Protein AF-A0A376BA50-F1 (afdb_monomer)

pLDDT: mean 88.11, std 10.71, range [28.72, 98.12]

Foldseek 3Di:
DDDDLVVLLVLLVVLQVVVPKDDDPQWDWDQDAQQQIFIFGAQPDDLPDPFFDDKIKGFPVLKQFLVVLCVVLVPPDDPVVAPACLSSLLVLLLLQPWQDDPVSHDNNNSQSVSPDPDHQAPLQDDPLLLCLCPPAPLSVVSVVVNVVLVCSCVPPNQVSCPPPPGDRGDSNSSSVSQLCCLLQWDFCVLQVPPPDRRHTMHGGPVSSHAADAPFDKDWHFDADPVRGGGMIMITGRDTDDNGGGTDHDHPDHADAQSRCRNRHNAGDLDDQRHKGKDKDFADDVVLLVVLVVQPDPWDQDPVRSRITMDIGGNNDQQDLSQLVSLLVVQDDPPDPFGFPQSSLRSLVVLLVSLVVLLVVLPDDDPDDLPPDDRSVNSSVVRSNSVSVSNSVNSVVSSVSSVVVSVVSCVVCVVQKDWVQNVCVQCVLLVVLCCQQPVDPHPVSCVVVVNVLVSQLLVLLLVQLCVVVVHDDPPDDPLLNVLLVVCLVDPDDDPVLCVVQVVVLVVCPPVSCVRPVVRNVGGDDDSSSSSSSNVSCSQFWDQDPVRRIIMGGHNDHDDRD

Nearest PDB structures (foldseek):
  6ox1-assembly2_B  TM=6.596E-01  e=6.063E-16  Homo sapiens
  6wk2-assembly1_A  TM=6.672E-01  e=1.649E-15  Homo sapiens
  6ict-assembly1_A  TM=6.452E-01  e=1.300E-15  Homo sapiens
  1ozv-assembly2_B  TM=6.822E-01  e=1.280E-14  Pisum sativum
  6ox4-assembly1_A  TM=6.645E-01  e=2.922E-15  Homo sapiens

InterPro domains:
  IPR046341 SET domain superfamily [SSF82199] (8-271)
  IPR050600 SETD3/SETD6 methyltransferase [PTHR13271] (55-313)

Mean predicted aligned error: 8.82 Å

Sequence (560 aa):
MARSQSSDIDGCIQWAKDNGSTIPDFYEFKKTPGFGVSCFSAANTTTSQQGTPPSIKVPRKLLITNDVAKEYFQIADNLNNYPNNTLIKSFLCVFKFGNVDAARNNFFSPYINVLPDTLTTSLTWSDEQLEMCKGTDLYLKTKRLRNKIQEEYEKYCVPLFNNRSECKPCITDYLWAHSIITSRGFPSILLNDKRNSENAFLLPIIDFFNHKADTKTKWTPVVDTNNEVIEIEFSTLEKYPKPNLEIFNNYGMEKSNEDLIINYGFLLEDNKYDSISLNLKLGDEEAIEIARKMPYNIKFDDVLGDAVRFDIKRSVVFPVEVLKFFSYICKLRSENYLTLRSTFEGLDQLAGILSGKIAFFKRKDGVRSNGLTGRDDLIIRIIKLYKTTQRKLFQNNLDIVEHYQKQLMDMKKNQMISFKQVFKRDKIFANALLLAFGCENYESLGAKKILNHCLMLWLIRLKNCYDKGEEFDWCPFFIIEKILVIDNNISIEREDIEEYGPVYKSLFPKLSRDVPDVFNVGNWGIRQFIVAAEVVDKLCWTRGVNNETYIMEQVPYNIV

Radius of gyration: 34.46 Å; Cα contacts (8 Å, |Δi|>4): 767; chains: 1; bounding box: 85×49×98 Å

Secondary structure (DSSP, 8-state):
----THHHHHHHHHHHHHTT-B--TTEEEEEETTTEEEEEE-TT--TT--S-PPPEEEEGGG-B-HHHHHHHHT--S-GGGS-TTHHHHHHHHHHHH----TTTS-SSHHHHTTS-S----GGGS-HHHHHTTTTSHHHHHHHHHHHHHHHHIIIIIHHHTTT-SS----HHHHHHHHHHHHHHPEEGGGGT--S-TT-EEB-TTGGGSEE-TT--EEEEEEE-TTS-EEEEEEEE-SPPPPTT-B-EE---S---HHHHHHHHS---TT-TT-EEEEEEE--SHHHHHHHHH--S-EEE-TTTSSEEEEEEETTSPPPHHHHHHHHHHT--TT-SS--HHHHHHHHHHHHHHHHHHHHHHHSPPS---TT--THHHHHHHHHHHHHHHHHHHHHHHHHHHHHHHHHHHHHHGGGEEEHHHHHHH-HHHHHHHHHHH---SHHHHHHTT-HHHHHHHHHHHHHHHHHTT---TTS-HHHHHHHHHHHHHPPPPHHHHHHHHHHHHHHTTHHHHHSHHHHTSS---HHHHHHHHHHHHHHEEEETTTTEEEEE--------

Structure (mmCIF, N/CA/C/O backbone):
data_AF-A0A376BA50-F1
#
_entry.id   AF-A0A376BA50-F1
#
loop_
_atom_site.group_PDB
_atom_site.id
_atom_site.type_symbol
_atom_site.label_atom_id
_atom_site.label_alt_id
_atom_site.label_comp_id
_atom_site.label_asym_id
_atom_site.label_entity_id
_atom_site.label_seq_id
_atom_site.pdbx_PDB_ins_code
_atom_site.Cartn_x
_atom_site.Cartn_y
_atom_site.Cartn_z
_atom_site.occupancy
_atom_site.B_iso_or_equiv
_atom_site.auth_seq_id
_atom_site.auth_comp_id
_atom_site.auth_asym_id
_atom_site.auth_atom_id
_atom_site.pdbx_PDB_model_num
ATOM 1 N N . MET A 1 1 ? -14.676 -22.726 40.937 1.00 28.92 1 MET A N 1
ATOM 2 C CA . MET A 1 1 ? -15.852 -23.235 40.198 1.00 28.92 1 MET A CA 1
ATOM 3 C C . MET A 1 1 ? -15.967 -22.438 38.914 1.00 28.92 1 MET A C 1
ATOM 5 O O . MET A 1 1 ? -16.076 -21.222 38.998 1.00 28.92 1 MET A O 1
ATOM 9 N N . ALA A 1 2 ? -15.858 -23.076 37.750 1.00 28.72 2 ALA A N 1
ATOM 10 C CA . ALA A 1 2 ? -16.054 -22.393 36.475 1.00 28.72 2 ALA A CA 1
ATOM 11 C C . ALA A 1 2 ? -17.548 -22.058 36.330 1.00 28.72 2 ALA A C 1
ATOM 13 O O . ALA A 1 2 ? -18.363 -22.969 36.195 1.00 28.72 2 ALA A O 1
ATOM 14 N N . ARG A 1 3 ? -17.917 -20.774 36.430 1.00 37.72 3 ARG A N 1
ATOM 15 C CA . ARG A 1 3 ? -19.256 -20.305 36.035 1.00 37.72 3 ARG A CA 1
ATOM 16 C C . ARG A 1 3 ? -19.470 -20.676 34.564 1.00 37.72 3 ARG A C 1
ATOM 18 O O . ARG A 1 3 ? -18.537 -20.572 33.765 1.00 37.72 3 ARG A O 1
ATOM 25 N N . SER A 1 4 ? -20.650 -21.182 34.206 1.00 45.22 4 SER A N 1
ATOM 26 C CA . SER A 1 4 ? -20.931 -21.531 32.813 1.00 45.22 4 SER A CA 1
ATOM 27 C C . SER A 1 4 ? -21.048 -20.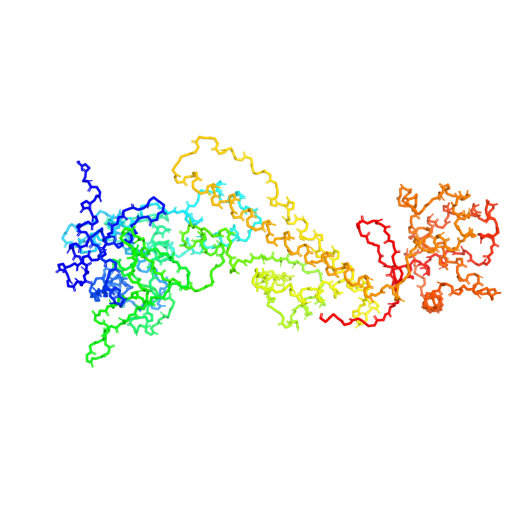239 32.002 1.00 45.22 4 SER A C 1
ATOM 29 O O . SER A 1 4 ? -21.857 -19.381 32.298 1.00 45.22 4 SER A O 1
ATOM 31 N N . GLN A 1 5 ? -20.233 -20.064 30.966 1.00 57.81 5 GLN A N 1
ATOM 32 C CA . GLN A 1 5 ? -20.025 -18.758 30.314 1.00 57.81 5 GLN A CA 1
ATOM 33 C C . GLN A 1 5 ? -21.261 -18.170 29.594 1.00 57.81 5 GLN A C 1
ATOM 35 O O . GLN A 1 5 ? -21.253 -16.995 29.238 1.00 57.81 5 GLN A O 1
ATOM 40 N N . SER A 1 6 ? -22.322 -18.961 29.391 1.00 63.44 6 SER A N 1
ATOM 41 C CA . SER A 1 6 ? -23.649 -18.457 28.991 1.00 63.44 6 SER A CA 1
ATOM 42 C C . SER A 1 6 ? -24.249 -17.559 30.075 1.00 63.44 6 SER A C 1
ATOM 44 O O . SER A 1 6 ? -24.823 -16.522 29.762 1.00 63.44 6 SER A O 1
ATOM 46 N N . SER A 1 7 ? -24.037 -17.906 31.353 1.00 72.38 7 SER A N 1
ATOM 47 C CA . SER A 1 7 ? -24.577 -17.162 32.492 1.00 72.38 7 SER A CA 1
ATOM 48 C C . SER A 1 7 ? -24.035 -15.740 32.586 1.00 72.38 7 SER A C 1
ATOM 50 O O . SER A 1 7 ? -24.707 -14.872 33.132 1.00 72.38 7 SER A O 1
ATOM 52 N N . ASP A 1 8 ? -22.828 -15.490 32.070 1.00 85.56 8 ASP A N 1
ATOM 53 C CA . ASP A 1 8 ? -22.207 -14.165 32.132 1.00 85.56 8 ASP A CA 1
ATOM 54 C C . ASP A 1 8 ? -22.819 -13.205 31.095 1.00 85.56 8 ASP A C 1
ATOM 56 O O . ASP A 1 8 ? -23.042 -12.035 31.405 1.00 85.56 8 ASP A O 1
ATOM 60 N N . ILE A 1 9 ? -23.165 -13.696 29.895 1.00 92.00 9 ILE A N 1
ATOM 61 C CA . ILE A 1 9 ? -23.877 -12.904 28.873 1.00 92.00 9 ILE A CA 1
ATOM 62 C C . ILE A 1 9 ? -25.291 -12.591 29.351 1.00 92.00 9 ILE A C 1
ATOM 64 O O . ILE A 1 9 ? -25.697 -11.430 29.337 1.00 92.00 9 ILE A O 1
ATOM 68 N N . ASP A 1 10 ? -26.014 -13.608 29.822 1.00 92.44 10 ASP A N 1
ATOM 69 C CA . ASP A 1 10 ? -27.372 -13.440 30.341 1.00 92.44 10 ASP A CA 1
ATOM 70 C C . ASP A 1 10 ? -27.378 -12.476 31.537 1.00 92.44 10 ASP A C 1
ATOM 72 O O . ASP A 1 10 ? -28.216 -11.579 31.614 1.00 92.44 10 ASP A O 1
ATOM 76 N N . GLY A 1 11 ? -26.378 -12.581 32.421 1.00 93.94 11 GLY A N 1
ATOM 77 C CA . GLY A 1 11 ? -26.167 -11.649 33.527 1.00 93.94 11 GLY A CA 1
ATOM 78 C C . GLY A 1 11 ? -25.894 -10.212 33.072 1.00 93.94 11 GLY A C 1
ATOM 79 O O . GLY A 1 11 ? -26.422 -9.277 33.670 1.00 93.94 11 GLY A O 1
ATOM 80 N N . CYS A 1 12 ? -25.126 -10.011 31.997 1.00 95.31 12 CYS A N 1
ATOM 81 C CA . CYS A 1 12 ? -24.909 -8.689 31.401 1.00 95.31 12 CYS A CA 1
ATOM 82 C C . CYS A 1 12 ? -26.197 -8.101 30.807 1.00 95.31 12 CYS A C 1
ATOM 84 O O . CYS A 1 12 ? -26.488 -6.923 31.012 1.00 95.31 12 CYS A O 1
ATOM 86 N N . ILE A 1 13 ? -26.981 -8.902 30.080 1.00 96.19 13 ILE A N 1
ATOM 87 C CA . ILE A 1 13 ? -28.256 -8.457 29.499 1.00 96.19 13 ILE A CA 1
ATOM 88 C C . ILE A 1 13 ? -29.239 -8.102 30.615 1.00 96.19 13 ILE A C 1
ATOM 90 O O . ILE A 1 13 ? -29.878 -7.051 30.556 1.00 96.19 13 ILE A O 1
ATOM 94 N N . GLN A 1 14 ? -29.335 -8.945 31.647 1.00 96.00 14 GLN A N 1
ATOM 95 C CA . GLN A 1 14 ? -30.205 -8.696 32.790 1.00 96.00 14 GLN A CA 1
ATOM 96 C C . GLN A 1 14 ? -29.780 -7.433 33.540 1.00 96.00 14 GLN A C 1
ATOM 98 O O . GLN A 1 14 ? -30.618 -6.575 33.787 1.00 96.00 14 GLN A O 1
ATOM 103 N N . TRP A 1 15 ? -28.481 -7.249 33.794 1.00 96.31 15 TRP A N 1
ATOM 104 C CA . TRP A 1 15 ? -27.947 -6.018 34.381 1.00 96.31 15 TRP A CA 1
ATOM 105 C C . TRP A 1 15 ? -28.339 -4.769 33.580 1.00 96.31 15 TRP A C 1
ATOM 107 O O . TRP A 1 15 ? -28.736 -3.758 34.166 1.00 96.31 15 TRP A O 1
ATOM 117 N N . ALA A 1 16 ? -28.261 -4.831 32.248 1.00 97.38 16 ALA A N 1
ATOM 118 C CA . ALA A 1 16 ? -28.653 -3.721 31.389 1.00 97.38 16 ALA A CA 1
ATOM 119 C C . ALA A 1 16 ? -30.166 -3.440 31.476 1.00 97.38 16 ALA A C 1
ATOM 121 O O . ALA A 1 16 ? -30.553 -2.272 31.588 1.00 97.38 16 ALA A O 1
ATOM 122 N N . LYS A 1 17 ? -31.011 -4.486 31.478 1.00 97.12 17 LYS A N 1
ATOM 123 C CA . LYS A 1 17 ? -32.476 -4.386 31.647 1.00 97.12 17 LYS A CA 1
ATOM 124 C C . LYS A 1 17 ? -32.859 -3.825 33.023 1.00 97.12 17 LYS A C 1
ATOM 126 O O . LYS A 1 17 ? -33.622 -2.864 33.089 1.00 97.12 17 LYS A O 1
ATOM 131 N N . ASP A 1 18 ? -32.259 -4.332 34.101 1.00 97.38 18 ASP A N 1
ATOM 132 C CA . ASP A 1 18 ? -32.464 -3.863 35.485 1.00 97.38 18 ASP A CA 1
ATOM 133 C C . ASP A 1 18 ? -32.093 -2.385 35.654 1.00 97.38 18 ASP A C 1
ATOM 135 O O . ASP A 1 18 ? -32.602 -1.679 36.524 1.00 97.38 18 ASP A O 1
ATOM 139 N N . ASN A 1 19 ? -31.213 -1.890 34.784 1.00 96.94 19 ASN A N 1
ATOM 140 C CA . ASN A 1 19 ? -30.795 -0.501 34.745 1.00 96.94 19 ASN A CA 1
ATOM 141 C C . ASN A 1 19 ? -31.501 0.334 33.668 1.00 96.94 19 ASN A C 1
ATOM 143 O O . ASN A 1 19 ? -31.040 1.432 33.364 1.00 96.94 19 ASN A O 1
ATOM 147 N N . GLY A 1 20 ? -32.644 -0.120 33.157 1.00 96.81 20 GLY A N 1
ATOM 148 C CA . GLY A 1 20 ? -33.527 0.675 32.303 1.00 96.81 20 GLY A CA 1
ATOM 149 C C . GLY A 1 20 ? -33.266 0.546 30.805 1.00 96.81 20 GLY A C 1
ATOM 150 O O . GLY A 1 20 ? -33.853 1.301 30.037 1.00 96.81 20 GLY A O 1
ATOM 151 N N . SER A 1 21 ? -32.418 -0.389 30.365 1.00 97.75 21 SER A N 1
ATOM 152 C CA . SER A 1 21 ? -32.308 -0.684 28.932 1.00 97.75 21 SER A CA 1
ATOM 153 C C . SER A 1 21 ? -33.548 -1.409 28.429 1.00 97.75 21 SER A C 1
ATOM 155 O O . SER A 1 21 ? -34.014 -2.368 29.045 1.00 97.75 21 SER A O 1
ATOM 157 N N . THR A 1 22 ? -34.035 -1.018 27.254 1.00 97.44 22 THR A N 1
ATOM 158 C CA . THR A 1 22 ? -35.054 -1.785 26.530 1.00 97.44 22 THR A CA 1
ATOM 159 C C . THR A 1 22 ? -34.352 -2.672 25.513 1.00 97.44 22 THR A C 1
ATOM 161 O O . THR A 1 22 ? -33.827 -2.175 24.520 1.00 97.44 22 THR A O 1
ATOM 164 N N . ILE A 1 23 ? -34.332 -3.982 25.765 1.00 95.88 23 ILE A N 1
ATOM 165 C CA . ILE A 1 23 ? -33.725 -4.985 24.879 1.00 95.88 23 ILE A CA 1
ATOM 166 C C . ILE A 1 23 ? -34.824 -5.981 24.486 1.00 95.88 23 ILE A C 1
ATOM 168 O O . ILE A 1 23 ? -35.168 -6.841 25.304 1.00 95.88 23 ILE A O 1
ATOM 172 N N . PRO A 1 24 ? -35.414 -5.846 23.283 1.00 93.50 24 PRO A N 1
ATOM 173 C CA . PRO A 1 24 ? -36.456 -6.748 22.803 1.00 93.50 24 PRO A CA 1
ATOM 174 C C . PRO A 1 24 ? -35.971 -8.196 22.698 1.00 93.50 24 PRO A C 1
ATOM 176 O O . PRO A 1 24 ? -34.844 -8.435 22.266 1.00 93.50 24 PRO A O 1
ATOM 179 N N . ASP A 1 25 ? -36.857 -9.157 22.969 1.00 90.62 25 ASP A N 1
ATOM 180 C CA . ASP A 1 25 ? -36.555 -10.599 22.889 1.00 90.62 25 ASP A CA 1
ATOM 181 C C . ASP A 1 25 ? -36.200 -11.074 21.469 1.00 90.62 25 ASP A C 1
ATOM 183 O O . ASP A 1 25 ? -35.733 -12.190 21.281 1.00 90.62 25 ASP A O 1
ATOM 187 N N . PHE A 1 26 ? -36.384 -10.211 20.466 1.00 90.44 26 PHE A N 1
ATOM 188 C CA . PHE A 1 26 ? -35.899 -10.415 19.104 1.00 90.44 26 PHE A CA 1
ATOM 189 C C . PHE A 1 26 ? -34.365 -10.539 19.018 1.00 90.44 26 PHE A C 1
ATOM 191 O O . PHE A 1 26 ? -33.870 -11.178 18.091 1.00 90.44 26 PHE A O 1
ATOM 198 N N . TYR A 1 27 ? -33.615 -9.937 19.946 1.00 93.00 27 TYR A N 1
ATOM 199 C CA . TYR A 1 27 ? -32.152 -9.933 19.930 1.00 93.00 27 TYR A CA 1
ATOM 200 C C . TYR A 1 27 ? -31.586 -10.984 20.888 1.00 93.00 27 TYR A C 1
ATOM 202 O O . TYR A 1 27 ? -31.667 -10.841 22.107 1.00 93.00 27 TYR A O 1
ATOM 210 N N . GLU A 1 28 ? -30.951 -12.014 20.335 1.00 93.62 28 GLU A N 1
ATOM 211 C CA . GLU A 1 28 ? -30.220 -13.033 21.085 1.00 93.62 28 GLU A CA 1
ATOM 212 C C . GLU A 1 28 ? -28.711 -12.787 20.981 1.00 93.62 28 GLU A C 1
ATOM 214 O O . GLU A 1 28 ? -28.171 -12.615 19.888 1.00 93.62 28 GLU A O 1
ATOM 219 N N . PHE A 1 29 ? -28.001 -12.820 22.107 1.00 93.81 29 PHE A N 1
ATOM 220 C CA . PHE A 1 29 ? -26.554 -12.601 22.143 1.00 93.81 29 PHE A CA 1
ATOM 221 C C . PHE A 1 29 ? -25.825 -13.899 22.462 1.00 93.81 29 PHE A C 1
ATOM 223 O O . PHE A 1 29 ? -26.168 -14.603 23.409 1.00 93.81 29 PHE A O 1
ATOM 230 N N . LYS A 1 30 ? -24.816 -14.235 21.656 1.00 91.06 30 LYS A N 1
ATOM 231 C CA . LYS A 1 30 ? -24.072 -15.497 21.768 1.00 91.06 30 LYS A CA 1
ATOM 232 C C . LYS A 1 30 ? -22.590 -15.247 21.524 1.00 91.06 30 LYS A C 1
ATOM 234 O O . LYS A 1 30 ? -22.229 -14.332 20.787 1.00 91.06 30 LYS A O 1
ATOM 239 N N . LYS A 1 31 ? -21.718 -16.067 22.120 1.00 85.94 31 LYS A N 1
ATOM 240 C CA . LYS A 1 31 ? -20.291 -16.040 21.775 1.00 85.94 31 LYS A CA 1
ATOM 241 C C . LYS A 1 31 ? -20.076 -16.622 20.380 1.00 85.94 31 LYS A C 1
ATOM 243 O O . LYS A 1 31 ? -20.496 -17.744 20.105 1.00 85.94 31 LYS A O 1
ATOM 248 N N . THR A 1 32 ? -19.329 -15.898 19.562 1.00 80.44 32 THR A N 1
ATOM 249 C CA . THR A 1 32 ? -18.869 -16.330 18.245 1.00 80.44 32 THR A CA 1
ATOM 250 C C . THR A 1 32 ? -17.344 -16.450 18.267 1.00 80.44 32 THR A C 1
ATOM 252 O O . THR A 1 32 ? -16.658 -15.506 18.684 1.00 80.44 32 THR A O 1
ATOM 255 N N . PRO A 1 33 ? -16.770 -17.587 17.829 1.00 71.69 33 PRO A N 1
ATOM 256 C CA . PRO A 1 33 ? -15.322 -17.754 17.751 1.00 71.69 33 PRO A CA 1
ATOM 257 C C . PRO A 1 33 ? -14.661 -16.614 16.965 1.00 71.69 33 PRO A C 1
ATOM 259 O O . PRO A 1 33 ? -15.042 -16.336 15.834 1.00 71.69 33 PRO A O 1
ATOM 262 N N . GLY A 1 34 ? -13.675 -15.950 17.572 1.00 66.25 34 GLY A N 1
ATOM 263 C CA . GLY A 1 34 ? -12.926 -14.850 16.950 1.00 66.25 34 GLY A CA 1
ATOM 264 C C . GLY A 1 34 ? -13.575 -13.461 17.027 1.00 66.25 34 GLY A C 1
ATOM 265 O O . GLY A 1 34 ? -12.865 -12.483 16.830 1.00 66.25 34 GLY A O 1
ATOM 266 N N . PHE A 1 35 ? -14.864 -13.350 17.373 1.00 70.62 35 PHE A N 1
ATOM 267 C CA . PHE A 1 35 ? -15.589 -12.064 17.414 1.00 70.62 35 PHE A CA 1
ATOM 268 C C . PHE A 1 35 ? -16.080 -11.665 18.817 1.00 70.62 35 PHE A C 1
ATOM 270 O O . PHE A 1 35 ? -16.563 -10.553 19.025 1.00 70.62 35 PHE A O 1
ATOM 277 N N . GLY A 1 36 ? -15.920 -12.541 19.812 1.00 82.31 36 GLY A N 1
ATOM 278 C CA . GLY A 1 36 ? -16.426 -12.292 21.162 1.00 82.31 36 GLY A CA 1
ATOM 279 C C . GLY A 1 36 ? -17.927 -12.543 21.207 1.00 82.31 36 GLY A C 1
ATOM 280 O O . GLY A 1 36 ? -18.359 -13.623 20.822 1.00 82.31 36 GLY A O 1
ATOM 281 N N . VAL A 1 37 ? -18.717 -11.584 21.685 1.00 90.12 37 VAL A N 1
ATOM 282 C CA . VAL A 1 37 ? -20.185 -11.667 21.653 1.00 90.12 37 VAL A CA 1
ATOM 283 C C . VAL A 1 37 ? -20.715 -11.054 20.366 1.00 90.12 37 VAL A C 1
ATOM 285 O O . VAL A 1 37 ? -20.230 -10.009 19.944 1.00 90.12 37 VAL A O 1
ATOM 288 N N . SER A 1 38 ? -21.697 -11.718 19.761 1.00 91.88 38 SER A N 1
ATOM 289 C CA . SER A 1 38 ? -22.387 -11.298 18.541 1.00 91.88 38 SER A CA 1
ATOM 290 C C . SER A 1 38 ? -23.900 -11.362 18.736 1.00 91.88 38 SER A C 1
ATOM 292 O O . SER A 1 38 ? -24.392 -12.130 19.570 1.00 91.88 38 SER A O 1
ATOM 294 N N . CYS A 1 39 ? -24.635 -10.558 17.970 1.00 93.75 39 CYS A N 1
ATOM 295 C CA . CYS A 1 39 ? -26.089 -10.468 18.046 1.00 93.75 39 CYS A CA 1
ATOM 296 C C . CYS A 1 39 ? -26.761 -11.228 16.895 1.00 93.75 39 CYS A C 1
ATOM 298 O O . CYS A 1 39 ? -26.384 -11.069 15.737 1.00 93.75 39 CYS A O 1
ATOM 300 N N . PHE A 1 40 ? -27.784 -12.018 17.202 1.00 93.25 40 PHE A N 1
ATOM 301 C CA . PHE A 1 40 ? -28.566 -12.803 16.254 1.00 93.25 40 PHE A CA 1
ATOM 302 C C . PHE A 1 40 ? -30.058 -12.534 16.441 1.00 93.25 40 PHE A C 1
ATOM 304 O O . PHE A 1 40 ? -30.521 -12.257 17.544 1.00 93.25 40 PHE A O 1
ATOM 311 N N . SER A 1 41 ? -30.830 -12.664 15.367 1.00 91.50 41 SER A N 1
ATOM 312 C CA . SER A 1 41 ? -32.289 -12.681 15.450 1.00 91.50 41 SER A CA 1
ATOM 313 C C . SER A 1 41 ? -32.779 -13.945 16.156 1.00 91.50 41 SER A C 1
ATOM 315 O O . SER A 1 41 ? -32.304 -15.042 15.832 1.00 91.50 41 SER A O 1
ATOM 317 N N . ALA A 1 42 ? -33.774 -13.804 17.025 1.00 87.75 42 ALA A N 1
ATOM 318 C CA . ALA A 1 42 ? -34.300 -14.891 17.834 1.00 87.75 42 ALA A CA 1
ATOM 319 C C . ALA A 1 42 ? -34.845 -16.070 17.017 1.00 87.75 42 ALA A C 1
ATOM 321 O O . ALA A 1 42 ? -35.382 -15.903 15.913 1.00 87.75 42 ALA A O 1
ATOM 322 N N . ALA A 1 43 ? -34.749 -17.276 17.578 1.00 76.81 43 ALA A N 1
ATOM 323 C CA . ALA A 1 43 ? -35.171 -18.504 16.899 1.00 76.81 43 ALA A CA 1
ATOM 324 C C . ALA A 1 43 ? -36.684 -18.548 16.595 1.00 76.81 43 ALA A C 1
ATOM 326 O O . ALA A 1 43 ? -37.106 -19.178 15.626 1.00 76.81 43 ALA A O 1
ATOM 327 N N . ASN A 1 44 ? -37.497 -17.854 17.394 1.00 71.12 44 ASN A N 1
ATOM 328 C CA . ASN A 1 44 ? -38.953 -17.757 17.260 1.00 71.12 44 ASN A CA 1
ATOM 329 C C . ASN A 1 44 ? -39.419 -16.576 16.383 1.00 71.12 44 ASN A C 1
ATOM 331 O O . ASN A 1 44 ? -40.616 -16.293 16.326 1.00 71.12 44 ASN A O 1
ATOM 335 N N . THR A 1 45 ? -38.507 -15.890 15.688 1.00 64.44 45 THR A N 1
ATOM 336 C CA . THR A 1 45 ? -38.861 -14.761 14.818 1.00 64.44 45 THR A CA 1
ATOM 337 C C . THR A 1 45 ? -39.726 -15.235 13.640 1.00 64.44 45 THR A C 1
ATOM 339 O O . THR A 1 45 ? -39.246 -15.882 12.712 1.00 64.44 45 THR A O 1
ATOM 342 N N . THR A 1 46 ? -41.014 -14.894 13.613 1.00 58.78 46 THR A N 1
ATOM 343 C CA . THR A 1 46 ? -41.861 -15.145 12.434 1.00 58.78 46 THR A CA 1
ATOM 344 C C . THR A 1 46 ? -41.475 -14.219 11.279 1.00 58.78 46 THR A C 1
ATOM 346 O O . THR A 1 46 ? -41.552 -12.998 11.403 1.00 58.78 46 THR A O 1
ATOM 349 N N . THR A 1 47 ? -41.143 -14.799 10.123 1.00 54.72 47 THR A N 1
ATOM 350 C CA . THR A 1 47 ? -40.778 -14.109 8.866 1.00 54.72 47 THR A CA 1
ATOM 351 C C . THR A 1 47 ? -41.901 -13.262 8.248 1.00 54.72 47 THR A C 1
ATOM 353 O O . THR A 1 47 ? -41.690 -12.625 7.218 1.00 54.72 47 THR A O 1
ATOM 356 N N . SER A 1 48 ? -43.093 -13.249 8.849 1.00 53.38 48 SER A N 1
ATOM 357 C CA . SER A 1 48 ? -44.276 -12.518 8.384 1.00 53.38 48 SER A CA 1
ATOM 358 C C . SER A 1 48 ? -44.427 -11.109 8.973 1.00 53.38 48 SER A C 1
ATOM 360 O O . SER A 1 48 ? -45.387 -10.423 8.622 1.00 53.38 48 SER A O 1
ATOM 362 N N . GLN A 1 49 ? -43.527 -10.655 9.856 1.00 61.72 49 GLN A N 1
ATOM 363 C CA . GLN A 1 49 ? -43.584 -9.288 10.389 1.00 61.72 49 GLN A CA 1
ATOM 364 C C . GLN A 1 49 ? -43.164 -8.271 9.312 1.00 61.72 49 GLN A C 1
ATOM 366 O O . GLN A 1 49 ? -42.059 -8.326 8.772 1.00 61.72 49 GLN A O 1
ATOM 371 N N . GLN A 1 50 ? -44.073 -7.352 8.970 1.00 63.22 50 GLN A N 1
ATOM 372 C CA . GLN A 1 50 ? -43.783 -6.217 8.090 1.00 63.22 50 GLN A CA 1
ATOM 373 C C . GLN A 1 50 ? -43.056 -5.116 8.875 1.00 63.22 50 GLN A C 1
ATOM 375 O O . GLN A 1 50 ? -43.405 -4.841 10.019 1.00 63.22 50 GLN A O 1
ATOM 380 N N . GLY A 1 51 ? -42.079 -4.457 8.244 1.00 76.69 51 GLY A N 1
ATOM 381 C CA . GLY A 1 51 ? -41.346 -3.326 8.823 1.00 76.69 51 GLY A CA 1
ATOM 382 C C . GLY A 1 51 ? -39.889 -3.644 9.163 1.00 76.69 51 GLY A C 1
ATOM 383 O O . GLY A 1 51 ? -39.258 -4.488 8.521 1.00 76.69 51 GLY A O 1
ATOM 384 N N . THR A 1 52 ? -39.360 -2.923 10.148 1.00 83.56 52 THR A N 1
ATOM 385 C CA . THR A 1 52 ? -37.997 -3.065 10.675 1.00 83.56 52 THR A CA 1
ATOM 386 C C . THR A 1 52 ? -38.037 -3.663 12.082 1.00 83.56 52 THR A C 1
ATOM 388 O O . THR A 1 52 ? -39.004 -3.409 12.805 1.00 83.56 52 THR A O 1
ATOM 391 N N . PRO A 1 53 ? -37.004 -4.412 12.502 1.00 86.31 53 PRO A N 1
ATOM 392 C CA . PRO A 1 53 ? -36.889 -4.907 13.869 1.00 86.31 53 PRO A CA 1
ATOM 393 C C . PRO A 1 53 ? -37.044 -3.819 14.946 1.00 86.31 53 PRO A C 1
ATOM 395 O O . PRO A 1 53 ? -36.701 -2.659 14.695 1.00 86.31 53 PRO A O 1
ATOM 398 N N . PRO A 1 54 ? -37.529 -4.178 16.152 1.00 91.12 54 PRO A N 1
ATOM 399 C CA . PRO A 1 54 ? -37.720 -3.224 17.245 1.00 91.12 54 PRO A CA 1
ATOM 400 C C . PRO A 1 54 ? -36.386 -2.612 17.687 1.00 91.12 54 PRO A C 1
ATOM 402 O O . PRO A 1 54 ? -35.346 -3.262 17.601 1.00 91.12 54 PRO A O 1
ATOM 405 N N . SER A 1 55 ? -36.393 -1.372 18.172 1.00 93.69 55 SER A N 1
ATOM 406 C CA . SER A 1 55 ? -35.171 -0.692 18.608 1.00 93.69 55 SER A CA 1
ATOM 407 C C . SER A 1 55 ? -34.650 -1.218 19.952 1.00 93.69 55 SER A C 1
ATOM 409 O O . SER A 1 55 ? -35.411 -1.719 20.782 1.00 93.69 55 SER A O 1
ATOM 411 N N . ILE A 1 56 ? -33.336 -1.103 20.163 1.00 96.56 56 ILE A N 1
ATOM 412 C CA . ILE A 1 56 ? -32.704 -1.281 21.477 1.00 96.56 56 ILE A CA 1
ATOM 413 C C . ILE A 1 56 ? -32.422 0.101 22.049 1.00 96.56 56 ILE A C 1
ATOM 415 O O . ILE A 1 56 ? -31.938 0.979 21.336 1.00 96.56 56 ILE A O 1
ATOM 419 N N . LYS A 1 57 ? -32.684 0.284 23.338 1.00 97.44 57 LYS A N 1
ATOM 420 C CA . LYS A 1 57 ? -32.468 1.551 24.035 1.00 97.44 57 LYS A CA 1
ATOM 421 C C . LYS A 1 57 ? -31.555 1.358 25.235 1.00 97.44 57 LYS A C 1
ATOM 423 O O . LYS A 1 57 ? -31.799 0.453 26.031 1.00 97.44 57 LYS A O 1
ATOM 428 N N . VAL A 1 58 ? -30.517 2.186 25.347 1.00 97.88 58 VAL A N 1
ATOM 429 C CA . VAL A 1 58 ? -29.499 2.102 26.407 1.00 97.88 58 VAL A CA 1
ATOM 430 C C . VAL A 1 58 ? -29.359 3.459 27.115 1.00 97.88 58 VAL A C 1
ATOM 432 O O . VAL A 1 58 ? -28.904 4.423 26.491 1.00 97.88 58 VAL A O 1
ATOM 435 N N . PRO A 1 59 ? -29.719 3.561 28.409 1.00 97.38 59 PRO A N 1
ATOM 436 C CA . PRO A 1 59 ? -29.605 4.797 29.184 1.00 97.38 59 PRO A CA 1
ATOM 437 C C . PRO A 1 59 ? -28.168 5.314 29.329 1.00 97.38 59 PRO A C 1
ATOM 439 O O . PRO A 1 59 ? -27.229 4.529 29.473 1.00 97.38 59 PRO A O 1
ATOM 442 N N . ARG A 1 60 ? -27.997 6.643 29.426 1.00 95.25 60 ARG A N 1
ATOM 443 C CA . ARG A 1 60 ? -26.690 7.312 29.586 1.00 95.25 60 ARG A CA 1
ATOM 444 C C . ARG A 1 60 ? -25.874 6.750 30.749 1.00 95.25 60 ARG A C 1
ATOM 446 O O . ARG A 1 60 ? -24.660 6.627 30.630 1.00 95.25 60 ARG A O 1
ATOM 453 N N . LYS A 1 61 ? -26.522 6.390 31.862 1.00 95.25 61 LYS A N 1
ATOM 454 C CA . LYS A 1 61 ? -25.835 5.854 33.051 1.00 95.25 61 LYS A CA 1
ATOM 455 C C . LYS A 1 61 ? -25.081 4.543 32.795 1.00 95.25 61 LYS A C 1
ATOM 457 O O . LYS A 1 61 ? -24.229 4.186 33.595 1.00 95.25 61 LYS A O 1
ATOM 462 N N . LEU A 1 62 ? -25.404 3.823 31.717 1.00 96.56 62 LEU A N 1
ATOM 463 C CA . LEU A 1 62 ? -24.717 2.592 31.323 1.00 96.56 62 LEU A CA 1
ATOM 464 C C . LEU A 1 62 ? -23.532 2.841 30.388 1.00 96.56 62 LEU A C 1
ATOM 466 O O . LEU A 1 62 ? -22.751 1.926 30.147 1.00 96.56 62 LEU A O 1
ATOM 470 N N . LEU A 1 63 ? -23.374 4.057 29.867 1.00 95.88 63 LEU A N 1
ATOM 471 C CA . LEU A 1 63 ? -22.267 4.395 28.982 1.00 95.88 63 LEU A CA 1
ATOM 472 C C . LEU A 1 63 ? -20.979 4.535 29.784 1.00 95.88 63 LEU A C 1
ATOM 474 O O . LEU A 1 63 ? -20.961 5.162 30.843 1.00 95.88 63 LEU A O 1
ATOM 478 N N . ILE A 1 64 ? -19.881 4.018 29.241 1.00 95.62 64 ILE A N 1
ATOM 479 C CA . ILE A 1 64 ? -18.551 4.255 29.806 1.00 95.62 64 ILE A CA 1
ATOM 480 C C . ILE A 1 64 ? -17.915 5.377 28.994 1.00 95.62 64 ILE A C 1
ATOM 482 O O . ILE A 1 64 ? -17.627 5.199 27.811 1.00 95.62 64 ILE A O 1
ATOM 486 N N . THR A 1 65 ? -17.721 6.538 29.617 1.00 93.94 65 THR A N 1
ATOM 487 C CA . THR A 1 65 ? -17.176 7.750 28.986 1.00 93.94 65 THR A CA 1
ATOM 488 C C . THR A 1 65 ? -15.888 8.201 29.683 1.00 93.94 65 THR A C 1
ATOM 490 O O . THR A 1 65 ? -15.532 7.706 30.755 1.00 93.94 65 THR A O 1
ATOM 493 N N . ASN A 1 66 ? -15.187 9.186 29.109 1.00 91.94 66 ASN A N 1
ATOM 494 C CA . ASN A 1 66 ? -14.060 9.823 29.799 1.00 91.94 66 ASN A CA 1
ATOM 495 C C . ASN A 1 66 ? -14.493 10.563 31.079 1.00 91.94 66 ASN A C 1
ATOM 497 O O . ASN A 1 66 ? -13.686 10.658 31.997 1.00 91.94 66 ASN A O 1
ATOM 501 N N . ASP A 1 67 ? -15.741 11.038 31.181 1.00 91.19 67 ASP A N 1
ATOM 502 C CA . ASP A 1 67 ? -16.252 11.652 32.417 1.00 91.19 67 ASP A CA 1
ATOM 503 C C . ASP A 1 67 ? -16.401 10.617 33.538 1.00 91.19 67 ASP A C 1
ATOM 505 O O . ASP A 1 67 ? -15.956 10.870 34.654 1.00 91.19 67 ASP A O 1
ATOM 509 N N . VAL A 1 68 ? -16.921 9.422 33.224 1.00 92.75 68 VAL A N 1
ATOM 510 C CA . VAL A 1 68 ? -16.995 8.296 34.177 1.00 92.75 68 VAL A CA 1
ATOM 511 C C . VAL A 1 68 ? -15.598 7.931 34.683 1.00 92.75 68 VAL A C 1
ATOM 513 O O . VAL A 1 68 ? -15.382 7.757 35.882 1.00 92.75 68 VAL A O 1
ATOM 516 N N . ALA A 1 69 ? -14.619 7.864 33.778 1.00 92.44 69 ALA A N 1
ATOM 517 C CA . ALA A 1 69 ? -13.235 7.603 34.154 1.00 92.44 69 ALA A CA 1
ATOM 518 C C . ALA A 1 69 ? -12.635 8.741 34.999 1.00 92.44 69 ALA A C 1
ATOM 520 O O . ALA A 1 69 ? -11.963 8.480 35.994 1.00 92.44 69 ALA A O 1
ATOM 521 N N . LYS A 1 70 ? -12.892 10.004 34.639 1.00 92.12 70 LYS A N 1
ATOM 522 C CA . LYS A 1 70 ?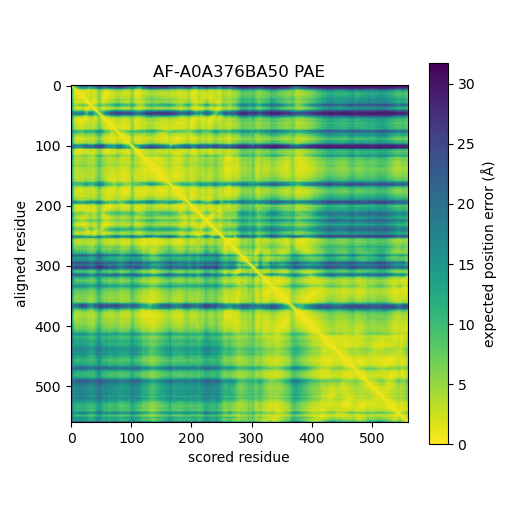 -12.425 11.185 35.379 1.00 92.12 70 LYS A CA 1
ATOM 523 C C . LYS A 1 70 ? -12.955 11.199 36.812 1.00 92.12 70 LYS A C 1
ATOM 525 O O . LYS A 1 70 ? -12.179 11.439 37.737 1.00 92.12 70 LYS A O 1
ATOM 530 N N . GLU A 1 71 ? -14.244 10.911 36.988 1.00 91.69 71 GLU A N 1
ATOM 531 C CA . GLU A 1 71 ? -14.887 10.794 38.298 1.00 91.69 71 GLU A CA 1
ATOM 532 C C . GLU A 1 71 ? -14.248 9.670 39.123 1.00 91.69 71 GLU A C 1
ATOM 534 O O . GLU A 1 71 ? -13.824 9.896 40.257 1.00 91.69 71 GLU A O 1
ATOM 539 N N . TYR A 1 72 ? -14.067 8.488 38.525 1.00 88.94 72 TYR A N 1
ATOM 540 C CA . TYR A 1 72 ? -13.415 7.352 39.178 1.00 88.94 72 TYR A CA 1
ATOM 541 C C . TYR A 1 72 ? -11.986 7.670 39.647 1.00 88.94 72 TYR A C 1
ATOM 543 O O . TYR A 1 72 ? -11.576 7.336 40.769 1.00 88.94 72 TYR A O 1
ATOM 551 N N . PHE A 1 73 ? -11.210 8.337 38.790 1.00 89.25 73 PHE A N 1
ATOM 552 C CA . PHE A 1 73 ? -9.842 8.727 39.111 1.00 89.25 73 PHE A CA 1
ATOM 553 C C . PHE A 1 73 ? -9.754 9.950 40.035 1.00 89.25 73 PHE A C 1
ATOM 555 O O . PHE A 1 73 ? -8.667 10.217 40.545 1.00 89.25 73 PHE A O 1
ATOM 562 N N . GLN A 1 74 ? -10.877 10.625 40.317 1.00 89.94 74 GLN A N 1
ATOM 563 C CA . GLN A 1 74 ? -10.955 11.872 41.092 1.00 89.94 74 GLN A CA 1
ATOM 564 C C . GLN A 1 74 ? -10.043 12.968 40.521 1.00 89.94 74 GLN A C 1
ATOM 566 O O . GLN A 1 74 ? -9.403 13.726 41.247 1.00 89.94 74 GLN A O 1
ATOM 571 N N . ILE A 1 75 ? -9.962 13.037 39.192 1.00 88.19 75 ILE A N 1
ATOM 572 C CA . ILE A 1 75 ? -9.128 14.016 38.494 1.00 88.19 75 ILE A CA 1
A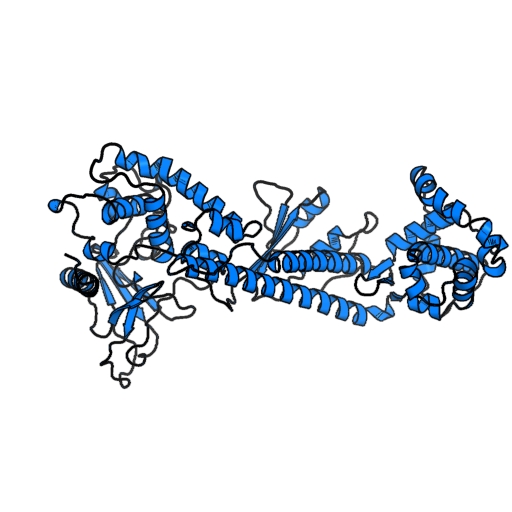TOM 573 C C . ILE A 1 75 ? -9.869 15.353 38.481 1.00 88.19 75 ILE A C 1
ATOM 575 O O . ILE A 1 75 ? -10.957 15.459 37.916 1.00 88.19 75 ILE A O 1
ATOM 579 N N . ALA A 1 76 ? -9.277 16.389 39.074 1.00 84.06 76 ALA A N 1
ATOM 580 C CA . ALA A 1 76 ? -9.816 17.749 39.007 1.00 84.06 76 ALA A CA 1
ATOM 581 C C . ALA A 1 76 ? -9.571 18.403 37.631 1.00 84.06 76 ALA A C 1
ATOM 583 O O . ALA A 1 76 ? -10.398 19.186 37.157 1.00 84.06 76 ALA A O 1
ATOM 584 N N . ASP A 1 77 ? -8.471 18.032 36.969 1.00 82.00 77 ASP A N 1
ATOM 585 C CA . ASP A 1 77 ? -7.995 18.623 35.717 1.00 82.00 77 ASP A CA 1
ATOM 586 C C . ASP A 1 77 ? -9.000 18.551 34.563 1.00 82.00 77 ASP A C 1
ATOM 588 O O . ASP A 1 77 ? -9.882 17.688 34.487 1.00 82.00 77 ASP A O 1
ATOM 592 N N . ASN A 1 78 ? -8.858 19.470 33.610 1.00 80.69 78 ASN A N 1
ATOM 593 C CA . ASN A 1 78 ? -9.652 19.451 32.389 1.00 80.69 78 ASN A CA 1
ATOM 594 C C . ASN A 1 78 ? -9.311 18.203 31.551 1.00 80.69 78 ASN A C 1
ATOM 596 O O . ASN A 1 78 ? -8.139 17.873 31.382 1.00 80.69 78 ASN A O 1
ATOM 600 N N . LEU A 1 79 ? -10.326 17.536 30.986 1.00 81.31 79 LEU A N 1
ATOM 601 C CA . LEU A 1 79 ? -10.137 16.375 30.104 1.00 81.31 79 LEU A CA 1
ATOM 602 C C . LEU A 1 79 ? -9.220 16.682 28.916 1.00 81.31 79 LEU A C 1
ATOM 604 O O . LEU A 1 79 ? -8.497 15.799 28.470 1.00 81.31 79 LEU A O 1
ATOM 608 N N . ASN A 1 80 ? -9.202 17.932 28.449 1.00 82.50 80 ASN A N 1
ATOM 609 C CA . ASN A 1 80 ? -8.347 18.369 27.344 1.00 82.50 80 ASN A CA 1
ATOM 610 C C . ASN A 1 80 ? -6.840 18.315 27.667 1.00 82.50 80 ASN A C 1
ATOM 612 O O . ASN A 1 80 ? -6.024 18.436 26.759 1.00 82.50 80 ASN A O 1
ATOM 616 N N . ASN A 1 81 ? -6.459 18.117 28.935 1.00 85.62 81 ASN A N 1
ATOM 617 C CA . ASN A 1 81 ? -5.062 17.933 29.339 1.00 85.62 81 ASN A CA 1
ATOM 618 C C . ASN A 1 81 ? -4.548 16.504 29.072 1.00 85.62 81 ASN A C 1
ATOM 620 O O . ASN A 1 81 ? -3.349 16.246 29.204 1.00 85.62 81 ASN A O 1
ATOM 624 N N . TYR A 1 82 ? -5.437 15.579 28.704 1.00 88.19 82 TYR A N 1
ATOM 625 C CA . TYR A 1 82 ? -5.118 14.184 28.421 1.00 88.19 82 TYR A CA 1
ATOM 626 C C . TYR A 1 82 ? -5.295 13.881 26.929 1.00 88.19 82 TYR A C 1
ATOM 628 O O . TYR A 1 82 ? -6.194 14.435 26.293 1.00 88.19 82 TYR A O 1
ATOM 636 N N . PRO A 1 83 ? -4.483 12.975 26.353 1.00 90.56 83 PRO A N 1
ATOM 637 C CA . PRO A 1 83 ? -4.738 12.464 25.017 1.00 90.56 83 PRO A CA 1
ATOM 638 C C . PRO A 1 83 ? -6.092 11.757 24.936 1.00 90.56 83 PRO A C 1
ATOM 640 O O . PRO A 1 83 ? -6.649 11.281 25.933 1.00 90.56 83 PRO A O 1
ATOM 643 N N . ASN A 1 84 ? -6.610 11.654 23.714 1.00 90.06 84 ASN A N 1
ATOM 644 C CA . ASN A 1 84 ? -7.935 11.097 23.484 1.00 90.06 84 ASN A CA 1
ATOM 645 C C . ASN A 1 84 ? -8.055 9.690 24.066 1.00 90.06 84 ASN A C 1
ATOM 647 O O . ASN A 1 84 ? -7.225 8.798 23.833 1.00 90.06 84 ASN A O 1
ATOM 651 N N . ASN A 1 85 ? -9.155 9.480 24.777 1.00 93.00 85 ASN A N 1
ATOM 652 C CA . ASN A 1 85 ? -9.524 8.204 25.373 1.00 93.00 85 ASN A CA 1
ATOM 653 C C . ASN A 1 85 ? -8.526 7.640 26.399 1.00 93.00 85 ASN A C 1
ATOM 655 O O . ASN A 1 85 ? -8.687 6.495 26.810 1.00 93.00 85 ASN A O 1
ATOM 659 N N . THR A 1 86 ? -7.504 8.386 26.828 1.00 93.56 86 THR A N 1
ATOM 660 C CA . THR A 1 86 ? -6.530 7.889 27.811 1.00 93.56 86 THR A CA 1
ATOM 661 C C . THR A 1 86 ? -7.201 7.479 29.118 1.00 93.56 86 THR A C 1
ATOM 663 O O . THR A 1 86 ? -6.982 6.368 29.595 1.00 93.56 86 THR A O 1
ATOM 666 N N . LEU A 1 87 ? -8.090 8.317 29.661 1.00 93.94 87 LEU A N 1
ATOM 667 C CA . LEU A 1 87 ? -8.739 8.027 30.942 1.00 93.94 87 LEU A CA 1
ATOM 668 C C . LEU A 1 87 ? -9.658 6.810 30.858 1.00 93.94 87 LEU A C 1
ATOM 670 O O . LEU A 1 87 ? -9.592 5.936 31.721 1.00 93.94 87 LEU A O 1
ATOM 674 N N . ILE A 1 88 ? -10.482 6.715 29.810 1.00 95.25 88 ILE A N 1
ATOM 675 C CA . ILE A 1 88 ? -11.346 5.545 29.621 1.00 95.25 88 ILE A CA 1
ATOM 676 C C . ILE A 1 88 ? -10.531 4.258 29.404 1.00 95.25 88 ILE A C 1
ATOM 678 O O . ILE A 1 88 ? -10.894 3.225 29.960 1.00 95.25 88 ILE A O 1
ATOM 682 N N . LYS A 1 89 ? -9.393 4.302 28.691 1.00 96.31 89 LYS A N 1
ATOM 683 C CA . LYS A 1 89 ? -8.489 3.142 28.567 1.00 96.31 89 LYS A CA 1
ATOM 684 C C . LYS A 1 89 ? -7.950 2.718 29.938 1.00 96.31 89 LYS A C 1
ATOM 686 O O . LYS A 1 89 ? -8.053 1.548 30.292 1.00 96.31 89 LYS A O 1
ATOM 691 N N . SER A 1 90 ? -7.439 3.661 30.735 1.00 93.94 90 SER A N 1
ATOM 692 C CA . SER A 1 90 ? -6.948 3.381 32.092 1.00 93.94 90 SER A CA 1
ATOM 693 C C . SER A 1 90 ? -8.045 2.811 32.992 1.00 93.94 90 SER A C 1
ATOM 695 O O . SER A 1 90 ? -7.796 1.862 33.731 1.00 93.94 90 SER A O 1
ATOM 697 N N . PHE A 1 91 ? -9.268 3.340 32.903 1.00 93.31 91 PHE A N 1
ATOM 698 C CA . PHE A 1 91 ? -10.433 2.841 33.637 1.00 93.31 91 PHE A CA 1
ATOM 699 C C . PHE A 1 91 ? -10.750 1.384 33.280 1.00 93.31 91 PHE A C 1
ATOM 701 O O . PHE A 1 91 ? -10.941 0.554 34.167 1.00 93.31 91 PHE A O 1
ATOM 708 N N . LEU A 1 92 ? -10.736 1.043 31.989 1.00 94.19 92 LEU A N 1
ATOM 709 C CA . LEU A 1 92 ? -10.962 -0.329 31.536 1.00 94.19 92 LEU A CA 1
ATOM 710 C C . LEU A 1 92 ? -9.915 -1.302 32.078 1.00 94.19 92 LEU A C 1
ATOM 712 O O . LEU A 1 92 ? -10.283 -2.403 32.486 1.00 94.19 92 LEU A O 1
ATOM 716 N N . CYS A 1 93 ? -8.640 -0.905 32.137 1.00 92.19 93 CYS A N 1
ATOM 717 C CA . CYS A 1 93 ? -7.604 -1.763 32.709 1.00 92.19 93 CYS A CA 1
ATOM 718 C C . CYS A 1 93 ? -7.905 -2.123 34.169 1.00 92.19 93 CYS A C 1
ATOM 720 O O . CYS A 1 93 ? -7.757 -3.275 34.567 1.00 92.19 93 CYS A O 1
ATOM 722 N N . VAL A 1 94 ? -8.378 -1.153 34.954 1.00 88.12 94 VAL A N 1
ATOM 723 C CA . VAL A 1 94 ? -8.717 -1.364 36.368 1.00 88.12 94 VAL A CA 1
ATOM 724 C C . VAL A 1 94 ? -9.885 -2.316 36.524 1.00 88.12 94 VAL A C 1
ATOM 726 O O . VAL A 1 94 ? -9.819 -3.246 37.318 1.00 88.12 94 VAL A O 1
ATOM 729 N N . PHE A 1 95 ? -10.950 -2.105 35.759 1.00 88.06 95 PHE A N 1
ATOM 730 C CA . PHE A 1 95 ? -12.145 -2.934 35.872 1.00 88.06 95 PHE A CA 1
ATOM 731 C C . PHE A 1 95 ? -11.955 -4.343 35.308 1.00 88.06 95 PHE A C 1
ATOM 733 O O . PHE A 1 95 ? -12.646 -5.257 35.751 1.00 88.06 95 PHE A O 1
ATOM 740 N N . LYS A 1 96 ? -11.045 -4.532 34.346 1.00 90.06 96 LYS A N 1
ATOM 741 C CA . LYS A 1 96 ? -10.772 -5.846 33.754 1.00 90.06 96 LYS A CA 1
ATOM 742 C C . LYS A 1 96 ? -9.711 -6.639 34.520 1.00 90.06 96 LYS A C 1
ATOM 744 O O . LYS A 1 96 ? -9.862 -7.849 34.659 1.00 90.06 96 LYS A O 1
ATOM 749 N N . PHE A 1 97 ? -8.651 -5.979 34.989 1.00 88.31 97 PHE A N 1
ATOM 750 C CA . PHE A 1 97 ? -7.453 -6.641 35.527 1.00 88.31 97 PHE A CA 1
ATOM 751 C C . PHE A 1 97 ? -7.116 -6.251 36.976 1.00 88.31 97 PHE A C 1
ATOM 753 O O . PHE A 1 97 ? -6.191 -6.808 37.564 1.00 88.31 97 PHE A O 1
ATOM 760 N N . GLY A 1 98 ? -7.827 -5.287 37.565 1.00 82.88 98 GLY A N 1
ATOM 761 C CA . GLY A 1 98 ? -7.635 -4.871 38.953 1.00 82.88 98 GLY A CA 1
ATOM 762 C C . GLY A 1 98 ? -8.339 -5.774 39.967 1.00 82.88 98 GLY A C 1
ATOM 763 O O . GLY A 1 98 ? -9.401 -6.335 39.707 1.00 82.88 98 GLY A O 1
ATOM 764 N N . ASN A 1 99 ? -7.774 -5.841 41.171 1.00 73.06 99 ASN A N 1
ATOM 765 C CA . ASN A 1 99 ? -8.406 -6.404 42.362 1.00 73.06 99 ASN A CA 1
ATOM 766 C C . ASN A 1 99 ? -9.182 -5.301 43.080 1.00 73.06 99 ASN A C 1
ATOM 768 O O . ASN A 1 99 ? -8.754 -4.785 44.113 1.00 73.06 99 ASN A O 1
ATOM 772 N N . VAL A 1 100 ? -10.294 -4.883 42.488 1.00 63.59 100 VAL A N 1
ATOM 773 C CA . VAL A 1 100 ? -11.056 -3.753 43.016 1.00 63.59 100 VAL A CA 1
ATOM 774 C C . VAL A 1 100 ? -12.131 -4.240 43.983 1.00 63.59 100 VAL A C 1
ATOM 776 O O . VAL A 1 100 ? -12.854 -5.191 43.688 1.00 63.59 100 VAL A O 1
ATOM 779 N N . ASP A 1 101 ? -12.234 -3.585 45.141 1.00 59.03 101 ASP A N 1
ATOM 780 C CA . ASP A 1 101 ? -13.193 -3.939 46.190 1.00 59.03 101 ASP A CA 1
ATOM 781 C C . ASP A 1 101 ? -14.632 -3.987 45.657 1.00 59.03 101 ASP A C 1
ATOM 783 O O . ASP A 1 101 ? -15.099 -3.064 44.976 1.00 59.03 101 ASP A O 1
ATOM 787 N N . ALA A 1 102 ? -15.371 -5.035 46.037 1.00 52.03 102 ALA A N 1
ATOM 788 C CA . ALA A 1 102 ? -16.746 -5.275 45.590 1.00 52.03 102 ALA A CA 1
ATOM 789 C C . ALA A 1 102 ? -17.695 -4.090 45.872 1.00 52.03 102 ALA A C 1
ATOM 791 O O . ALA A 1 102 ? -18.670 -3.894 45.148 1.00 52.03 102 ALA A O 1
ATOM 792 N N . ALA A 1 103 ? -17.387 -3.274 46.889 1.00 49.12 103 ALA A N 1
ATOM 793 C CA . ALA A 1 103 ? -18.163 -2.100 47.283 1.00 49.12 103 ALA A CA 1
ATOM 794 C C . ALA A 1 103 ? -17.960 -0.863 46.382 1.00 49.12 103 ALA A C 1
ATOM 796 O O . ALA A 1 103 ? -18.833 -0.001 46.347 1.00 49.12 103 ALA A O 1
ATOM 797 N N . ARG A 1 104 ? -16.838 -0.752 45.652 1.00 54.66 104 ARG A N 1
ATOM 798 C CA . ARG A 1 104 ? -16.545 0.400 44.771 1.00 54.66 104 ARG A CA 1
ATOM 799 C C . ARG A 1 104 ? -16.751 0.105 43.281 1.00 54.66 104 ARG A C 1
ATOM 801 O O . ARG A 1 104 ? -16.797 1.044 42.495 1.00 54.66 104 ARG A O 1
ATOM 808 N N . ASN A 1 105 ? -16.854 -1.169 42.880 1.00 59.03 105 ASN A N 1
ATOM 809 C CA . ASN A 1 105 ? -16.435 -1.555 41.528 1.00 59.03 105 ASN A CA 1
ATOM 810 C C . ASN A 1 105 ? -17.227 -2.679 40.843 1.00 59.03 105 ASN A C 1
ATOM 812 O O . ASN A 1 105 ? -16.649 -3.467 40.099 1.00 59.03 105 ASN A O 1
ATOM 816 N N . ASN A 1 106 ? -18.539 -2.778 41.067 1.00 71.69 106 ASN A N 1
ATOM 817 C CA . ASN A 1 106 ? -19.344 -3.826 40.421 1.00 71.69 106 ASN A CA 1
ATOM 818 C C . ASN A 1 106 ? -20.337 -3.314 39.372 1.00 71.69 106 ASN A C 1
ATOM 820 O O . ASN A 1 106 ? -21.000 -4.118 38.726 1.00 71.69 106 ASN A O 1
ATOM 824 N N . PHE A 1 107 ? -20.468 -1.995 39.189 1.00 90.19 107 PHE A N 1
ATOM 825 C CA . PHE A 1 107 ? -21.523 -1.481 38.317 1.00 90.19 107 PHE A CA 1
ATOM 826 C C . PHE A 1 107 ? -21.314 -1.881 36.853 1.00 90.19 107 PHE A C 1
ATOM 828 O O . PHE A 1 107 ? -22.222 -2.438 36.261 1.00 90.19 107 PHE A O 1
ATOM 835 N N . PHE A 1 108 ? -20.123 -1.672 36.283 1.00 91.94 108 PHE A N 1
ATOM 836 C CA . PHE A 1 108 ? -19.833 -2.016 34.879 1.00 91.94 108 PHE A CA 1
ATOM 837 C C . PHE A 1 108 ? -19.278 -3.433 34.673 1.00 91.94 108 PHE A C 1
ATOM 839 O O . PHE A 1 108 ? -19.093 -3.865 33.534 1.00 91.94 108 PHE A O 1
ATOM 846 N N . SER A 1 109 ? -19.009 -4.170 35.752 1.00 89.94 109 SER A N 1
ATOM 847 C CA . SER A 1 109 ? -18.395 -5.501 35.698 1.00 89.94 109 SER A CA 1
ATOM 848 C C . SER A 1 109 ? -19.194 -6.522 34.882 1.00 89.94 109 SER A C 1
ATOM 850 O O . SER A 1 109 ? -18.558 -7.257 34.127 1.00 89.94 109 SER A O 1
ATOM 852 N N . PRO A 1 110 ? -20.547 -6.567 34.929 1.00 92.38 110 PRO A N 1
ATOM 853 C CA . PRO A 1 110 ? -21.319 -7.469 34.071 1.00 92.38 110 PRO A CA 1
ATOM 854 C C . PRO A 1 110 ? -21.000 -7.297 32.582 1.00 92.38 110 PRO A C 1
ATOM 856 O O . PRO A 1 110 ? -20.846 -8.285 31.875 1.00 92.38 110 PRO A O 1
ATOM 859 N N . TYR A 1 111 ? -20.807 -6.059 32.124 1.00 94.31 111 TYR A N 1
ATOM 860 C CA . TYR A 1 111 ? -20.425 -5.766 30.745 1.00 94.31 111 TYR A CA 1
ATOM 861 C C . TYR A 1 111 ? -18.944 -6.056 30.465 1.00 94.31 111 TYR A C 1
ATOM 863 O O . TYR A 1 111 ? -18.614 -6.761 29.512 1.00 94.31 111 TYR A O 1
ATOM 871 N N . ILE A 1 112 ? -18.036 -5.566 31.313 1.00 91.94 112 ILE A N 1
ATOM 872 C CA . ILE A 1 112 ? -16.584 -5.687 31.089 1.00 91.94 112 ILE A CA 1
ATOM 873 C C . ILE A 1 112 ? -16.119 -7.152 31.121 1.00 91.94 112 ILE A C 1
ATOM 875 O O . ILE A 1 112 ? -15.220 -7.538 30.369 1.00 91.94 112 ILE A O 1
ATOM 879 N N . ASN A 1 113 ? -16.764 -7.996 31.928 1.00 89.50 113 ASN A N 1
ATOM 880 C CA . ASN A 1 113 ? -16.468 -9.429 31.994 1.00 89.50 113 ASN A CA 1
ATOM 881 C C . ASN A 1 113 ? -16.850 -10.184 30.714 1.00 89.50 113 ASN A C 1
ATOM 883 O O . ASN A 1 113 ? -16.271 -11.231 30.432 1.00 89.50 113 ASN A O 1
ATOM 887 N N . VAL A 1 114 ? -17.789 -9.650 29.932 1.00 91.50 114 VAL A N 1
ATOM 888 C CA . VAL A 1 114 ? -18.251 -10.248 28.673 1.00 91.50 114 VAL A CA 1
ATOM 889 C C . VAL A 1 114 ? -17.395 -9.807 27.475 1.00 91.50 114 VAL A C 1
ATOM 891 O O . VAL A 1 114 ? -17.379 -10.485 26.443 1.00 91.50 114 VAL A O 1
ATOM 894 N N . LEU A 1 115 ? -16.626 -8.719 27.612 1.00 90.81 115 LEU A N 1
ATOM 895 C CA . LEU A 1 115 ? -15.674 -8.277 26.592 1.00 90.81 115 LEU A CA 1
ATOM 896 C C . LEU A 1 115 ? -14.604 -9.347 26.304 1.00 90.81 115 LEU A C 1
ATOM 898 O O . LEU A 1 115 ? -14.185 -10.067 27.215 1.00 90.81 115 LEU A O 1
ATOM 902 N N . PRO A 1 116 ? -14.123 -9.440 25.049 1.00 88.31 116 PRO A N 1
ATOM 903 C CA . PRO A 1 116 ? -13.169 -10.468 24.646 1.00 88.31 116 PRO A CA 1
ATOM 904 C C . PRO A 1 116 ? -11.844 -10.350 25.406 1.00 88.31 116 PRO A C 1
ATOM 906 O O . PRO A 1 116 ? -11.239 -9.280 25.454 1.00 88.31 116 PRO A O 1
ATOM 909 N N . ASP A 1 117 ? -11.356 -11.472 25.937 1.00 84.25 117 ASP A N 1
ATOM 910 C CA . ASP A 1 117 ? -10.062 -11.531 26.634 1.00 84.25 117 ASP A CA 1
ATOM 911 C C . ASP A 1 117 ? -8.877 -11.451 25.669 1.00 84.25 117 ASP A C 1
ATOM 913 O O . ASP A 1 117 ? -7.805 -10.963 26.014 1.00 84.25 117 ASP A O 1
ATOM 917 N N . THR A 1 118 ? -9.065 -11.934 24.440 1.00 81.88 118 THR A N 1
ATOM 918 C CA . THR A 1 118 ? -8.026 -11.928 23.413 1.00 81.88 118 THR A CA 1
ATOM 919 C C . THR A 1 118 ? -8.545 -11.326 22.119 1.00 81.88 118 THR A C 1
ATOM 921 O O . THR A 1 118 ? -9.689 -11.541 21.722 1.00 81.88 118 THR A O 1
ATOM 924 N N . LEU A 1 119 ? -7.674 -10.561 21.465 1.00 87.25 119 LEU A N 1
ATOM 925 C CA . LEU A 1 119 ? -7.939 -9.877 20.207 1.00 87.25 119 LEU A CA 1
ATOM 926 C C . LEU A 1 119 ? -6.882 -10.290 19.181 1.00 87.25 119 LEU A C 1
ATOM 928 O O . LEU A 1 119 ? -5.769 -10.698 19.532 1.00 87.25 119 LEU A O 1
ATOM 932 N N . THR A 1 120 ? -7.226 -10.181 17.905 1.00 90.88 120 THR A N 1
ATOM 933 C CA . THR A 1 120 ? -6.352 -10.528 16.773 1.00 90.88 120 THR A CA 1
ATOM 934 C C . THR A 1 120 ? -5.762 -9.309 16.075 1.00 90.88 120 THR A C 1
ATOM 936 O O . THR A 1 120 ? -5.131 -9.446 15.027 1.00 90.88 120 THR A O 1
ATOM 939 N N . THR A 1 121 ? -5.924 -8.119 16.659 1.00 93.75 121 THR A N 1
ATOM 940 C CA . THR A 1 121 ? -5.276 -6.892 16.181 1.00 93.75 121 THR A CA 1
ATOM 941 C C . THR A 1 121 ? -3.759 -7.042 16.131 1.00 93.75 121 THR A C 1
ATOM 943 O O . THR A 1 121 ? -3.153 -7.614 17.047 1.00 93.75 121 THR A O 1
ATOM 946 N N . SER A 1 122 ? -3.139 -6.455 15.102 1.00 96.62 122 SER A N 1
ATOM 947 C CA . SER A 1 122 ? -1.679 -6.400 14.980 1.00 96.62 122 SER A CA 1
ATOM 948 C C . SER A 1 122 ? -0.997 -5.729 16.167 1.00 96.62 122 SER A C 1
ATOM 950 O O . SER A 1 122 ? 0.152 -6.048 16.467 1.00 96.62 122 SER A O 1
ATOM 952 N N . LEU A 1 123 ? -1.702 -4.881 16.921 1.00 95.69 123 LEU A N 1
ATOM 953 C CA . LEU A 1 123 ? -1.190 -4.278 18.152 1.00 95.69 123 LEU A CA 1
ATOM 954 C C . LEU A 1 123 ? -0.819 -5.316 19.216 1.00 95.69 123 LEU A C 1
ATOM 956 O O . LEU A 1 123 ? 0.072 -5.053 20.015 1.00 95.69 123 LEU A O 1
ATOM 960 N N . THR A 1 124 ? -1.426 -6.503 19.169 1.00 91.81 124 THR A N 1
ATOM 961 C CA . THR A 1 124 ? -1.252 -7.581 20.159 1.00 91.81 124 THR A CA 1
ATOM 962 C C . THR A 1 124 ? -0.480 -8.799 19.636 1.00 91.81 124 THR A C 1
ATOM 964 O O . THR A 1 124 ? -0.389 -9.815 20.328 1.00 91.81 124 THR A O 1
ATOM 967 N N . TRP A 1 125 ? 0.032 -8.751 18.404 1.00 93.88 125 TRP A N 1
ATOM 968 C CA . TRP A 1 125 ? 0.862 -9.822 17.840 1.00 93.88 125 TRP A CA 1
ATOM 969 C C . TRP A 1 125 ? 2.209 -9.925 18.563 1.00 93.88 125 TRP A C 1
ATOM 971 O O . TRP A 1 125 ? 2.740 -8.915 19.028 1.00 93.88 125 TRP A O 1
ATOM 981 N N . SER A 1 126 ? 2.804 -11.113 18.619 1.00 92.81 126 SER A N 1
ATOM 982 C CA . SER A 1 126 ? 4.199 -11.226 19.055 1.00 92.81 126 SER A CA 1
ATOM 983 C C . SER A 1 126 ? 5.130 -10.485 18.088 1.00 92.81 126 SER A C 1
ATOM 985 O O . SER A 1 126 ? 4.772 -10.216 16.936 1.00 92.81 126 SER A O 1
ATOM 987 N N . ASP A 1 127 ? 6.342 -10.158 18.534 1.00 93.12 127 ASP A N 1
ATOM 988 C CA . ASP A 1 127 ? 7.329 -9.523 17.657 1.00 93.12 127 ASP A CA 1
ATOM 989 C C . ASP A 1 127 ? 7.696 -10.425 16.476 1.00 93.12 127 ASP A C 1
ATOM 991 O O . ASP A 1 127 ? 7.826 -9.938 15.358 1.00 93.12 127 ASP A O 1
ATOM 995 N N . GLU A 1 128 ? 7.752 -11.743 16.684 1.00 91.94 128 GLU A N 1
ATOM 996 C CA . GLU A 1 128 ? 7.963 -12.728 15.618 1.00 91.94 128 GLU A CA 1
ATOM 997 C C . GLU A 1 128 ? 6.843 -12.690 14.568 1.00 91.94 128 GLU A C 1
ATOM 999 O O . GLU A 1 128 ? 7.121 -12.652 13.370 1.00 91.94 128 GLU A O 1
ATOM 1004 N N . GLN A 1 129 ? 5.578 -12.648 15.006 1.00 93.31 129 GLN A N 1
ATOM 1005 C CA . GLN A 1 129 ? 4.414 -12.536 14.121 1.00 93.31 129 GLN A CA 1
ATOM 1006 C C . GLN A 1 129 ? 4.433 -11.213 13.347 1.00 93.31 129 GLN A C 1
ATOM 1008 O O . GLN A 1 129 ? 4.186 -11.191 12.141 1.00 93.31 129 GLN A O 1
ATOM 1013 N N . LEU A 1 130 ? 4.748 -10.101 14.016 1.00 95.00 130 LEU A N 1
ATOM 1014 C CA . LEU A 1 130 ? 4.815 -8.794 13.372 1.00 95.00 130 LEU A CA 1
ATOM 1015 C C . LEU A 1 130 ? 5.980 -8.711 12.376 1.00 95.00 130 LEU A C 1
ATOM 1017 O O . LEU A 1 130 ? 5.805 -8.165 11.288 1.00 95.00 130 LEU A O 1
ATOM 1021 N N . GLU A 1 131 ? 7.137 -9.294 12.689 1.00 93.50 131 GLU A N 1
ATOM 1022 C CA . GLU A 1 131 ? 8.317 -9.299 11.817 1.00 93.50 131 GLU A CA 1
ATOM 1023 C C . GLU A 1 131 ? 8.070 -10.051 10.499 1.00 93.50 131 GLU A C 1
ATOM 1025 O O . GLU A 1 131 ? 8.679 -9.725 9.479 1.00 93.50 131 GLU A O 1
ATOM 1030 N N . MET A 1 132 ? 7.091 -10.963 10.450 1.00 92.62 132 MET A N 1
ATOM 1031 C CA . MET A 1 132 ? 6.631 -11.545 9.182 1.00 92.62 132 MET A CA 1
ATOM 1032 C C . MET A 1 132 ? 6.107 -10.477 8.215 1.00 92.62 132 MET A C 1
ATOM 1034 O O . MET A 1 132 ? 6.202 -10.645 7.003 1.00 92.62 132 MET A O 1
ATOM 1038 N N . CYS A 1 133 ? 5.575 -9.364 8.710 1.00 93.44 133 CYS A N 1
ATOM 1039 C CA . CYS A 1 133 ? 5.108 -8.245 7.895 1.00 93.44 133 CYS A CA 1
ATOM 1040 C C . CYS A 1 133 ? 6.204 -7.202 7.616 1.00 93.44 133 CYS A C 1
ATOM 1042 O O . CYS A 1 133 ? 5.906 -6.171 7.009 1.00 93.44 133 CYS A O 1
ATOM 1044 N N . LYS A 1 134 ? 7.462 -7.421 8.024 1.00 93.06 134 LYS A N 1
ATOM 1045 C CA . LYS A 1 134 ? 8.549 -6.451 7.827 1.00 93.06 134 LYS A CA 1
ATOM 1046 C C . LYS A 1 134 ? 8.660 -6.015 6.365 1.00 93.06 134 LYS A C 1
ATOM 1048 O O . LYS A 1 134 ? 8.740 -6.845 5.465 1.00 93.06 134 LYS A O 1
ATOM 1053 N N . GLY A 1 135 ? 8.709 -4.702 6.138 1.00 89.75 135 GLY A N 1
ATOM 1054 C CA . GLY A 1 135 ? 8.755 -4.102 4.798 1.00 89.75 135 GLY A CA 1
ATOM 1055 C C . GLY A 1 135 ? 7.382 -3.795 4.188 1.00 89.75 135 GLY A C 1
ATOM 1056 O O . GLY A 1 135 ? 7.319 -3.368 3.036 1.00 89.75 135 GLY A O 1
ATOM 1057 N N . THR A 1 136 ? 6.301 -3.993 4.947 1.00 92.75 136 THR A N 1
ATOM 1058 C CA . THR A 1 136 ? 4.935 -3.576 4.590 1.00 92.75 136 THR A CA 1
ATOM 1059 C C . THR A 1 136 ? 4.498 -2.339 5.376 1.00 92.75 136 THR A C 1
ATOM 1061 O O . THR A 1 136 ? 5.057 -2.027 6.432 1.00 92.75 136 THR A O 1
ATOM 1064 N N . ASP A 1 137 ? 3.461 -1.660 4.890 1.00 91.38 137 ASP A N 1
ATOM 1065 C CA . ASP A 1 137 ? 2.853 -0.517 5.574 1.00 91.38 137 ASP A CA 1
ATOM 1066 C C . ASP A 1 137 ? 2.180 -0.931 6.890 1.00 91.38 137 ASP A C 1
ATOM 1068 O O . ASP A 1 137 ? 2.338 -0.235 7.893 1.00 91.38 137 ASP A O 1
ATOM 1072 N N . LEU A 1 138 ? 1.525 -2.100 6.934 1.00 95.31 138 LEU A N 1
ATOM 1073 C CA . LEU A 1 138 ? 0.967 -2.672 8.166 1.00 95.31 138 LEU A CA 1
ATOM 1074 C C . LEU A 1 138 ? 2.018 -2.767 9.282 1.00 95.31 138 LEU A C 1
ATOM 1076 O O . LEU A 1 138 ? 1.736 -2.400 10.424 1.00 95.31 138 LEU A O 1
ATOM 1080 N N . TYR A 1 139 ? 3.233 -3.222 8.964 1.00 95.62 139 TYR A N 1
ATOM 1081 C CA . TYR A 1 139 ? 4.330 -3.314 9.932 1.00 95.62 139 TYR A CA 1
ATOM 1082 C C . TYR A 1 139 ? 4.731 -1.946 10.482 1.00 95.62 139 TYR A C 1
ATOM 1084 O O . TYR A 1 139 ? 4.801 -1.762 11.699 1.00 95.62 139 TYR A O 1
ATOM 1092 N N . LEU A 1 140 ? 4.956 -0.977 9.589 1.00 93.19 140 LEU A N 1
ATOM 1093 C CA . LEU A 1 140 ? 5.366 0.377 9.964 1.00 93.19 140 LEU A CA 1
ATOM 1094 C C . LEU A 1 140 ? 4.285 1.081 10.791 1.00 93.19 140 LEU A C 1
ATOM 1096 O O . LEU A 1 140 ? 4.589 1.626 11.853 1.00 93.19 140 LEU A O 1
ATOM 1100 N N . LYS A 1 141 ? 3.025 1.027 10.342 1.00 94.06 141 LYS A N 1
ATOM 1101 C CA . LYS A 1 141 ? 1.873 1.605 11.048 1.00 94.06 141 LYS A CA 1
ATOM 1102 C C . LYS A 1 141 ? 1.696 0.978 12.430 1.00 94.06 141 LYS A C 1
ATOM 1104 O O . LYS A 1 141 ? 1.565 1.708 13.408 1.00 94.06 141 LYS A O 1
ATOM 1109 N N . THR A 1 142 ? 1.769 -0.352 12.528 1.00 96.62 142 THR A N 1
ATOM 1110 C CA . THR A 1 142 ? 1.644 -1.067 13.809 1.00 96.62 142 THR A CA 1
ATOM 1111 C C . THR A 1 142 ? 2.763 -0.677 14.775 1.00 96.62 142 THR A C 1
ATOM 1113 O O . THR A 1 142 ? 2.474 -0.351 15.923 1.00 96.62 142 THR A O 1
ATOM 1116 N N . LYS A 1 143 ? 4.032 -0.647 14.333 1.00 96.19 143 LYS A N 1
ATOM 1117 C CA . LYS A 1 143 ? 5.159 -0.231 15.190 1.00 96.19 143 LYS A CA 1
ATOM 1118 C C . LYS A 1 143 ? 5.032 1.214 15.666 1.00 96.19 143 LYS A C 1
ATOM 1120 O O . LYS A 1 143 ? 5.162 1.466 16.860 1.00 96.19 143 LYS A O 1
ATOM 1125 N N . ARG A 1 144 ? 4.747 2.154 14.756 1.00 95.38 144 ARG A N 1
ATOM 1126 C CA . ARG A 1 144 ? 4.553 3.574 15.106 1.00 95.38 144 ARG A CA 1
ATOM 1127 C C . ARG A 1 144 ? 3.433 3.736 16.135 1.00 95.38 144 ARG A C 1
ATOM 1129 O O . ARG A 1 144 ? 3.601 4.461 17.112 1.00 95.38 144 ARG A O 1
ATOM 1136 N N . LEU A 1 145 ? 2.319 3.027 15.949 1.00 95.88 145 LEU A N 1
ATOM 1137 C CA . LEU A 1 145 ? 1.192 3.090 16.873 1.00 95.88 145 LEU A CA 1
ATOM 1138 C C . LEU A 1 145 ? 1.510 2.444 18.230 1.00 95.88 145 LEU A C 1
ATOM 1140 O O . LEU A 1 145 ? 1.180 3.037 19.251 1.00 95.88 145 LEU A O 1
ATOM 1144 N N . ARG A 1 146 ? 2.204 1.296 18.274 1.00 96.62 146 ARG A N 1
ATOM 1145 C CA . ARG A 1 146 ? 2.674 0.697 19.539 1.00 96.62 146 ARG A CA 1
ATOM 1146 C C . ARG A 1 146 ? 3.559 1.654 20.331 1.00 96.62 146 ARG A C 1
ATOM 1148 O O . ARG A 1 146 ? 3.326 1.815 21.522 1.00 96.62 146 ARG A O 1
ATOM 1155 N N . ASN A 1 147 ? 4.507 2.323 19.675 1.00 96.25 147 ASN A N 1
ATOM 1156 C CA . ASN A 1 147 ? 5.379 3.298 20.334 1.00 96.25 147 ASN A CA 1
ATOM 1157 C C . ASN A 1 147 ? 4.574 4.475 20.897 1.00 96.25 147 ASN A C 1
ATOM 1159 O O . ASN A 1 147 ? 4.725 4.817 22.063 1.00 96.25 147 ASN A O 1
ATOM 1163 N N . LYS A 1 148 ? 3.643 5.029 20.109 1.00 96.12 148 LYS A N 1
ATOM 1164 C CA . LYS A 1 148 ? 2.750 6.098 20.579 1.00 96.12 148 LYS A CA 1
ATOM 1165 C C . LYS A 1 148 ? 1.920 5.662 21.794 1.00 96.12 148 LYS A C 1
ATOM 1167 O O . LYS A 1 148 ? 1.753 6.435 22.731 1.00 96.12 148 LYS A O 1
ATOM 1172 N N . ILE A 1 149 ? 1.401 4.432 21.786 1.00 96.69 149 ILE A N 1
ATOM 1173 C CA . ILE A 1 149 ? 0.629 3.881 22.909 1.00 96.69 149 ILE A CA 1
ATOM 1174 C C . ILE A 1 149 ? 1.525 3.650 24.132 1.00 96.69 149 ILE A C 1
ATOM 1176 O O . ILE A 1 149 ? 1.077 3.904 25.245 1.00 96.69 149 ILE A O 1
ATOM 1180 N N . GLN A 1 150 ? 2.771 3.207 23.943 1.00 96.75 150 GLN A N 1
ATOM 1181 C CA . GLN A 1 150 ? 3.753 3.051 25.020 1.00 96.75 150 GLN A CA 1
ATOM 1182 C C . GLN A 1 150 ? 4.039 4.395 25.700 1.00 96.75 150 GLN A C 1
ATOM 1184 O O . GLN A 1 150 ? 3.925 4.496 26.918 1.00 96.75 150 GLN A O 1
ATOM 1189 N N . GLU A 1 151 ? 4.338 5.434 24.919 1.00 96.81 151 GLU A N 1
ATOM 1190 C CA . GLU A 1 151 ? 4.575 6.790 25.429 1.00 96.81 151 GLU A CA 1
ATOM 1191 C C . GLU A 1 151 ? 3.341 7.338 26.162 1.00 96.81 151 GLU A C 1
ATOM 1193 O O . GLU A 1 151 ? 3.453 7.913 27.245 1.00 96.81 151 GLU A O 1
ATOM 1198 N N . GLU A 1 152 ? 2.144 7.129 25.601 1.00 96.19 152 GLU A N 1
ATOM 1199 C CA . GLU A 1 152 ? 0.874 7.498 26.235 1.00 96.19 152 GLU A CA 1
ATOM 1200 C C . GLU A 1 152 ? 0.678 6.767 27.577 1.00 96.19 152 GLU A C 1
ATOM 1202 O O . GLU A 1 152 ? 0.311 7.385 28.580 1.00 96.19 152 GLU A O 1
ATOM 1207 N N . TYR A 1 153 ? 0.948 5.461 27.608 1.00 96.19 153 TYR A N 1
ATOM 1208 C CA . TYR A 1 153 ? 0.843 4.618 28.795 1.00 96.19 153 TYR A CA 1
ATOM 1209 C C . TYR A 1 153 ? 1.789 5.089 29.908 1.00 96.19 153 TYR A C 1
ATOM 1211 O O . TYR A 1 153 ? 1.343 5.319 31.033 1.00 96.19 153 TYR A O 1
ATOM 1219 N N . GLU A 1 154 ? 3.068 5.295 29.601 1.00 95.94 154 GLU A N 1
ATOM 1220 C CA . GLU A 1 154 ? 4.069 5.731 30.580 1.00 95.94 154 GLU A CA 1
ATOM 1221 C C . GLU A 1 154 ? 3.775 7.132 31.116 1.00 95.94 154 GLU A C 1
ATOM 1223 O O . GLU A 1 154 ? 3.864 7.373 32.320 1.00 95.94 154 GLU A O 1
ATOM 1228 N N . LYS A 1 155 ? 3.397 8.058 30.227 1.00 95.50 155 LYS A N 1
ATOM 1229 C CA . LYS A 1 155 ? 3.218 9.466 30.582 1.00 95.50 155 LYS A CA 1
ATOM 1230 C C . LYS A 1 155 ? 1.911 9.743 31.317 1.00 95.50 155 LYS A C 1
ATOM 1232 O O . LYS A 1 155 ? 1.887 10.627 32.169 1.00 95.50 155 LYS A O 1
ATOM 1237 N N . TYR A 1 156 ? 0.830 9.040 30.978 1.00 93.31 156 TYR A N 1
ATOM 1238 C CA . TYR A 1 156 ? -0.503 9.372 31.484 1.00 93.31 156 TYR A CA 1
ATOM 1239 C C . TYR A 1 156 ? -1.178 8.241 32.249 1.00 93.31 156 TYR A C 1
ATOM 1241 O O . TYR A 1 156 ? -1.837 8.524 33.241 1.00 93.31 156 TYR A O 1
ATOM 1249 N N . CYS A 1 157 ? -1.028 6.980 31.833 1.00 92.50 157 CYS A N 1
ATOM 1250 C CA . CYS A 1 157 ? -1.685 5.866 32.518 1.00 92.50 157 CYS A CA 1
ATOM 1251 C C . CYS A 1 157 ? -0.977 5.538 33.838 1.00 92.50 157 CYS A C 1
ATOM 1253 O O . CYS A 1 157 ? -1.616 5.553 34.886 1.00 92.50 157 CYS A O 1
ATOM 1255 N N . VAL A 1 158 ? 0.342 5.310 33.813 1.00 92.44 158 VAL A N 1
ATOM 1256 C CA . VAL A 1 158 ? 1.122 4.921 35.004 1.00 92.44 158 VAL A CA 1
ATOM 1257 C C . VAL A 1 158 ? 0.943 5.898 36.180 1.00 92.44 158 VAL A C 1
ATOM 1259 O O . VAL A 1 158 ? 0.651 5.426 37.283 1.00 92.44 158 VAL A O 1
ATOM 1262 N N . PRO A 1 159 ? 1.012 7.237 36.000 1.00 92.12 159 PRO A N 1
ATOM 1263 C CA . PRO A 1 159 ? 0.857 8.170 37.115 1.00 92.12 159 PRO A CA 1
ATOM 1264 C C . PRO A 1 159 ? -0.499 8.102 37.826 1.00 92.12 159 PRO A C 1
ATOM 1266 O O . PRO A 1 159 ? -0.557 8.368 39.027 1.00 92.12 159 PRO A O 1
ATOM 1269 N N . LEU A 1 160 ? -1.573 7.694 37.134 1.00 89.56 160 LEU A N 1
ATOM 1270 C CA . LEU A 1 160 ? -2.899 7.515 37.744 1.00 89.56 160 LEU A CA 1
ATOM 1271 C C . LEU A 1 160 ? -2.913 6.403 38.802 1.00 89.56 160 LEU A C 1
ATOM 1273 O O . LEU A 1 160 ? -3.788 6.393 39.671 1.00 89.56 160 LEU A O 1
ATOM 1277 N N . PHE A 1 161 ? -1.935 5.493 38.753 1.00 87.62 161 PHE A N 1
ATOM 1278 C CA . PHE A 1 161 ? -1.837 4.326 39.628 1.00 87.62 161 PHE A CA 1
ATOM 1279 C C . PHE A 1 161 ? -0.776 4.441 40.724 1.00 87.62 161 PHE A C 1
ATOM 1281 O O . PHE A 1 161 ? -0.706 3.565 41.582 1.00 87.62 161 PHE A O 1
ATOM 1288 N N . ASN A 1 162 ? 0.014 5.520 40.768 1.00 85.31 162 ASN A N 1
ATOM 1289 C CA . ASN A 1 162 ? 1.107 5.662 41.742 1.00 85.31 162 ASN A CA 1
ATOM 1290 C C . ASN A 1 162 ? 0.646 5.541 43.207 1.00 85.31 162 ASN A C 1
ATOM 1292 O O . ASN A 1 162 ? 1.367 4.988 44.032 1.00 85.31 162 ASN A O 1
ATOM 1296 N N . ASN A 1 163 ? -0.566 6.012 43.514 1.00 79.50 163 ASN A N 1
ATOM 1297 C CA . ASN A 1 163 ? -1.147 5.995 44.862 1.00 79.50 163 ASN A CA 1
ATOM 1298 C C . ASN A 1 163 ? -2.335 5.024 44.993 1.00 79.50 163 ASN A C 1
ATOM 1300 O O . ASN A 1 163 ? -3.137 5.156 45.915 1.00 79.50 163 ASN A O 1
ATOM 1304 N N . ARG A 1 164 ? -2.481 4.080 44.055 1.00 78.12 164 ARG A N 1
ATOM 1305 C CA . ARG A 1 164 ? -3.600 3.132 43.998 1.00 78.12 164 ARG A CA 1
ATOM 1306 C C . ARG A 1 164 ? -3.081 1.704 44.100 1.00 78.12 164 ARG A C 1
ATOM 1308 O O . ARG A 1 164 ? -2.175 1.304 43.373 1.00 78.12 164 ARG A O 1
ATOM 1315 N N . SER A 1 165 ? -3.632 0.935 45.033 1.00 76.25 165 SER A N 1
ATOM 1316 C CA . SER A 1 165 ? -3.259 -0.468 45.243 1.00 76.25 165 SER A CA 1
ATOM 1317 C C . SER A 1 165 ? -4.171 -1.442 44.500 1.00 76.25 165 SER A C 1
ATOM 1319 O O . SER A 1 165 ? -3.823 -2.617 44.396 1.00 76.25 165 SER A O 1
ATOM 1321 N N . GLU A 1 166 ? -5.308 -0.980 43.964 1.00 74.00 166 GLU A N 1
ATOM 1322 C CA . GLU A 1 166 ? -6.316 -1.859 43.363 1.00 74.00 166 GLU A CA 1
ATOM 1323 C C . GLU A 1 166 ? -5.852 -2.460 42.028 1.00 74.00 166 GLU A C 1
ATOM 1325 O O . GLU A 1 166 ? -6.270 -3.555 41.658 1.00 74.00 166 GLU A O 1
ATOM 1330 N N . CYS A 1 167 ? -4.987 -1.767 41.285 1.00 76.75 167 CYS A N 1
ATOM 1331 C CA . CYS A 1 167 ? -4.474 -2.235 40.001 1.00 76.75 167 CYS A CA 1
ATOM 1332 C C . CYS A 1 167 ? -3.116 -1.598 39.686 1.00 76.75 167 CYS A C 1
ATOM 1334 O O . CYS A 1 167 ? -2.883 -0.429 39.987 1.00 76.75 167 CYS A O 1
ATOM 1336 N N . LYS A 1 168 ? -2.241 -2.364 39.033 1.00 85.06 168 LYS A N 1
ATOM 1337 C CA . LYS A 1 168 ? -1.017 -1.872 38.389 1.00 85.06 168 LYS A CA 1
ATOM 1338 C C . LYS A 1 168 ? -1.005 -2.405 36.959 1.00 85.06 168 LYS A C 1
ATOM 1340 O O . LYS A 1 168 ? -0.374 -3.435 36.718 1.00 85.06 168 LYS A O 1
ATOM 1345 N N . PRO A 1 169 ? -1.771 -1.781 36.049 1.00 88.75 169 PRO A N 1
ATOM 1346 C CA . PRO A 1 169 ? -1.913 -2.302 34.703 1.00 88.75 169 PRO A CA 1
ATOM 1347 C C . PRO A 1 169 ? -0.568 -2.237 33.999 1.00 88.75 169 PRO A C 1
ATOM 1349 O O . PRO A 1 169 ? 0.128 -1.231 34.099 1.00 88.75 169 PRO A O 1
ATOM 1352 N N . CYS A 1 170 ? -0.204 -3.301 33.299 1.00 92.69 170 CYS A N 1
ATOM 1353 C CA . CYS A 1 170 ? 0.978 -3.312 32.452 1.00 92.69 170 CYS A CA 1
ATOM 1354 C C . CYS A 1 170 ? 0.632 -2.842 31.030 1.00 92.69 170 CYS A C 1
ATOM 1356 O O . CYS A 1 170 ? -0.534 -2.635 30.679 1.00 92.69 170 CYS A O 1
ATOM 1358 N N . ILE A 1 171 ? 1.644 -2.689 30.171 1.00 94.38 171 ILE A N 1
ATOM 1359 C CA . ILE A 1 171 ? 1.420 -2.239 28.791 1.00 94.38 171 ILE A CA 1
ATOM 1360 C C . ILE A 1 171 ? 0.471 -3.165 28.017 1.00 94.38 171 ILE A C 1
ATOM 1362 O O . ILE A 1 171 ? -0.327 -2.682 27.216 1.00 94.38 171 ILE A O 1
ATOM 1366 N N . THR A 1 172 ? 0.498 -4.481 28.253 1.00 93.56 172 THR A N 1
ATOM 1367 C CA . THR A 1 172 ? -0.402 -5.408 27.548 1.00 93.56 172 THR A CA 1
ATOM 1368 C C . THR A 1 172 ? -1.863 -5.187 27.931 1.00 93.56 172 THR A C 1
ATOM 1370 O O . THR A 1 172 ? -2.728 -5.263 27.060 1.00 93.56 172 THR A O 1
ATOM 1373 N N . ASP A 1 173 ? -2.131 -4.820 29.186 1.00 93.88 173 ASP A N 1
ATOM 1374 C CA . ASP A 1 173 ? -3.473 -4.465 29.664 1.00 93.88 173 ASP A CA 1
ATOM 1375 C C . ASP A 1 173 ? -3.954 -3.173 28.996 1.00 93.88 173 ASP A C 1
ATOM 1377 O O . ASP A 1 173 ? -5.091 -3.073 28.532 1.00 93.88 173 ASP A O 1
ATOM 1381 N N . TYR A 1 174 ? -3.056 -2.190 28.874 1.00 95.81 174 TYR A N 1
ATOM 1382 C CA . TYR A 1 174 ? -3.352 -0.924 28.208 1.00 95.81 174 TYR A CA 1
ATOM 1383 C C . TYR A 1 174 ? -3.551 -1.079 26.694 1.00 95.81 174 TYR A C 1
ATOM 1385 O O . TYR A 1 174 ? -4.433 -0.442 26.118 1.00 95.81 174 TYR A O 1
ATOM 1393 N N . LEU A 1 175 ? -2.791 -1.965 26.040 1.00 95.38 175 LEU A N 1
ATOM 1394 C CA . LEU A 1 175 ? -2.999 -2.336 24.637 1.00 95.38 175 LEU A CA 1
ATOM 1395 C C . LEU A 1 175 ? -4.345 -3.035 24.435 1.00 95.38 175 LEU A C 1
ATOM 1397 O O . LEU A 1 175 ? -5.026 -2.751 23.447 1.00 95.38 175 LEU A O 1
ATOM 1401 N N . TRP A 1 176 ? -4.755 -3.907 25.363 1.00 94.69 176 TRP A N 1
ATOM 1402 C CA . TRP A 1 176 ? -6.097 -4.488 25.353 1.00 94.69 176 TRP A CA 1
ATOM 1403 C C . TRP A 1 176 ? -7.160 -3.391 25.447 1.00 94.69 176 TRP A C 1
ATOM 1405 O O . TRP A 1 176 ? -8.020 -3.311 24.572 1.00 94.69 176 TRP A O 1
ATOM 1415 N N . ALA A 1 177 ? -7.055 -2.483 26.422 1.00 96.06 177 ALA A N 1
ATOM 1416 C CA . ALA A 1 177 ? -8.018 -1.399 26.600 1.00 96.06 177 ALA A CA 1
ATOM 1417 C C . ALA A 1 177 ? -8.076 -0.463 25.381 1.00 96.06 177 ALA A C 1
ATOM 1419 O O . ALA A 1 177 ? -9.162 -0.116 24.917 1.00 96.06 177 ALA A O 1
ATOM 1420 N N . HIS A 1 178 ? -6.921 -0.110 24.807 1.00 96.31 178 HIS A N 1
ATOM 1421 C CA . HIS A 1 178 ? -6.845 0.639 23.553 1.00 96.31 178 HIS A CA 1
ATOM 1422 C C . HIS A 1 178 ? -7.603 -0.081 22.437 1.00 96.31 178 HIS A C 1
ATOM 1424 O O . HIS A 1 178 ? -8.419 0.533 21.756 1.00 96.31 178 HIS A O 1
ATOM 1430 N N . SER A 1 179 ? -7.366 -1.383 22.284 1.00 94.62 179 SER A N 1
ATOM 1431 C CA . SER A 1 179 ? -7.976 -2.196 21.233 1.00 94.62 179 SER A CA 1
ATOM 1432 C C . SER A 1 179 ? -9.486 -2.377 21.431 1.00 94.62 179 SER A C 1
ATOM 1434 O O . SER A 1 179 ? -10.231 -2.414 20.456 1.00 94.62 179 SER A O 1
ATOM 1436 N N . ILE A 1 180 ? -9.970 -2.441 22.677 1.00 93.75 180 ILE A N 1
ATOM 1437 C CA . ILE A 1 180 ? -11.406 -2.405 22.985 1.00 93.75 180 ILE A CA 1
ATOM 1438 C C . ILE A 1 180 ? -12.006 -1.073 22.535 1.00 93.75 180 ILE A C 1
ATOM 1440 O O . ILE A 1 180 ? -12.994 -1.070 21.808 1.00 93.75 180 ILE A O 1
ATOM 1444 N N . ILE A 1 181 ? -11.395 0.058 22.897 1.00 94.62 181 ILE A N 1
ATOM 1445 C CA . ILE A 1 181 ? -11.906 1.379 22.507 1.00 94.62 181 ILE A CA 1
ATOM 1446 C C . ILE A 1 181 ? -11.901 1.567 20.987 1.00 94.62 181 ILE A C 1
ATOM 1448 O O . ILE A 1 181 ? -12.880 2.070 20.443 1.00 94.62 181 ILE A O 1
ATOM 1452 N N . THR A 1 182 ? -10.848 1.160 20.277 1.00 91.75 182 THR A N 1
ATOM 1453 C CA . THR A 1 182 ? -10.782 1.344 18.817 1.00 91.75 182 THR A CA 1
ATOM 1454 C C . THR A 1 182 ? -11.713 0.412 18.046 1.00 91.75 182 THR A C 1
ATOM 1456 O O . THR A 1 182 ? -12.212 0.803 16.991 1.00 91.75 182 THR A O 1
ATOM 1459 N N . SER A 1 183 ? -11.982 -0.791 18.563 1.00 88.75 183 SER A N 1
ATOM 1460 C CA . SER A 1 183 ? -12.878 -1.756 17.910 1.00 88.75 183 SER A CA 1
ATOM 1461 C C . SER A 1 183 ? -14.360 -1.570 18.253 1.00 88.75 183 SER A C 1
ATOM 1463 O O . SER A 1 183 ? -15.205 -1.932 17.436 1.00 88.75 183 SER A O 1
ATOM 1465 N N . ARG A 1 184 ? -14.685 -1.026 19.437 1.00 91.31 184 ARG A N 1
ATOM 1466 C CA . ARG A 1 184 ? -16.056 -0.981 19.998 1.00 91.31 184 ARG A CA 1
ATOM 1467 C C . ARG A 1 184 ? -16.547 0.422 20.364 1.00 91.31 184 ARG A C 1
ATOM 1469 O O . ARG A 1 184 ? -17.710 0.591 20.720 1.00 91.31 184 ARG A O 1
ATOM 1476 N N . GLY A 1 185 ? -15.672 1.423 20.317 1.00 92.31 185 GLY A N 1
ATOM 1477 C CA . GLY A 1 185 ? -15.992 2.792 20.701 1.00 92.31 185 GLY A CA 1
ATOM 1478 C C . GLY A 1 185 ? -16.914 3.498 19.709 1.00 92.31 185 GLY A C 1
ATOM 1479 O O . GLY A 1 185 ? -16.739 3.412 18.494 1.00 92.31 185 GLY A O 1
ATOM 1480 N N . PHE A 1 186 ? -17.864 4.256 20.246 1.00 91.75 186 PHE A N 1
ATOM 1481 C CA . PHE A 1 186 ? -18.733 5.163 19.504 1.00 91.75 186 PHE A CA 1
ATOM 1482 C C . PHE A 1 186 ? -18.215 6.597 19.635 1.00 91.75 186 PHE A C 1
ATOM 1484 O O . PHE A 1 186 ? -17.727 6.960 20.706 1.00 91.75 186 PHE A O 1
ATOM 1491 N N . PRO A 1 187 ? -18.309 7.433 18.586 1.00 90.62 187 PRO A N 1
ATOM 1492 C CA . PRO A 1 187 ? -17.774 8.789 18.628 1.00 90.62 187 PRO A CA 1
ATOM 1493 C C . PRO A 1 187 ? -18.573 9.661 19.605 1.00 90.62 187 PRO A C 1
ATOM 1495 O O . PRO A 1 187 ? -19.801 9.739 19.516 1.00 90.62 187 PRO A O 1
ATOM 1498 N N . SER A 1 188 ? -17.884 10.368 20.504 1.00 89.94 188 SER A N 1
ATOM 1499 C CA . SER A 1 188 ? -18.496 11.185 21.567 1.00 89.94 188 SER A CA 1
ATOM 1500 C C . SER A 1 188 ? -19.383 12.324 21.056 1.00 89.94 188 SER A C 1
ATOM 1502 O O . SER A 1 188 ? -20.198 12.845 21.814 1.00 89.94 188 SER A O 1
ATOM 1504 N N . ILE A 1 189 ? -19.308 12.662 19.764 1.00 88.38 189 ILE A N 1
ATOM 1505 C CA . ILE A 1 189 ? -20.247 13.590 19.121 1.00 88.38 189 ILE A CA 1
ATOM 1506 C C . ILE A 1 189 ? -21.712 13.135 19.248 1.00 88.38 189 ILE A C 1
ATOM 1508 O O . ILE A 1 189 ? -22.600 13.978 19.317 1.00 88.38 189 ILE A O 1
ATOM 1512 N N . LEU A 1 190 ? -21.972 11.823 19.363 1.00 88.88 190 LEU A N 1
ATOM 1513 C CA . LEU A 1 190 ? -23.315 11.288 19.633 1.00 88.88 190 LEU A CA 1
ATOM 1514 C C . LEU A 1 190 ? -23.851 11.684 21.016 1.00 88.88 190 LEU A C 1
ATOM 1516 O O . LEU A 1 190 ? -25.052 11.611 21.244 1.00 88.88 190 LEU A O 1
ATOM 1520 N N . LEU A 1 191 ? -22.979 12.102 21.935 1.00 89.19 191 LEU A N 1
ATOM 1521 C CA . LEU A 1 191 ? -23.336 12.539 23.284 1.00 89.19 191 LEU A CA 1
ATOM 1522 C C . LEU A 1 191 ? -23.420 14.063 23.415 1.00 89.19 191 LEU A C 1
ATOM 1524 O O . LEU A 1 191 ? -23.399 14.559 24.538 1.00 89.19 191 LEU A O 1
ATOM 1528 N N . ASN A 1 192 ? -23.467 14.800 22.298 1.00 83.06 192 ASN A N 1
ATOM 1529 C CA . ASN A 1 192 ? -23.339 16.261 22.261 1.00 83.06 192 ASN A CA 1
ATOM 1530 C C . ASN A 1 192 ? -22.050 16.785 22.931 1.00 83.06 192 ASN A C 1
ATOM 1532 O O . ASN A 1 192 ? -21.962 17.965 23.277 1.00 83.06 192 ASN A O 1
ATOM 1536 N N . ASP A 1 193 ? -21.025 15.939 23.083 1.00 76.81 193 ASP A N 1
ATOM 1537 C CA . ASP A 1 193 ? -19.749 16.343 23.664 1.00 76.81 193 ASP A CA 1
ATOM 1538 C C . ASP A 1 193 ? -18.931 17.140 22.642 1.00 76.81 193 ASP A C 1
ATOM 1540 O O . ASP A 1 193 ? -18.333 16.594 21.712 1.00 76.81 193 ASP A O 1
ATOM 1544 N N . LYS A 1 194 ? -18.912 18.463 22.821 1.00 70.81 194 LYS A N 1
ATOM 1545 C CA . LYS A 1 194 ? -18.190 19.401 21.951 1.00 70.81 194 LYS A CA 1
ATOM 1546 C C . LYS A 1 194 ? -16.716 19.573 22.325 1.00 70.81 194 LYS A C 1
ATOM 1548 O O . LYS A 1 194 ? -16.022 20.320 21.642 1.00 70.81 194 LYS A O 1
ATOM 1553 N N . ARG A 1 195 ? -16.231 18.938 23.402 1.00 70.88 195 ARG A N 1
ATOM 1554 C CA . ARG A 1 195 ? -14.852 19.135 23.890 1.00 70.88 195 ARG A CA 1
ATOM 1555 C C . ARG A 1 195 ? -13.826 18.557 22.924 1.00 70.88 195 ARG A C 1
ATOM 1557 O O . ARG A 1 195 ? -12.797 19.185 22.702 1.00 70.88 195 ARG A O 1
ATOM 1564 N N . ASN A 1 196 ? -14.113 17.387 22.349 1.00 68.75 196 ASN A N 1
ATOM 1565 C CA . ASN A 1 196 ? -13.268 16.756 21.341 1.00 68.75 196 ASN A CA 1
ATOM 1566 C C . ASN A 1 196 ? -14.044 15.674 20.568 1.00 68.75 196 ASN A C 1
ATOM 1568 O O . ASN A 1 196 ? -14.467 14.673 21.149 1.00 68.75 196 ASN A O 1
ATOM 1572 N N . SER A 1 197 ? -14.188 15.850 19.252 1.00 71.00 197 SER A N 1
ATOM 1573 C CA . SER A 1 197 ? -14.879 14.905 18.363 1.00 71.00 197 SER A CA 1
ATOM 1574 C C . SER A 1 197 ? -14.150 13.572 18.167 1.00 71.00 197 SER A C 1
ATOM 1576 O O . SER A 1 197 ? -14.747 12.624 17.666 1.00 71.00 197 SER A O 1
ATOM 1578 N N . GLU A 1 198 ? -12.872 13.494 18.538 1.00 80.12 198 GLU A N 1
ATOM 1579 C CA . GLU A 1 198 ? -12.037 12.292 18.427 1.00 80.12 198 GLU A CA 1
ATOM 1580 C C . GLU A 1 198 ? -12.121 11.379 19.662 1.00 80.12 198 GLU A C 1
ATOM 1582 O O . GLU A 1 198 ? -11.601 10.258 19.651 1.00 80.12 198 GLU A O 1
ATOM 1587 N N . ASN A 1 199 ? -12.770 11.835 20.738 1.00 88.62 199 ASN A N 1
ATOM 1588 C CA . ASN A 1 199 ? -13.069 10.972 21.872 1.00 88.62 199 ASN A CA 1
ATOM 1589 C C . ASN A 1 199 ? -14.153 9.955 21.505 1.00 88.62 199 ASN A C 1
ATOM 1591 O O . ASN A 1 199 ? -15.037 10.202 20.683 1.00 88.62 199 ASN A O 1
ATOM 1595 N N . ALA A 1 200 ? -14.072 8.807 22.161 1.00 93.06 200 ALA A N 1
ATOM 1596 C CA . ALA A 1 200 ? -15.015 7.722 22.050 1.00 93.06 200 ALA A CA 1
ATOM 1597 C C . ALA A 1 200 ? -15.541 7.319 23.432 1.00 93.06 200 ALA A C 1
ATOM 1599 O O . ALA A 1 200 ? -14.915 7.565 24.467 1.00 93.06 200 ALA A O 1
ATOM 1600 N N . PHE A 1 201 ? -16.693 6.663 23.430 1.00 94.88 201 PHE A N 1
ATOM 1601 C CA . PHE A 1 201 ? -17.298 6.033 24.598 1.00 94.88 201 PHE A CA 1
ATOM 1602 C C . PHE A 1 201 ? -17.708 4.598 24.264 1.00 94.88 201 PHE A C 1
ATOM 1604 O O . PHE A 1 201 ? -17.867 4.250 23.094 1.00 94.88 201 PHE A O 1
ATOM 1611 N N . LEU A 1 202 ? -17.891 3.761 25.284 1.00 96.00 202 LEU A N 1
ATOM 1612 C CA . LEU A 1 202 ? -18.472 2.432 25.104 1.00 96.00 202 LEU A CA 1
ATOM 1613 C C . LEU A 1 202 ? -19.973 2.470 25.367 1.00 96.00 202 LEU A C 1
ATOM 1615 O O . LEU A 1 202 ? -20.430 3.072 26.342 1.00 96.00 202 LEU A O 1
ATOM 1619 N N . LEU A 1 203 ? -20.711 1.789 24.495 1.00 95.62 203 LEU A N 1
ATOM 1620 C CA . LEU A 1 203 ? -22.162 1.662 24.514 1.00 95.62 203 LEU A CA 1
ATOM 1621 C C . LEU A 1 203 ? -22.510 0.178 24.710 1.00 95.62 203 LEU A C 1
ATOM 1623 O O . LEU A 1 203 ? -22.636 -0.536 23.710 1.00 95.62 203 LEU A O 1
ATOM 1627 N N . PRO A 1 204 ? -22.628 -0.300 25.966 1.00 95.44 204 PRO A N 1
ATOM 1628 C CA . PRO A 1 204 ? -22.907 -1.705 26.242 1.00 95.44 204 PRO A CA 1
ATOM 1629 C C . PRO A 1 204 ? -24.120 -2.231 25.478 1.00 95.44 204 PRO A C 1
ATOM 1631 O O . PRO A 1 204 ? -25.066 -1.485 25.221 1.00 95.44 204 PRO A O 1
ATOM 1634 N N . ILE A 1 205 ? -24.109 -3.530 25.165 1.00 95.00 205 ILE A N 1
ATOM 1635 C CA . ILE A 1 205 ? -25.131 -4.254 24.386 1.00 95.00 205 ILE A CA 1
ATOM 1636 C C . ILE A 1 205 ? -25.084 -3.930 22.888 1.00 95.00 205 ILE A C 1
ATOM 1638 O O . ILE A 1 205 ? -25.065 -4.847 22.067 1.00 95.00 205 ILE A O 1
ATOM 1642 N N . ILE A 1 206 ? -25.041 -2.651 22.505 1.00 94.31 206 ILE A N 1
ATOM 1643 C CA . ILE A 1 206 ? -25.002 -2.249 21.087 1.00 94.31 206 ILE A CA 1
ATOM 1644 C C . ILE A 1 206 ? -23.627 -2.508 20.464 1.00 94.31 206 ILE A C 1
ATOM 1646 O O . ILE A 1 206 ? -23.531 -2.835 19.282 1.00 94.31 206 ILE A O 1
ATOM 1650 N N . ASP A 1 207 ? -22.555 -2.405 21.246 1.00 91.75 207 ASP A N 1
ATOM 1651 C CA . ASP A 1 207 ? -21.191 -2.690 20.794 1.00 91.75 207 ASP A CA 1
ATOM 1652 C C . ASP A 1 207 ? -20.925 -4.192 20.526 1.00 91.75 207 ASP A C 1
ATOM 1654 O O . ASP A 1 207 ? -19.892 -4.553 19.960 1.00 91.75 207 ASP A O 1
ATOM 1658 N N . PHE A 1 208 ? -21.845 -5.087 20.907 1.00 92.62 208 PHE A N 1
ATOM 1659 C CA . PHE A 1 208 ? -21.770 -6.521 20.597 1.00 92.62 208 PHE A CA 1
ATOM 1660 C C . PHE A 1 208 ? -22.168 -6.855 19.156 1.00 92.62 208 PHE A C 1
ATOM 1662 O O . PHE A 1 208 ? -21.936 -7.967 18.692 1.00 92.62 208 PHE A O 1
ATOM 1669 N N . PHE A 1 209 ? -22.786 -5.935 18.423 1.00 91.94 209 PHE A N 1
ATOM 1670 C CA . PHE A 1 209 ? -23.142 -6.180 17.029 1.00 91.94 209 PHE A CA 1
ATOM 1671 C C . PHE A 1 209 ? -21.861 -6.240 16.188 1.00 91.94 209 PHE A C 1
ATOM 1673 O O . PHE A 1 209 ? -20.965 -5.424 16.361 1.00 91.94 209 PHE A O 1
ATOM 1680 N N . ASN A 1 210 ? -21.720 -7.180 15.258 1.00 87.06 210 ASN A N 1
ATOM 1681 C CA . ASN A 1 210 ? -20.527 -7.193 14.405 1.00 87.06 210 ASN A CA 1
ATOM 1682 C C . ASN A 1 210 ? -20.636 -6.176 13.268 1.00 87.06 210 ASN A C 1
ATOM 1684 O O . ASN A 1 210 ? -21.724 -5.739 12.898 1.00 87.06 210 ASN A O 1
ATOM 1688 N N . HIS A 1 211 ? -19.497 -5.809 12.684 1.00 80.38 211 HIS A N 1
ATOM 1689 C CA . HIS A 1 211 ? -19.476 -4.923 11.527 1.00 80.38 211 HIS A CA 1
ATOM 1690 C C . HIS A 1 211 ? -19.962 -5.628 10.263 1.00 80.38 211 HIS A C 1
ATOM 1692 O O . HIS A 1 211 ? -19.471 -6.704 9.922 1.00 80.38 211 HIS A O 1
ATOM 1698 N N . LYS A 1 212 ? -20.800 -4.951 9.483 1.00 80.81 212 LYS A N 1
ATOM 1699 C CA . LYS A 1 212 ? -20.953 -5.239 8.060 1.00 80.81 212 LYS A CA 1
ATOM 1700 C C . LYS A 1 212 ? -21.103 -3.941 7.280 1.00 80.81 212 LYS A C 1
ATOM 1702 O O . LYS A 1 212 ? -21.980 -3.127 7.579 1.00 80.81 212 LYS A O 1
ATOM 1707 N N . ALA A 1 213 ? -20.246 -3.770 6.275 1.00 74.12 213 ALA A N 1
ATOM 1708 C CA . ALA A 1 213 ? -20.276 -2.618 5.385 1.00 74.12 213 ALA A CA 1
ATOM 1709 C C . ALA A 1 213 ? -21.661 -2.450 4.743 1.00 74.12 213 ALA A C 1
ATOM 1711 O O . ALA A 1 213 ? -22.347 -3.434 4.463 1.00 74.12 213 ALA A O 1
ATOM 1712 N N . ASP A 1 214 ? -22.051 -1.196 4.521 1.00 77.19 214 ASP A N 1
ATOM 1713 C CA . ASP A 1 214 ? -23.308 -0.798 3.875 1.00 77.19 214 ASP A CA 1
ATOM 1714 C C . ASP A 1 214 ? -24.599 -1.212 4.627 1.00 77.19 214 ASP A C 1
ATOM 1716 O O . ASP A 1 214 ? -25.699 -0.949 4.141 1.00 77.19 214 ASP A O 1
ATOM 1720 N N . THR A 1 215 ? -24.492 -1.785 5.836 1.00 83.94 215 THR A N 1
ATOM 1721 C CA . THR A 1 215 ? -25.657 -2.057 6.699 1.00 83.94 215 THR A CA 1
ATOM 1722 C C . THR A 1 215 ? -26.302 -0.743 7.116 1.00 83.94 215 THR A C 1
ATOM 1724 O O . THR A 1 215 ? -25.620 0.178 7.580 1.00 83.94 215 THR A O 1
ATOM 1727 N N . LYS A 1 216 ? -27.623 -0.648 6.961 1.00 88.00 216 LYS A N 1
ATOM 1728 C CA . LYS A 1 216 ? -28.376 0.554 7.312 1.00 88.00 216 LYS A CA 1
ATOM 1729 C C . LYS A 1 216 ? -28.767 0.505 8.784 1.00 88.00 216 LYS A C 1
ATOM 1731 O O . LYS A 1 216 ? -29.784 -0.080 9.142 1.00 88.00 216 LYS A O 1
ATOM 1736 N N . THR A 1 217 ? -27.975 1.137 9.641 1.00 89.25 217 THR A N 1
ATOM 1737 C CA . THR A 1 217 ? -28.286 1.307 11.067 1.00 89.25 217 THR A CA 1
ATOM 1738 C C . THR A 1 217 ? -28.376 2.782 11.438 1.00 89.25 217 THR A C 1
ATOM 1740 O O . THR A 1 217 ? -27.849 3.651 10.742 1.00 89.25 217 THR A O 1
ATOM 1743 N N . LYS A 1 218 ? -29.086 3.076 12.527 1.00 90.69 218 LYS A N 1
ATOM 1744 C CA . LYS A 1 218 ? -29.225 4.421 13.083 1.00 90.69 218 LYS A CA 1
ATOM 1745 C C . LYS A 1 218 ? -28.955 4.386 14.583 1.00 90.69 218 LYS A C 1
ATOM 1747 O O . LYS A 1 218 ? -29.529 3.558 15.289 1.00 90.69 218 LYS A O 1
ATOM 1752 N N . TRP A 1 219 ? -28.126 5.318 15.049 1.00 91.19 219 TRP A N 1
ATOM 1753 C CA . TRP A 1 219 ? -27.936 5.630 16.466 1.00 91.19 219 TRP A CA 1
ATOM 1754 C C . TRP A 1 219 ? -28.568 6.992 16.726 1.00 91.19 219 TRP A C 1
ATOM 1756 O O . TRP A 1 219 ? -28.106 8.002 16.196 1.00 91.19 219 TRP A O 1
ATOM 1766 N N . THR A 1 220 ? -29.660 7.014 17.480 1.00 93.25 220 THR A N 1
ATOM 1767 C CA . THR A 1 220 ? -30.404 8.239 17.772 1.00 93.25 220 THR A CA 1
ATOM 1768 C C . THR A 1 220 ? -30.182 8.602 19.235 1.00 93.25 220 THR A C 1
ATOM 1770 O O . THR A 1 220 ? -30.641 7.860 20.104 1.00 93.25 220 THR A O 1
ATOM 1773 N N . PRO A 1 221 ? -29.480 9.706 19.541 1.00 93.44 221 PRO A N 1
ATOM 1774 C CA . PRO A 1 221 ? -29.450 10.213 20.900 1.00 93.44 221 PRO A CA 1
ATOM 1775 C C . PRO A 1 221 ? -30.826 10.760 21.274 1.00 93.44 221 PRO A C 1
ATOM 1777 O O . PRO A 1 221 ? -31.398 11.585 20.561 1.00 93.44 221 PRO A O 1
ATOM 1780 N N . VAL A 1 222 ? -31.354 10.287 22.396 1.00 94.38 222 VAL A N 1
ATOM 1781 C CA . VAL A 1 222 ? -32.560 10.814 23.029 1.00 94.38 222 VAL A CA 1
ATOM 1782 C C . VAL A 1 222 ? -32.110 11.850 24.048 1.00 94.38 222 VAL A C 1
ATOM 1784 O O . VAL A 1 222 ? -31.281 11.546 24.907 1.00 94.38 222 VAL A O 1
ATOM 1787 N N . VAL A 1 223 ? -32.632 13.070 23.939 1.00 94.38 223 VAL A N 1
ATOM 1788 C CA . VAL A 1 223 ? -32.262 14.198 24.802 1.00 94.38 223 VAL A CA 1
ATOM 1789 C C . VAL A 1 223 ? -33.395 14.589 25.747 1.00 94.38 223 VAL A C 1
ATOM 1791 O O . VAL A 1 223 ? -34.568 14.381 25.434 1.00 94.38 223 VAL A O 1
ATOM 1794 N N . ASP A 1 224 ? -33.046 15.156 26.898 1.00 92.94 224 ASP A N 1
ATOM 1795 C CA . ASP A 1 224 ? -33.998 15.782 27.815 1.00 92.94 224 ASP A CA 1
ATOM 1796 C C . ASP A 1 224 ? -34.359 17.225 27.400 1.00 92.94 224 ASP A C 1
ATOM 1798 O O . ASP A 1 224 ? -33.977 17.719 26.336 1.00 92.94 224 ASP A O 1
ATOM 1802 N N . THR A 1 225 ? -35.099 17.931 28.261 1.00 91.06 225 THR A N 1
ATOM 1803 C CA . THR A 1 225 ? -35.494 19.334 28.046 1.00 91.06 225 THR A CA 1
ATOM 1804 C C . THR A 1 225 ? -34.318 20.310 27.999 1.00 91.06 225 THR A C 1
ATOM 1806 O O . THR A 1 225 ? -34.473 21.410 27.477 1.00 91.06 225 THR A O 1
ATOM 1809 N N . ASN A 1 226 ? -33.158 19.927 28.536 1.00 89.62 226 ASN A N 1
ATOM 1810 C CA . ASN A 1 226 ? -31.932 20.721 28.540 1.00 89.62 226 ASN A CA 1
ATOM 1811 C C . ASN A 1 226 ? -30.998 20.354 27.376 1.00 89.62 226 ASN A C 1
ATOM 1813 O O . ASN A 1 226 ? -29.883 20.868 27.308 1.00 89.62 226 ASN A O 1
ATOM 1817 N N . ASN A 1 227 ? -31.453 19.505 26.445 1.00 87.62 227 ASN A N 1
ATOM 1818 C CA . ASN A 1 227 ? -30.670 18.981 25.326 1.00 87.62 227 ASN A CA 1
ATOM 1819 C C . ASN A 1 227 ? -29.492 18.074 25.757 1.00 87.62 227 ASN A C 1
ATOM 1821 O O . ASN A 1 227 ? -28.551 17.849 24.985 1.00 87.62 227 ASN A O 1
ATOM 1825 N N . GLU A 1 228 ? -29.557 17.519 26.970 1.00 88.81 228 GLU A N 1
ATOM 1826 C CA . GLU A 1 228 ? -28.610 16.525 27.467 1.00 88.81 228 GLU A CA 1
ATOM 1827 C C . GLU A 1 228 ? -29.038 15.130 27.021 1.00 88.81 228 GLU A C 1
ATOM 1829 O O . GLU A 1 228 ? -30.200 14.747 27.151 1.00 88.81 228 GLU A O 1
ATOM 1834 N N . VAL A 1 229 ? -28.101 14.348 26.482 1.00 92.56 229 VAL A N 1
ATOM 1835 C CA . VAL A 1 229 ? -28.396 12.991 26.002 1.00 92.56 229 VAL A CA 1
ATOM 1836 C C . VAL A 1 229 ? -28.679 12.086 27.194 1.00 92.56 229 VAL A C 1
ATOM 1838 O O . VAL A 1 229 ? -27.777 11.823 27.972 1.00 92.56 229 VAL A O 1
ATOM 1841 N N . ILE A 1 230 ? -29.889 11.554 27.328 1.00 95.19 230 ILE A N 1
ATOM 1842 C CA . ILE A 1 230 ? -30.283 10.667 28.435 1.00 95.19 230 ILE A CA 1
ATOM 1843 C C . ILE A 1 230 ? -30.255 9.185 28.060 1.00 95.19 230 ILE A C 1
ATOM 1845 O O . ILE A 1 230 ? -30.164 8.330 28.940 1.00 95.19 230 ILE A O 1
ATOM 1849 N N . GLU A 1 231 ? -30.304 8.869 26.769 1.00 95.69 231 GLU A N 1
ATOM 1850 C CA . GLU A 1 231 ? -30.376 7.505 26.243 1.00 95.69 231 GLU A CA 1
ATOM 1851 C C . GLU A 1 231 ? -29.885 7.471 24.787 1.00 95.69 231 GLU A C 1
ATOM 1853 O O . GLU A 1 231 ? -29.999 8.460 24.063 1.00 95.69 231 GLU A O 1
ATOM 1858 N N . ILE A 1 232 ? -29.338 6.334 24.349 1.00 96.19 232 ILE A N 1
ATOM 1859 C CA . ILE A 1 232 ? -29.048 6.059 22.937 1.00 96.19 232 ILE A CA 1
ATOM 1860 C C . ILE A 1 232 ? -29.993 4.969 22.434 1.00 96.19 232 ILE A C 1
ATOM 1862 O O . ILE A 1 232 ? -30.030 3.865 22.979 1.00 96.19 232 ILE A O 1
ATOM 1866 N N . GLU A 1 233 ? -30.715 5.268 21.357 1.00 95.88 233 GLU A N 1
ATOM 1867 C CA . GLU A 1 233 ? -31.556 4.314 20.642 1.00 95.88 233 GLU A CA 1
ATOM 1868 C C . GLU A 1 233 ? -30.827 3.774 19.404 1.00 95.88 233 GLU A C 1
ATOM 1870 O O . GLU A 1 233 ? -30.441 4.525 18.505 1.00 95.88 233 GLU A O 1
ATOM 1875 N N . PHE A 1 234 ? -30.666 2.455 19.333 1.00 94.38 234 PHE A N 1
ATOM 1876 C CA . PHE A 1 234 ? -30.183 1.738 18.158 1.00 94.38 234 PHE A CA 1
ATOM 1877 C C . PHE A 1 234 ? -31.353 1.139 17.383 1.00 94.38 234 PHE A C 1
ATOM 1879 O O . PHE A 1 234 ? -32.191 0.431 17.940 1.00 94.38 234 PHE A O 1
ATOM 1886 N N . SER A 1 235 ? -31.388 1.384 16.076 1.00 91.06 235 SER A N 1
ATOM 1887 C CA . SER A 1 235 ? -32.346 0.762 15.160 1.00 91.06 235 SER A CA 1
ATOM 1888 C C . SER A 1 235 ? -31.633 0.233 13.924 1.00 91.06 235 SER A C 1
ATOM 1890 O O . SER A 1 235 ? -30.839 0.944 13.302 1.00 91.06 235 SER A O 1
ATOM 1892 N N . THR A 1 236 ? -31.956 -0.997 13.532 1.00 88.12 236 THR A N 1
ATOM 1893 C CA . THR A 1 236 ? -31.627 -1.501 12.197 1.00 88.12 236 THR A CA 1
ATOM 1894 C C . THR A 1 236 ? -32.738 -1.115 11.227 1.00 88.12 236 THR A C 1
ATOM 1896 O O . THR A 1 236 ? -33.919 -1.287 11.517 1.00 88.12 236 THR A O 1
ATOM 1899 N N . LEU A 1 237 ? -32.360 -0.552 10.083 1.00 85.62 237 LEU A N 1
ATOM 1900 C CA . LEU A 1 237 ? -33.269 -0.189 8.992 1.00 85.62 237 LEU A CA 1
ATOM 1901 C C . LEU A 1 237 ? -33.348 -1.301 7.936 1.00 85.62 237 LEU A C 1
ATOM 1903 O O . LEU A 1 237 ? -33.963 -1.126 6.881 1.00 85.62 237 LEU A O 1
ATOM 1907 N N . GLU A 1 238 ? -32.703 -2.436 8.204 1.00 86.38 238 GLU A N 1
ATOM 1908 C CA . GLU A 1 238 ? -32.836 -3.648 7.410 1.00 86.38 238 GLU A CA 1
ATOM 1909 C C . GLU A 1 238 ? -34.209 -4.296 7.639 1.00 86.38 238 GLU A C 1
ATOM 1911 O O . GLU A 1 238 ? -34.845 -4.138 8.685 1.00 86.38 238 GLU A O 1
ATOM 1916 N N . LYS A 1 239 ? -34.672 -5.061 6.648 1.00 84.25 239 LYS A N 1
ATOM 1917 C CA . LYS A 1 239 ? -35.885 -5.879 6.797 1.00 84.25 239 LYS A CA 1
ATOM 1918 C C . LYS A 1 239 ? -35.663 -6.961 7.853 1.00 84.25 239 LYS A C 1
ATOM 1920 O O . LYS A 1 239 ? -34.528 -7.391 8.061 1.00 84.25 239 LYS A O 1
ATOM 1925 N N . TYR A 1 240 ? -36.753 -7.456 8.442 1.00 82.06 240 TYR A N 1
ATOM 1926 C CA . TYR A 1 240 ? -36.706 -8.599 9.354 1.00 82.06 240 TYR A CA 1
ATOM 1927 C C . TYR A 1 240 ? -35.888 -9.757 8.755 1.00 82.06 240 TYR A C 1
ATOM 1929 O O . TYR A 1 240 ? -36.256 -10.291 7.700 1.00 82.06 240 TYR A O 1
ATOM 1937 N N . PRO A 1 241 ? -34.767 -10.139 9.390 1.00 81.06 241 PRO A N 1
ATOM 1938 C CA . PRO A 1 241 ? -33.980 -11.268 8.938 1.00 81.06 241 PRO A CA 1
ATOM 1939 C C . PRO A 1 241 ? -34.724 -12.580 9.220 1.00 81.06 241 PRO A C 1
ATOM 1941 O O . PRO A 1 241 ? -35.650 -12.647 10.030 1.00 81.06 241 PRO A O 1
ATOM 1944 N N . LYS A 1 242 ? -34.300 -13.654 8.548 1.00 83.75 242 LYS A N 1
ATOM 1945 C CA . LYS A 1 242 ? -34.718 -15.013 8.919 1.00 83.75 242 LYS A CA 1
ATOM 1946 C C . LYS A 1 242 ? -34.207 -15.342 10.333 1.00 83.75 242 LYS A C 1
ATOM 1948 O O . LYS A 1 242 ? -33.155 -14.821 10.695 1.00 83.75 242 LYS A O 1
ATOM 1953 N N . PRO A 1 243 ? -34.879 -16.240 11.079 1.00 86.88 243 PRO A N 1
ATOM 1954 C CA . PRO A 1 243 ? -34.410 -16.710 12.381 1.00 86.88 243 PRO A CA 1
ATOM 1955 C C . PRO A 1 243 ? -32.947 -17.147 12.379 1.00 86.88 243 PRO A C 1
ATOM 1957 O O . PRO A 1 243 ? -32.476 -17.735 11.402 1.00 86.88 243 PRO A O 1
ATOM 1960 N N . ASN A 1 244 ? -32.266 -16.932 13.506 1.00 88.31 244 ASN A N 1
ATOM 1961 C CA . ASN A 1 244 ? -30.864 -17.295 13.728 1.00 88.31 244 ASN A CA 1
ATOM 1962 C C . ASN A 1 244 ? -29.856 -16.648 12.762 1.00 88.31 244 ASN A C 1
ATOM 1964 O O . ASN A 1 244 ? -28.743 -17.154 12.616 1.00 88.31 244 ASN A O 1
ATOM 1968 N N . LEU A 1 245 ? -30.209 -15.543 12.100 1.00 90.75 245 LEU A N 1
ATOM 1969 C CA . LEU A 1 245 ? -29.246 -14.765 11.329 1.00 90.75 245 LEU A CA 1
ATOM 1970 C C . LEU A 1 245 ? -28.617 -13.672 12.183 1.00 90.75 245 LEU A C 1
ATOM 1972 O O . LEU A 1 245 ? -29.272 -13.046 13.013 1.00 90.75 245 LEU A O 1
ATOM 1976 N N . GLU A 1 246 ? -27.331 -13.447 11.947 1.00 91.88 246 GLU A N 1
ATOM 1977 C CA . GLU A 1 246 ? -26.576 -12.395 12.610 1.00 91.88 246 GLU A CA 1
ATOM 1978 C C . GLU A 1 246 ? -27.082 -11.009 12.199 1.00 91.88 246 GLU A C 1
ATOM 1980 O O . GLU A 1 246 ? -27.384 -10.751 11.028 1.00 91.88 246 GLU A O 1
ATOM 1985 N N . ILE A 1 247 ? -27.166 -10.117 13.182 1.00 91.31 247 ILE A N 1
ATOM 1986 C CA . ILE A 1 247 ? -27.558 -8.727 13.004 1.00 91.31 247 ILE A CA 1
ATOM 1987 C C . ILE A 1 247 ? -26.307 -7.874 13.161 1.00 91.31 247 ILE A C 1
ATOM 1989 O O . ILE A 1 247 ? -25.592 -7.945 14.160 1.00 91.31 247 ILE A O 1
ATOM 1993 N N . PHE A 1 248 ? -26.057 -7.052 12.151 1.00 90.25 248 PHE A N 1
ATOM 1994 C CA . PHE A 1 248 ? -24.836 -6.274 12.047 1.00 90.25 248 PHE A CA 1
ATOM 1995 C C . PHE A 1 248 ? -25.074 -4.799 12.363 1.00 90.25 248 PHE A C 1
ATOM 1997 O O . PHE A 1 248 ? -26.173 -4.268 12.202 1.00 90.25 248 PHE A O 1
ATOM 2004 N N . ASN A 1 249 ? -23.999 -4.135 12.764 1.00 87.69 249 ASN A N 1
ATOM 2005 C CA . ASN A 1 249 ? -23.870 -2.691 12.831 1.00 87.69 249 ASN A CA 1
ATOM 2006 C C . ASN A 1 249 ? -22.905 -2.197 11.734 1.00 87.69 249 ASN A C 1
ATOM 2008 O O . ASN A 1 249 ? -22.222 -2.982 11.070 1.00 87.69 249 ASN A O 1
ATOM 2012 N N . ASN A 1 250 ? -22.828 -0.885 11.525 1.00 82.50 250 ASN A N 1
ATOM 2013 C CA . ASN A 1 250 ? -21.972 -0.266 10.519 1.00 82.50 250 ASN A CA 1
ATOM 2014 C C . ASN A 1 250 ? -21.033 0.760 11.171 1.00 82.50 250 ASN A C 1
ATOM 2016 O O . ASN A 1 250 ? -21.477 1.813 11.601 1.00 82.50 250 ASN A O 1
ATOM 2020 N N . TYR A 1 251 ? -19.729 0.472 11.227 1.00 68.69 251 TYR A N 1
ATOM 2021 C CA . TYR A 1 251 ? -18.713 1.273 11.928 1.00 68.69 251 TYR A CA 1
ATOM 2022 C C . TYR A 1 251 ? -18.009 2.303 11.029 1.00 68.69 251 TYR A C 1
ATOM 2024 O O . TYR A 1 251 ? -16.899 2.747 11.330 1.00 68.69 251 TYR A O 1
ATOM 2032 N N . GLY A 1 252 ? -18.642 2.676 9.914 1.00 66.50 252 GLY A N 1
ATOM 2033 C CA . GLY A 1 252 ? -18.103 3.606 8.922 1.00 66.50 252 GLY A CA 1
ATOM 2034 C C . GLY A 1 252 ? -17.712 2.917 7.614 1.00 66.50 252 GLY A C 1
ATOM 2035 O O . GLY A 1 252 ? -17.466 1.713 7.569 1.00 66.50 252 GLY A O 1
ATOM 2036 N N . MET A 1 253 ? -17.690 3.696 6.530 1.00 60.00 253 MET A N 1
ATOM 2037 C CA . MET A 1 253 ? -17.818 3.157 5.172 1.00 60.00 253 MET A CA 1
ATOM 2038 C C . MET A 1 253 ? -16.500 2.909 4.419 1.00 60.00 253 MET A C 1
ATOM 2040 O O . MET A 1 253 ? -16.573 2.399 3.313 1.00 60.00 253 MET A O 1
ATOM 2044 N N . GLU A 1 254 ? -15.306 3.220 4.947 1.00 74.00 254 GLU A N 1
ATOM 2045 C CA . GLU A 1 254 ? -14.084 3.253 4.108 1.00 74.00 254 GLU A CA 1
ATOM 2046 C C . GLU A 1 254 ? -12.785 2.868 4.846 1.00 74.00 254 GLU A C 1
ATOM 2048 O O . GLU A 1 254 ? -11.919 3.709 5.080 1.00 74.00 254 GLU A O 1
ATOM 2053 N N . LYS A 1 255 ? -12.616 1.598 5.235 1.00 85.50 255 LYS A N 1
ATOM 2054 C CA . LYS A 1 255 ? -11.383 1.134 5.906 1.00 85.50 255 LYS A CA 1
ATOM 2055 C C . LYS A 1 255 ? -10.555 0.222 5.007 1.00 85.50 255 LYS A C 1
ATOM 2057 O O . LYS A 1 255 ? -11.083 -0.748 4.461 1.00 85.50 255 LYS A O 1
ATOM 2062 N N . SER A 1 256 ? -9.257 0.508 4.891 1.00 89.75 256 SER A N 1
ATOM 2063 C CA . SER A 1 256 ? -8.306 -0.389 4.222 1.00 89.75 256 SER A CA 1
ATOM 2064 C C . SER A 1 256 ? -8.142 -1.686 5.016 1.00 89.75 256 SER A C 1
ATOM 2066 O O . SER A 1 256 ? -8.473 -1.743 6.204 1.00 89.75 256 SER A O 1
ATOM 2068 N N . ASN A 1 257 ? -7.596 -2.740 4.402 1.00 92.94 257 ASN A N 1
ATOM 2069 C CA . ASN A 1 257 ? -7.333 -3.967 5.156 1.00 92.94 257 ASN A CA 1
ATOM 2070 C C . ASN A 1 257 ? -6.314 -3.746 6.283 1.00 92.94 257 ASN A C 1
ATOM 2072 O O . ASN A 1 257 ? -6.399 -4.402 7.315 1.00 92.94 257 ASN A O 1
ATOM 2076 N N . GLU A 1 258 ? -5.398 -2.792 6.136 1.00 93.94 258 GLU A N 1
ATOM 2077 C CA . GLU A 1 258 ? -4.468 -2.422 7.206 1.00 93.94 258 GLU A CA 1
ATOM 2078 C C . GLU A 1 258 ? -5.199 -1.823 8.406 1.00 93.94 258 GLU A C 1
ATOM 2080 O O . GLU A 1 258 ? -4.940 -2.217 9.541 1.00 93.94 258 GLU A O 1
ATOM 2085 N N . ASP A 1 259 ? -6.157 -0.927 8.160 1.00 91.88 259 ASP A N 1
ATOM 2086 C CA . ASP A 1 259 ? -6.957 -0.321 9.226 1.00 91.88 259 ASP A CA 1
ATOM 2087 C C . ASP A 1 259 ? -7.865 -1.352 9.901 1.00 91.88 259 ASP A C 1
ATOM 2089 O O . ASP A 1 259 ? -8.064 -1.287 11.115 1.00 91.88 259 ASP A O 1
ATOM 2093 N N . LEU A 1 260 ? -8.405 -2.309 9.138 1.00 91.94 260 LEU A N 1
ATOM 2094 C CA . LEU A 1 260 ? -9.206 -3.405 9.684 1.00 91.94 260 LEU A CA 1
ATOM 2095 C C . LEU A 1 260 ? -8.366 -4.316 10.588 1.00 91.94 260 LEU A C 1
ATOM 2097 O O . LEU A 1 260 ? -8.787 -4.639 11.699 1.00 91.94 260 LEU A O 1
ATOM 2101 N N . ILE A 1 261 ? -7.146 -4.664 10.170 1.00 95.19 261 ILE A N 1
ATOM 2102 C CA . ILE A 1 261 ? -6.248 -5.503 10.970 1.00 95.19 261 ILE A CA 1
ATOM 2103 C C . ILE A 1 261 ? -5.820 -4.767 12.241 1.00 95.19 261 ILE A C 1
ATOM 2105 O O . ILE A 1 261 ? -5.870 -5.349 13.321 1.00 95.19 261 ILE A O 1
ATOM 2109 N N . ILE A 1 262 ? -5.424 -3.495 12.138 1.00 95.44 262 ILE A N 1
ATOM 2110 C CA . ILE A 1 262 ? -4.938 -2.716 13.285 1.00 95.44 262 ILE A CA 1
ATOM 2111 C C . ILE A 1 262 ? -6.061 -2.459 14.293 1.00 95.44 262 ILE A C 1
ATOM 2113 O O . ILE A 1 262 ? -5.851 -2.625 15.491 1.00 95.44 262 ILE A O 1
ATOM 2117 N N . ASN A 1 263 ? -7.253 -2.070 13.841 1.00 90.81 263 ASN A N 1
ATOM 2118 C CA . ASN A 1 263 ? -8.305 -1.631 14.762 1.00 90.81 263 ASN A CA 1
ATOM 2119 C C . ASN A 1 263 ? -9.248 -2.758 15.193 1.00 90.81 263 ASN A C 1
ATOM 2121 O O . ASN A 1 263 ? -9.783 -2.691 16.291 1.00 90.81 263 ASN A O 1
ATOM 2125 N N . TYR A 1 264 ? -9.442 -3.794 14.370 1.00 88.62 264 TYR A N 1
ATOM 2126 C CA . TYR A 1 264 ? -10.448 -4.836 14.620 1.00 88.62 264 TYR A CA 1
ATOM 2127 C C . TYR A 1 264 ? -9.888 -6.262 14.607 1.00 88.62 264 TYR A C 1
ATOM 2129 O O . TYR A 1 264 ? -10.539 -7.175 15.107 1.00 88.62 264 TYR A O 1
ATOM 2137 N N . GLY A 1 265 ? -8.689 -6.481 14.060 1.00 90.31 265 GLY A N 1
ATOM 2138 C CA . GLY A 1 265 ? -8.067 -7.805 14.027 1.00 90.31 265 GLY A CA 1
ATOM 2139 C C . GLY A 1 265 ? -8.624 -8.749 12.964 1.00 90.31 265 GLY A C 1
ATOM 2140 O O . GLY A 1 265 ? -8.507 -9.963 13.112 1.00 90.31 265 GLY A O 1
ATOM 2141 N N . PHE A 1 266 ? -9.206 -8.224 11.888 1.00 88.50 266 PHE A N 1
ATOM 2142 C CA . PHE A 1 266 ? -9.603 -9.009 10.719 1.00 88.50 266 PHE A CA 1
ATOM 2143 C C . PHE A 1 266 ? -9.300 -8.242 9.427 1.00 88.50 266 PHE A C 1
ATOM 2145 O O . PHE A 1 266 ? -8.917 -7.078 9.466 1.00 88.50 266 PHE A O 1
ATOM 2152 N N . LEU A 1 267 ? -9.471 -8.887 8.275 1.00 91.69 267 LEU A N 1
ATOM 2153 C CA . LEU A 1 267 ? -9.464 -8.220 6.973 1.00 91.69 267 LEU A CA 1
ATOM 2154 C C . LEU A 1 267 ? -10.531 -8.819 6.056 1.00 91.69 267 LEU A C 1
ATOM 2156 O O . LEU A 1 267 ? -11.079 -9.879 6.355 1.00 91.69 267 LEU A O 1
ATOM 2160 N N . LEU A 1 268 ? -10.794 -8.160 4.929 1.00 88.12 268 LEU A N 1
ATOM 2161 C CA . LEU A 1 268 ? -11.710 -8.653 3.903 1.00 88.12 268 LEU A CA 1
ATOM 2162 C C . LEU A 1 268 ? -10.914 -9.028 2.644 1.00 88.12 268 LEU A C 1
ATOM 2164 O O . LEU A 1 268 ? -10.101 -8.237 2.158 1.00 88.12 268 LEU A O 1
ATOM 2168 N N . GLU A 1 269 ? -11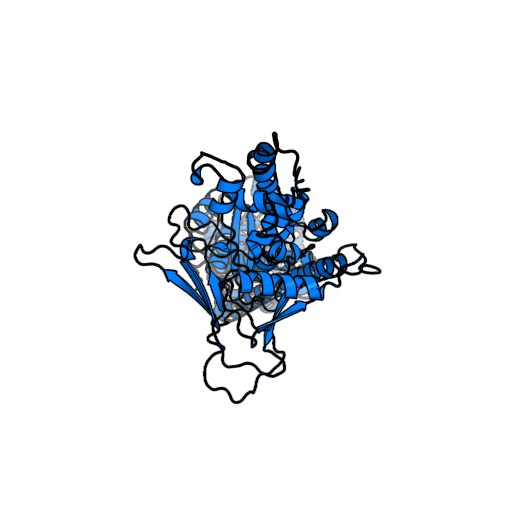.159 -10.221 2.096 1.00 88.38 269 GLU A N 1
ATOM 2169 C CA . GLU A 1 269 ? -10.441 -10.720 0.908 1.00 88.38 269 GLU A CA 1
ATOM 2170 C C . GLU A 1 269 ? -10.627 -9.815 -0.314 1.00 88.38 269 GLU A C 1
ATOM 2172 O O . GLU A 1 269 ? -9.667 -9.512 -1.024 1.00 88.38 269 GLU A O 1
ATOM 2177 N N . ASP A 1 270 ? -11.855 -9.330 -0.512 1.00 85.56 270 ASP A N 1
ATOM 2178 C CA . ASP A 1 270 ? -12.236 -8.450 -1.613 1.00 85.56 270 ASP A CA 1
ATOM 2179 C C . ASP A 1 270 ? -12.664 -7.061 -1.137 1.00 85.56 270 ASP A C 1
ATOM 2181 O O . ASP A 1 270 ? -13.709 -6.526 -1.505 1.00 85.56 270 ASP A O 1
ATOM 2185 N N . ASN A 1 271 ? -11.824 -6.447 -0.304 1.00 87.06 271 ASN A N 1
ATOM 2186 C CA . ASN A 1 271 ? -12.065 -5.091 0.167 1.00 87.06 271 ASN A CA 1
ATOM 2187 C C . ASN A 1 271 ? -11.940 -4.059 -0.974 1.00 87.06 271 ASN A C 1
ATOM 2189 O O . ASN A 1 271 ? -10.842 -3.807 -1.479 1.00 87.06 271 ASN A O 1
ATOM 2193 N N . LYS A 1 272 ? -13.057 -3.420 -1.354 1.00 85.94 272 LYS A N 1
ATOM 2194 C CA . LYS A 1 272 ? -13.097 -2.320 -2.343 1.00 85.94 272 LYS A CA 1
ATOM 2195 C C . LYS A 1 272 ? -12.326 -1.070 -1.898 1.00 85.94 272 LYS A C 1
ATOM 2197 O O . LYS A 1 272 ? -11.911 -0.288 -2.747 1.00 85.94 272 LYS A O 1
ATOM 2202 N N . TYR A 1 273 ? -12.117 -0.905 -0.593 1.00 86.69 273 TYR A N 1
ATOM 2203 C CA . TYR A 1 273 ? -11.417 0.230 0.011 1.00 86.69 273 TYR A CA 1
ATOM 2204 C C . TYR A 1 273 ? -9.948 -0.065 0.318 1.00 86.69 273 TYR A C 1
ATOM 2206 O O . TYR A 1 273 ? -9.275 0.763 0.930 1.00 86.69 273 TYR A O 1
ATOM 2214 N N . ASP A 1 274 ? -9.445 -1.237 -0.080 1.00 90.19 274 ASP A N 1
ATOM 2215 C CA . ASP A 1 274 ? -8.030 -1.538 0.089 1.00 90.19 274 ASP A CA 1
ATOM 2216 C C . ASP A 1 274 ? -7.164 -0.686 -0.839 1.00 90.19 274 ASP A C 1
ATOM 2218 O O . ASP A 1 274 ? -7.600 -0.202 -1.892 1.00 90.19 274 ASP A O 1
ATOM 2222 N N . SER A 1 275 ? -5.908 -0.530 -0.448 1.00 88.56 275 SER A N 1
ATOM 2223 C CA . SER A 1 275 ? -4.937 0.266 -1.186 1.00 88.56 275 SER A CA 1
ATOM 2224 C C . SER A 1 275 ? -3.539 -0.314 -1.064 1.00 88.56 275 SER A C 1
ATOM 2226 O O . SER A 1 275 ? -3.224 -1.028 -0.111 1.00 88.56 275 SER A O 1
ATOM 2228 N N . ILE A 1 276 ? -2.694 0.052 -2.018 1.00 89.31 276 ILE A N 1
ATOM 2229 C CA . ILE A 1 276 ? -1.243 -0.111 -1.935 1.00 89.31 276 ILE A CA 1
ATOM 2230 C C . ILE A 1 276 ? -0.590 1.263 -1.853 1.00 89.31 276 ILE A C 1
ATOM 2232 O O . ILE A 1 276 ? -1.162 2.252 -2.311 1.00 89.31 276 ILE A O 1
ATOM 2236 N N . SER A 1 277 ? 0.621 1.315 -1.310 1.00 87.62 277 SER A N 1
ATOM 2237 C CA . SER A 1 277 ? 1.448 2.516 -1.336 1.00 87.62 277 SER A CA 1
ATOM 2238 C C . SER A 1 277 ? 2.744 2.284 -2.113 1.00 87.62 277 SER A C 1
ATOM 2240 O O . SER A 1 277 ? 3.381 1.226 -2.021 1.00 87.62 277 SER A O 1
ATOM 2242 N N . LEU A 1 278 ? 3.140 3.288 -2.892 1.00 87.19 278 LEU A N 1
ATOM 2243 C CA . LEU A 1 278 ? 4.458 3.387 -3.511 1.00 87.19 278 LEU A CA 1
ATOM 2244 C C . LEU A 1 278 ? 5.219 4.502 -2.803 1.00 87.19 278 LEU A C 1
ATOM 2246 O O . LEU A 1 278 ? 4.817 5.659 -2.874 1.00 87.19 278 LEU A O 1
ATOM 2250 N N . ASN A 1 279 ? 6.299 4.144 -2.111 1.00 84.19 279 ASN A N 1
ATOM 2251 C CA . ASN A 1 279 ? 7.184 5.100 -1.452 1.00 84.19 279 ASN A CA 1
ATOM 2252 C C . ASN A 1 279 ? 8.455 5.234 -2.295 1.00 84.19 279 ASN A C 1
ATOM 2254 O O . ASN A 1 279 ? 9.129 4.230 -2.543 1.00 84.19 279 ASN A O 1
ATOM 2258 N N . LEU A 1 280 ? 8.757 6.451 -2.733 1.00 83.44 280 LEU A N 1
ATOM 2259 C CA . LEU A 1 280 ? 9.911 6.786 -3.559 1.00 83.44 280 LEU A CA 1
ATOM 2260 C C . LEU A 1 280 ? 10.774 7.795 -2.825 1.00 83.44 280 LEU A C 1
ATOM 2262 O O . LEU A 1 280 ? 10.274 8.828 -2.393 1.00 83.44 280 LEU A O 1
ATOM 2266 N N . LYS A 1 281 ? 12.067 7.501 -2.713 1.00 83.06 281 LYS A N 1
ATOM 2267 C CA . LYS A 1 281 ? 13.047 8.484 -2.269 1.00 83.06 281 LYS A CA 1
ATOM 2268 C C . LYS A 1 281 ? 13.513 9.276 -3.483 1.00 83.06 281 LYS A C 1
ATOM 2270 O O . LYS A 1 281 ? 13.954 8.672 -4.459 1.00 83.06 281 LYS A O 1
ATOM 2275 N N . LEU A 1 282 ? 13.396 10.593 -3.421 1.00 81.50 282 LEU A N 1
ATOM 2276 C CA . LEU A 1 282 ? 13.835 11.493 -4.476 1.00 81.50 282 LEU A CA 1
ATOM 2277 C C . LEU A 1 282 ? 15.283 11.908 -4.212 1.00 81.50 282 LEU A C 1
ATOM 2279 O O . LEU A 1 282 ? 15.658 12.183 -3.075 1.00 81.50 282 LEU A O 1
ATOM 2283 N N . GLY A 1 283 ? 16.111 11.863 -5.256 1.00 72.88 283 GLY A N 1
ATOM 2284 C CA . GLY A 1 283 ? 17.548 12.139 -5.163 1.00 72.88 283 GLY A CA 1
ATOM 2285 C C . GLY A 1 283 ? 17.946 13.562 -5.554 1.00 72.88 283 GLY A C 1
ATOM 2286 O O . GLY A 1 283 ? 19.102 13.927 -5.363 1.00 72.88 283 GLY A O 1
ATOM 2287 N N . ASP A 1 284 ? 17.019 14.348 -6.100 1.00 76.31 284 ASP A N 1
ATOM 2288 C CA . ASP A 1 284 ? 17.272 15.695 -6.604 1.00 76.31 284 ASP A CA 1
ATOM 2289 C C . ASP A 1 284 ? 16.161 16.678 -6.179 1.00 76.31 284 ASP A C 1
ATOM 2291 O O . ASP A 1 284 ? 15.009 16.292 -5.958 1.00 76.31 284 ASP A O 1
ATOM 2295 N N . GLU A 1 285 ? 16.524 17.955 -6.013 1.00 78.69 285 GLU A N 1
ATOM 2296 C CA . GLU A 1 285 ? 15.613 19.008 -5.537 1.00 78.69 285 GLU A CA 1
ATOM 2297 C C . GLU A 1 285 ? 14.514 19.363 -6.553 1.00 78.69 285 GLU A C 1
ATOM 2299 O O . GLU A 1 285 ? 13.415 19.755 -6.153 1.00 78.69 285 GLU A O 1
ATOM 2304 N N . GLU A 1 286 ? 14.769 19.186 -7.852 1.00 77.38 286 GLU A N 1
ATOM 2305 C CA . GLU A 1 286 ? 13.824 19.512 -8.926 1.00 77.38 286 GLU A CA 1
ATOM 2306 C C . GLU A 1 286 ? 12.631 18.539 -8.922 1.00 77.38 286 GLU A C 1
ATOM 2308 O O . GLU A 1 286 ? 11.468 18.952 -8.945 1.00 77.38 286 GLU A O 1
ATOM 2313 N N . ALA A 1 287 ? 12.896 17.241 -8.777 1.00 77.88 287 ALA A N 1
ATOM 2314 C CA . ALA A 1 287 ? 11.902 16.191 -8.611 1.00 77.88 287 ALA A CA 1
ATOM 2315 C C . ALA A 1 287 ? 11.058 16.415 -7.350 1.00 77.88 287 ALA A C 1
ATOM 2317 O O . ALA A 1 287 ? 9.843 16.194 -7.379 1.00 77.88 287 ALA A O 1
ATOM 2318 N N . ILE A 1 288 ? 11.673 16.889 -6.259 1.00 77.81 288 ILE A N 1
ATOM 2319 C CA . ILE A 1 288 ? 10.964 17.258 -5.025 1.00 77.81 288 ILE A CA 1
ATOM 2320 C C . ILE A 1 288 ? 10.030 18.444 -5.283 1.00 77.81 288 ILE A C 1
ATOM 2322 O O . ILE A 1 288 ? 8.852 18.387 -4.922 1.00 77.81 288 ILE A O 1
ATOM 2326 N N . GLU A 1 289 ? 10.515 19.516 -5.912 1.00 78.31 289 GLU A N 1
ATOM 2327 C CA . GLU A 1 289 ? 9.700 20.694 -6.219 1.00 78.31 289 GLU A CA 1
ATOM 2328 C C . GLU A 1 289 ? 8.504 20.339 -7.113 1.00 78.31 289 GLU A C 1
ATOM 2330 O O . GLU A 1 289 ? 7.395 20.847 -6.931 1.00 78.31 289 GLU A O 1
ATOM 2335 N N . ILE A 1 290 ? 8.695 19.412 -8.043 1.00 74.94 290 ILE A N 1
ATOM 2336 C CA . ILE A 1 290 ? 7.645 18.998 -8.968 1.00 74.94 290 ILE A CA 1
ATOM 2337 C C . ILE A 1 290 ? 6.641 18.084 -8.305 1.00 74.94 290 ILE A C 1
ATOM 2339 O O . ILE A 1 290 ? 5.441 18.303 -8.471 1.00 74.94 290 ILE A O 1
ATOM 2343 N N . ALA A 1 291 ? 7.094 17.140 -7.483 1.00 76.38 291 ALA A N 1
ATOM 2344 C CA . ALA A 1 291 ? 6.195 16.374 -6.634 1.00 76.38 291 ALA A CA 1
ATOM 2345 C C . ALA A 1 291 ? 5.330 17.296 -5.749 1.00 76.38 291 ALA A C 1
ATOM 2347 O O . ALA A 1 291 ? 4.148 17.013 -5.572 1.00 76.38 291 ALA A O 1
ATOM 2348 N N . ARG A 1 292 ? 5.860 18.434 -5.264 1.00 76.38 292 ARG A N 1
ATOM 2349 C CA . ARG A 1 292 ? 5.085 19.434 -4.492 1.00 76.38 292 ARG A CA 1
ATOM 2350 C C . ARG A 1 292 ? 4.045 20.178 -5.328 1.00 76.38 292 ARG A C 1
ATOM 2352 O O . ARG A 1 292 ? 3.014 20.572 -4.794 1.00 76.38 292 ARG A O 1
ATOM 2359 N N . LYS A 1 293 ? 4.311 20.401 -6.617 1.00 75.31 293 LYS A N 1
ATOM 2360 C CA . LYS A 1 293 ? 3.406 21.113 -7.538 1.00 75.31 293 LYS A CA 1
ATOM 2361 C C . LYS A 1 293 ? 2.349 20.203 -8.174 1.00 75.31 293 LYS A C 1
ATOM 2363 O O . LYS A 1 293 ? 1.443 20.706 -8.837 1.00 75.31 293 LYS A O 1
ATOM 2368 N N . MET A 1 294 ? 2.454 18.883 -8.017 1.00 69.31 294 MET A N 1
ATOM 2369 C CA . MET A 1 294 ? 1.511 17.946 -8.623 1.00 69.31 294 MET A CA 1
ATOM 2370 C C . MET A 1 294 ? 0.165 17.918 -7.878 1.00 69.31 294 MET A C 1
ATOM 2372 O O . MET A 1 294 ? 0.139 17.836 -6.655 1.00 69.31 294 MET A O 1
ATOM 2376 N N . PRO A 1 295 ? -0.973 17.914 -8.598 1.00 61.34 295 PRO A N 1
ATOM 2377 C CA . PRO A 1 295 ? -2.311 17.989 -8.003 1.00 61.34 295 PRO A CA 1
ATOM 2378 C C . PRO A 1 295 ? -2.810 16.666 -7.388 1.00 61.34 295 PRO A C 1
ATOM 2380 O O . PRO A 1 295 ? -3.971 16.577 -6.991 1.00 61.34 295 PRO A O 1
ATOM 2383 N N . TYR A 1 296 ? -1.977 15.621 -7.336 1.00 62.88 296 TYR A N 1
ATOM 2384 C CA . TYR A 1 296 ? -2.371 14.305 -6.830 1.00 62.88 296 TYR A CA 1
ATOM 2385 C C . TYR A 1 296 ? -2.041 14.144 -5.351 1.00 62.88 296 TYR A C 1
ATOM 2387 O O . TYR A 1 296 ? -1.213 14.870 -4.820 1.00 62.88 296 TYR A O 1
ATOM 2395 N N . ASN A 1 297 ? -2.664 13.148 -4.718 1.00 57.91 297 ASN A N 1
ATOM 2396 C CA . ASN A 1 297 ? -2.606 12.762 -3.302 1.00 57.91 297 ASN A CA 1
ATOM 2397 C C . ASN A 1 297 ? -1.205 12.288 -2.827 1.00 57.91 297 ASN A C 1
ATOM 2399 O O . ASN A 1 297 ? -1.065 11.267 -2.151 1.00 57.91 297 ASN A O 1
ATOM 2403 N N . ILE A 1 298 ? -0.163 13.008 -3.231 1.00 66.19 298 ILE A N 1
ATOM 2404 C CA . ILE A 1 298 ? 1.222 12.871 -2.824 1.00 66.19 298 ILE A CA 1
ATOM 2405 C C . ILE A 1 298 ? 1.320 13.337 -1.380 1.00 66.19 298 ILE A C 1
ATOM 2407 O O . ILE A 1 298 ? 1.029 14.485 -1.047 1.00 66.19 298 ILE A O 1
ATOM 2411 N N . LYS A 1 299 ? 1.762 12.426 -0.521 1.00 69.56 299 LYS A N 1
ATOM 2412 C CA . LYS A 1 299 ? 2.174 12.767 0.837 1.00 69.56 299 LYS A CA 1
ATOM 2413 C C . LYS A 1 299 ? 3.690 12.790 0.854 1.00 69.56 299 LYS A C 1
ATOM 2415 O O . LYS A 1 299 ? 4.320 11.797 0.484 1.00 69.56 299 LYS A O 1
ATOM 2420 N N . PHE A 1 300 ? 4.257 13.915 1.263 1.00 69.56 300 PHE A N 1
ATOM 2421 C CA . PHE A 1 300 ? 5.659 13.955 1.645 1.00 69.56 300 PHE A CA 1
ATOM 2422 C C . PHE A 1 300 ? 5.789 13.325 3.027 1.00 69.56 300 PHE A C 1
ATOM 2424 O O . PHE A 1 300 ? 4.915 13.498 3.876 1.00 69.56 300 PHE A O 1
ATOM 2431 N N . ASP A 1 301 ? 6.839 12.538 3.236 1.00 61.00 301 ASP A N 1
ATOM 2432 C CA . ASP A 1 301 ? 7.155 12.074 4.581 1.00 61.00 301 ASP A CA 1
ATOM 2433 C C . ASP A 1 301 ? 7.691 13.268 5.385 1.00 61.00 301 ASP A C 1
ATOM 2435 O O . ASP A 1 301 ? 8.774 13.776 5.090 1.00 61.00 301 ASP A O 1
ATOM 2439 N N . ASP A 1 302 ? 6.931 13.712 6.391 1.00 51.41 302 ASP A N 1
ATOM 2440 C CA . ASP A 1 302 ? 7.274 14.852 7.254 1.00 51.41 302 ASP A CA 1
ATOM 2441 C C . ASP A 1 302 ? 8.617 14.671 7.994 1.00 51.41 302 ASP A C 1
ATOM 2443 O O . ASP A 1 302 ? 9.180 15.640 8.500 1.00 51.41 302 ASP A O 1
ATOM 2447 N N . VAL A 1 303 ? 9.137 13.437 8.073 1.00 50.06 303 VAL A N 1
ATOM 2448 C CA . VAL A 1 303 ? 10.383 13.087 8.772 1.00 50.06 303 VAL A CA 1
ATOM 2449 C C . VAL A 1 303 ? 11.580 13.034 7.821 1.00 50.06 303 VAL A C 1
ATOM 2451 O O . VAL A 1 303 ? 12.678 13.427 8.209 1.00 50.06 303 VAL A O 1
ATOM 2454 N N . LEU A 1 304 ? 11.398 12.534 6.594 1.00 54.28 304 LEU A N 1
ATOM 2455 C CA . LEU A 1 304 ? 12.493 12.370 5.624 1.00 54.28 304 LEU A CA 1
ATOM 2456 C C . LEU A 1 304 ? 12.595 13.526 4.619 1.00 54.28 304 LEU A C 1
ATOM 2458 O O . LEU A 1 304 ? 13.679 13.766 4.100 1.00 54.28 304 LEU A O 1
ATOM 2462 N N . GLY A 1 305 ? 11.507 14.260 4.357 1.00 60.12 305 GLY A N 1
ATOM 2463 C CA . GLY A 1 305 ? 11.461 15.459 3.504 1.00 60.12 305 GLY A CA 1
ATOM 2464 C C . GLY A 1 305 ? 11.686 15.228 2.000 1.00 60.12 305 GLY A C 1
ATOM 2465 O O . GLY A 1 305 ? 11.135 15.968 1.184 1.00 60.12 305 GLY A O 1
ATOM 2466 N N . ASP A 1 306 ? 12.439 14.189 1.634 1.00 71.69 306 ASP A N 1
ATOM 2467 C CA . ASP A 1 306 ? 12.804 13.792 0.269 1.00 71.69 306 ASP A CA 1
ATOM 2468 C C . ASP A 1 306 ? 12.031 12.561 -0.239 1.00 71.69 306 ASP A C 1
ATOM 2470 O O . ASP A 1 306 ? 12.229 12.117 -1.369 1.00 71.69 306 ASP A O 1
ATOM 2474 N N . ALA A 1 307 ? 11.136 11.997 0.574 1.00 76.38 307 ALA A N 1
ATOM 2475 C CA . ALA A 1 307 ? 10.351 10.824 0.216 1.00 76.38 307 ALA A CA 1
ATOM 2476 C C . ALA A 1 307 ? 8.907 11.191 -0.144 1.00 76.38 307 ALA A C 1
ATOM 2478 O O . ALA A 1 307 ? 8.222 11.903 0.594 1.00 76.38 307 ALA A O 1
ATOM 2479 N N . VAL A 1 308 ? 8.436 10.641 -1.262 1.00 80.06 308 VAL A N 1
ATOM 2480 C CA . VAL A 1 308 ? 7.079 10.806 -1.782 1.00 80.06 308 VAL A CA 1
ATOM 2481 C C . VAL A 1 308 ? 6.320 9.492 -1.683 1.00 80.06 308 VAL A C 1
ATOM 2483 O O . VAL A 1 308 ? 6.817 8.438 -2.086 1.00 80.06 308 VAL A O 1
ATOM 2486 N N . ARG A 1 309 ? 5.088 9.561 -1.177 1.00 84.25 309 ARG A N 1
ATOM 2487 C CA . ARG A 1 309 ? 4.166 8.430 -1.076 1.00 84.25 309 ARG A CA 1
ATOM 2488 C C . ARG A 1 309 ? 2.967 8.608 -2.004 1.00 84.25 309 ARG A C 1
ATOM 2490 O O . ARG A 1 309 ? 2.218 9.574 -1.869 1.00 84.25 309 ARG A O 1
ATOM 2497 N N . PHE A 1 310 ? 2.743 7.621 -2.870 1.00 84.50 310 PHE A N 1
ATOM 2498 C CA . PHE A 1 310 ? 1.542 7.486 -3.696 1.00 84.50 310 PHE A CA 1
ATOM 2499 C C . PHE A 1 310 ? 0.643 6.386 -3.136 1.00 84.50 310 PHE A C 1
ATOM 2501 O O . PHE A 1 310 ? 1.055 5.228 -3.092 1.00 84.50 310 PHE A O 1
ATOM 2508 N N . ASP A 1 311 ? -0.583 6.727 -2.740 1.00 84.06 311 ASP A N 1
ATOM 2509 C CA . ASP A 1 311 ? -1.596 5.751 -2.323 1.00 84.06 311 ASP A CA 1
ATOM 2510 C C . ASP A 1 311 ? -2.500 5.394 -3.520 1.00 84.06 311 ASP A C 1
ATOM 2512 O O . ASP A 1 311 ? -3.228 6.246 -4.028 1.00 84.06 311 ASP A O 1
ATOM 2516 N N . ILE A 1 312 ? -2.481 4.132 -3.962 1.00 85.25 312 ILE A N 1
ATOM 2517 C CA . ILE A 1 312 ? -3.294 3.633 -5.083 1.00 85.25 312 ILE A CA 1
ATOM 2518 C C . ILE A 1 312 ? -4.412 2.748 -4.528 1.00 85.25 312 ILE A C 1
ATOM 2520 O O . ILE A 1 312 ? -4.168 1.648 -4.021 1.00 85.25 312 ILE A O 1
ATOM 2524 N N . LYS A 1 313 ? -5.652 3.240 -4.604 1.00 81.06 313 LYS A N 1
ATOM 2525 C CA . LYS A 1 313 ? -6.854 2.535 -4.130 1.00 81.06 313 LYS A CA 1
ATOM 2526 C C . LYS A 1 313 ? -7.360 1.538 -5.172 1.00 81.06 313 LYS A C 1
ATOM 2528 O O . LYS A 1 313 ? -7.340 1.825 -6.364 1.00 81.06 313 LYS A O 1
ATOM 2533 N N . ARG A 1 314 ? -7.910 0.405 -4.720 1.00 77.94 314 ARG A N 1
ATOM 2534 C CA . ARG A 1 314 ? -8.531 -0.612 -5.594 1.00 77.94 314 ARG A CA 1
ATOM 2535 C C . ARG A 1 314 ? -9.717 -0.068 -6.399 1.00 77.94 314 ARG A C 1
ATOM 2537 O O . ARG A 1 314 ? -9.963 -0.534 -7.504 1.00 77.94 314 ARG A O 1
ATOM 2544 N N . SER A 1 315 ? -10.468 0.876 -5.836 1.00 60.66 315 SER A N 1
ATOM 2545 C CA . SER A 1 315 ? -11.696 1.426 -6.422 1.00 60.66 315 SER A CA 1
ATOM 2546 C C . SER A 1 315 ? -11.479 2.476 -7.520 1.00 60.66 315 SER A C 1
ATOM 2548 O O . SER A 1 315 ? -12.462 3.004 -8.035 1.00 60.66 315 SER A O 1
ATOM 2550 N N . VAL A 1 316 ? -10.231 2.802 -7.873 1.00 63.97 316 VAL A N 1
ATOM 2551 C CA . VAL A 1 316 ? -9.894 3.907 -8.786 1.00 63.97 316 VAL A CA 1
ATOM 2552 C C . VAL A 1 316 ? -9.162 3.363 -10.017 1.00 63.97 316 VAL A C 1
ATOM 2554 O O . VAL A 1 316 ? -8.397 2.405 -9.921 1.00 63.97 316 VAL A O 1
ATOM 2557 N N . VAL A 1 317 ? -9.399 3.976 -11.181 1.00 68.81 317 VAL A N 1
ATOM 2558 C CA . VAL A 1 317 ? -8.566 3.786 -12.383 1.00 68.81 317 VAL A CA 1
ATOM 2559 C C . VAL A 1 317 ? -7.117 4.151 -12.036 1.00 68.81 317 VAL A C 1
ATOM 2561 O O . VAL A 1 317 ? -6.898 5.049 -11.223 1.00 68.81 317 VAL A O 1
ATOM 2564 N N . PHE A 1 318 ? -6.129 3.454 -12.608 1.00 74.50 318 PHE A N 1
ATOM 2565 C CA . PHE A 1 318 ? -4.721 3.741 -12.318 1.00 74.50 318 PHE A CA 1
ATOM 2566 C C . PHE A 1 318 ? -4.435 5.253 -12.453 1.00 74.50 318 PHE A C 1
ATOM 2568 O O . PHE A 1 318 ? -4.800 5.830 -13.481 1.00 74.50 318 PHE A O 1
ATOM 2575 N N . PRO A 1 319 ? -3.821 5.914 -11.451 1.00 79.69 319 PRO A N 1
ATOM 2576 C CA . PRO A 1 319 ? -3.743 7.369 -11.453 1.00 79.69 319 PRO A CA 1
ATOM 2577 C C . PRO A 1 319 ? -2.787 7.886 -12.530 1.00 79.69 319 PRO A C 1
ATOM 2579 O O . PRO A 1 319 ? -1.584 7.611 -12.500 1.00 79.69 319 PRO A O 1
ATOM 2582 N N . VAL A 1 320 ? -3.314 8.679 -13.463 1.00 82.94 320 VAL A N 1
ATOM 2583 C CA . VAL A 1 320 ? -2.548 9.291 -14.563 1.00 82.94 320 VAL A CA 1
ATOM 2584 C C . VAL A 1 320 ? -1.404 10.160 -14.032 1.00 82.94 320 VAL A C 1
ATOM 2586 O O . VAL A 1 320 ? -0.354 10.288 -14.656 1.00 82.94 320 VAL A O 1
ATOM 2589 N N . GLU A 1 321 ? -1.569 10.738 -12.851 1.00 83.62 321 GLU A N 1
ATOM 2590 C CA . GLU A 1 321 ? -0.600 11.600 -12.190 1.00 83.62 321 GLU A CA 1
ATOM 2591 C C . GLU A 1 321 ? 0.630 10.833 -11.705 1.00 83.62 321 GLU A C 1
ATOM 2593 O O . GLU A 1 321 ? 1.740 11.352 -11.803 1.00 83.62 321 GLU A O 1
ATOM 2598 N N . VAL A 1 322 ? 0.459 9.580 -11.264 1.00 86.25 322 VAL A N 1
ATOM 2599 C CA . VAL A 1 322 ? 1.590 8.696 -10.939 1.00 86.25 322 VAL A CA 1
ATOM 2600 C C . VAL A 1 322 ? 2.410 8.472 -12.206 1.00 86.25 322 VAL A C 1
ATOM 2602 O O . VAL A 1 322 ? 3.624 8.650 -12.200 1.00 86.25 322 VAL A O 1
ATOM 2605 N N . LEU A 1 323 ? 1.752 8.171 -13.328 1.00 88.19 323 LEU A N 1
ATOM 2606 C CA . LEU A 1 323 ? 2.435 8.014 -14.609 1.00 88.19 323 LEU A CA 1
ATOM 2607 C C . LEU A 1 323 ? 3.136 9.309 -15.052 1.00 88.19 323 LEU A C 1
ATOM 2609 O O . LEU A 1 323 ? 4.292 9.258 -15.467 1.00 88.19 323 LEU A O 1
ATOM 2613 N N . LYS A 1 324 ? 2.480 10.470 -14.942 1.00 87.75 324 LYS A N 1
ATOM 2614 C CA . LYS A 1 324 ? 3.089 11.776 -15.251 1.00 87.75 324 LYS A CA 1
ATOM 2615 C C . LYS A 1 324 ? 4.342 12.025 -14.418 1.00 87.75 324 LYS A C 1
ATOM 2617 O O . LYS A 1 324 ? 5.336 12.489 -14.968 1.00 87.75 324 LYS A O 1
ATOM 2622 N N . PHE A 1 325 ? 4.315 11.678 -13.131 1.00 87.94 325 PHE A N 1
ATOM 2623 C CA . PHE A 1 325 ? 5.475 11.785 -12.250 1.00 87.94 325 PHE A CA 1
ATOM 2624 C C . PHE A 1 325 ? 6.634 10.906 -12.722 1.00 87.94 325 PHE A C 1
ATOM 2626 O O . PHE A 1 325 ? 7.729 11.413 -12.950 1.00 87.94 325 PHE A O 1
ATOM 2633 N N . PHE A 1 326 ? 6.383 9.616 -12.956 1.00 90.62 326 PHE A N 1
ATOM 2634 C CA . PHE A 1 326 ? 7.405 8.692 -13.456 1.00 90.62 326 PHE A CA 1
ATOM 2635 C C . PHE A 1 326 ? 7.958 9.111 -14.824 1.00 90.62 326 PHE A C 1
ATOM 2637 O O . PHE A 1 326 ? 9.159 9.040 -15.063 1.00 90.62 326 PHE A O 1
ATOM 2644 N N . SER A 1 327 ? 7.095 9.613 -15.705 1.00 91.19 327 SER A N 1
ATOM 2645 C CA . SER A 1 327 ? 7.494 10.119 -17.023 1.00 91.19 327 SER A CA 1
ATOM 2646 C C . SER A 1 327 ? 8.352 11.378 -16.924 1.00 91.19 327 SER A C 1
ATOM 2648 O O . SER A 1 327 ? 9.181 11.626 -17.798 1.00 91.19 327 SER A O 1
ATOM 2650 N N . TYR A 1 328 ? 8.130 12.183 -15.881 1.00 88.25 328 TYR A N 1
ATOM 2651 C CA . TYR A 1 328 ? 8.882 13.399 -15.613 1.00 88.25 328 TYR A CA 1
ATOM 2652 C C . TYR A 1 328 ? 10.277 13.086 -15.070 1.00 88.25 328 TYR A C 1
ATOM 2654 O O . TYR A 1 328 ? 11.254 13.598 -15.605 1.00 88.25 328 TYR A O 1
ATOM 2662 N N . ILE A 1 329 ? 10.390 12.221 -14.057 1.00 87.81 329 ILE A N 1
ATOM 2663 C CA . ILE A 1 329 ? 11.697 11.864 -13.474 1.00 87.81 329 ILE A CA 1
ATOM 2664 C C . ILE A 1 329 ? 12.590 11.088 -14.456 1.00 87.81 329 ILE A C 1
ATOM 2666 O O . ILE A 1 329 ? 13.798 11.027 -14.265 1.00 87.81 329 ILE A O 1
ATOM 2670 N N . CYS A 1 330 ? 12.009 10.513 -15.516 1.00 91.25 330 CYS A N 1
ATOM 2671 C CA . CYS A 1 330 ? 12.745 9.880 -16.614 1.00 91.25 330 CYS A CA 1
ATOM 2672 C C . CYS A 1 330 ? 13.075 10.845 -17.764 1.00 91.25 330 CYS A C 1
ATOM 2674 O O . CYS A 1 330 ? 13.554 10.414 -18.814 1.00 91.25 330 CYS A O 1
ATOM 2676 N N . LYS A 1 331 ? 12.787 12.145 -17.636 1.00 90.31 331 LYS A N 1
ATOM 2677 C CA . LYS A 1 331 ? 13.203 13.123 -18.642 1.00 90.31 331 LYS A CA 1
ATOM 2678 C C . LYS A 1 331 ? 14.720 13.257 -18.663 1.00 90.31 331 LYS A C 1
ATOM 2680 O O . LYS A 1 331 ? 15.381 13.243 -17.628 1.00 90.31 331 LYS A O 1
ATOM 2685 N N . LEU A 1 332 ? 15.265 13.494 -19.847 1.00 88.75 332 LEU A N 1
ATOM 2686 C CA . LEU A 1 332 ? 16.634 13.981 -19.968 1.00 88.75 332 LEU A CA 1
ATOM 2687 C C . LEU A 1 332 ? 16.689 15.443 -19.523 1.00 88.75 332 LEU A C 1
ATOM 2689 O O . LEU A 1 332 ? 15.744 16.197 -19.744 1.00 88.75 332 LEU A O 1
ATOM 2693 N N . ARG A 1 333 ? 17.843 15.893 -19.020 1.00 84.69 333 ARG A N 1
ATOM 2694 C CA . ARG A 1 333 ? 18.078 17.320 -18.708 1.00 84.69 333 ARG A CA 1
ATOM 2695 C C . ARG A 1 333 ? 17.835 18.245 -19.905 1.00 84.69 333 ARG A C 1
ATOM 2697 O O . ARG A 1 333 ? 17.479 19.402 -19.738 1.00 84.69 333 ARG A O 1
ATOM 2704 N N . SER A 1 334 ? 18.022 17.724 -21.118 1.00 82.69 334 SER A N 1
ATOM 2705 C CA . SER A 1 334 ? 17.760 18.450 -22.366 1.00 82.69 334 SER A CA 1
ATOM 2706 C C . SER A 1 334 ? 16.274 18.551 -22.746 1.00 82.69 334 SER A C 1
ATOM 2708 O O . SER A 1 334 ? 15.930 19.282 -23.673 1.00 82.69 334 SER A O 1
ATOM 2710 N N . GLU A 1 335 ? 15.383 17.825 -22.066 1.00 86.81 335 GLU A N 1
ATOM 2711 C CA . GLU A 1 335 ? 13.947 17.839 -22.332 1.00 86.81 335 GLU A CA 1
ATOM 2712 C C . GLU A 1 335 ? 13.247 18.859 -21.423 1.00 86.81 335 GLU A C 1
ATOM 2714 O O . GLU A 1 335 ? 13.199 18.714 -20.204 1.00 86.81 335 GLU A O 1
ATOM 2719 N N . ASN A 1 336 ? 12.607 19.869 -22.015 1.00 86.62 336 ASN A N 1
ATOM 2720 C CA . ASN A 1 336 ? 11.779 20.838 -21.278 1.00 86.62 336 ASN A CA 1
ATOM 2721 C C . ASN A 1 336 ? 10.306 20.404 -21.163 1.00 86.62 336 ASN A C 1
ATOM 2723 O O . ASN A 1 336 ? 9.501 21.058 -20.509 1.00 86.62 336 ASN A O 1
ATOM 2727 N N . TYR A 1 337 ? 9.950 19.285 -21.790 1.00 89.19 337 TYR A N 1
ATOM 2728 C CA . TYR A 1 337 ? 8.602 18.727 -21.873 1.00 89.19 337 TYR A CA 1
ATOM 2729 C C . TYR A 1 337 ? 8.664 17.200 -21.768 1.00 89.19 337 TYR A C 1
ATOM 2731 O O . TYR A 1 337 ? 9.735 16.612 -21.894 1.00 89.19 337 TYR A O 1
ATOM 2739 N N . LEU A 1 338 ? 7.526 16.554 -21.514 1.00 91.31 338 LEU A N 1
ATOM 2740 C CA . LEU A 1 338 ? 7.437 15.094 -21.558 1.00 91.31 338 LEU A CA 1
ATOM 2741 C C . LEU A 1 338 ? 7.507 14.608 -23.003 1.00 91.31 338 LEU A C 1
ATOM 2743 O O . LEU A 1 338 ? 6.922 15.227 -23.891 1.00 91.31 338 LEU A O 1
ATOM 2747 N N . THR A 1 339 ? 8.188 13.489 -23.222 1.00 93.81 339 THR A N 1
ATOM 2748 C CA . THR A 1 339 ? 8.301 12.844 -24.532 1.00 93.81 339 THR A CA 1
ATOM 2749 C C . THR A 1 339 ? 7.725 11.436 -24.480 1.00 93.81 339 THR A C 1
ATOM 2751 O O . THR A 1 339 ? 7.469 10.875 -23.410 1.00 93.81 339 THR A O 1
ATOM 2754 N N . LEU A 1 340 ? 7.509 10.838 -25.652 1.00 94.12 340 LEU A N 1
ATOM 2755 C CA . LEU A 1 340 ? 7.134 9.426 -25.751 1.00 94.12 340 LEU A CA 1
ATOM 2756 C C . LEU A 1 340 ? 8.191 8.523 -25.105 1.00 94.12 340 LEU A C 1
ATOM 2758 O O . LEU A 1 340 ? 7.838 7.631 -24.339 1.00 94.12 340 LEU A O 1
ATOM 2762 N N . ARG A 1 341 ? 9.476 8.820 -25.341 1.00 94.88 341 ARG A N 1
ATOM 2763 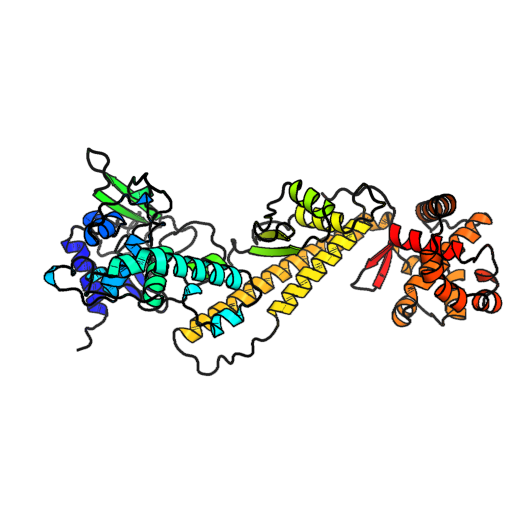C CA . ARG A 1 341 ? 10.620 8.144 -24.715 1.00 94.88 341 ARG A CA 1
ATOM 2764 C C . ARG A 1 341 ? 10.560 8.237 -23.188 1.00 94.88 341 ARG A C 1
ATOM 2766 O O . ARG A 1 341 ? 10.519 7.200 -22.532 1.00 94.88 341 ARG A O 1
ATOM 2773 N N . SER A 1 342 ? 10.470 9.449 -22.628 1.00 94.25 342 SER A N 1
ATOM 2774 C CA . SER A 1 342 ? 10.435 9.636 -21.169 1.00 94.25 342 SER A CA 1
ATOM 2775 C C . SER A 1 342 ? 9.215 8.957 -20.534 1.00 94.25 342 SER A C 1
ATOM 2777 O O . SER A 1 342 ? 9.297 8.413 -19.437 1.00 94.25 342 SER A O 1
ATOM 2779 N N . THR A 1 343 ? 8.087 8.919 -21.252 1.00 94.81 343 THR A N 1
ATOM 2780 C CA . THR A 1 343 ? 6.874 8.216 -20.813 1.00 94.81 343 THR A CA 1
ATOM 2781 C C . THR A 1 343 ? 7.058 6.702 -20.797 1.00 94.81 343 THR A C 1
ATOM 2783 O O . THR A 1 343 ? 6.662 6.048 -19.833 1.00 94.81 343 THR A O 1
ATOM 2786 N N . PHE A 1 344 ? 7.658 6.126 -21.839 1.00 95.56 344 PHE A N 1
ATOM 2787 C CA . PHE A 1 344 ? 7.933 4.693 -21.881 1.00 95.56 344 PHE A CA 1
ATOM 2788 C C . PHE A 1 344 ? 8.932 4.257 -20.806 1.00 95.56 344 PHE A C 1
ATOM 2790 O O . PHE A 1 344 ? 8.701 3.243 -20.149 1.00 95.56 344 PHE A O 1
ATOM 2797 N N . GLU A 1 345 ? 9.974 5.047 -20.553 1.00 94.56 345 GLU A N 1
ATOM 2798 C CA . GLU A 1 345 ? 10.890 4.800 -19.436 1.00 94.56 345 GLU A CA 1
ATOM 2799 C C . GLU A 1 345 ? 10.197 4.917 -18.078 1.00 94.56 345 GLU A C 1
ATOM 2801 O O . GLU A 1 345 ? 10.397 4.068 -17.210 1.00 94.56 345 GLU A O 1
ATOM 2806 N N . GLY A 1 346 ? 9.320 5.911 -17.909 1.00 93.81 346 GLY A N 1
ATOM 2807 C CA . GLY A 1 346 ? 8.499 6.044 -16.709 1.00 93.81 346 GLY A CA 1
ATOM 2808 C C . GLY A 1 346 ? 7.612 4.819 -16.467 1.00 93.81 346 GLY A C 1
ATOM 2809 O O . GLY A 1 346 ? 7.521 4.330 -15.339 1.00 93.81 346 GLY A O 1
ATOM 2810 N N . LEU A 1 347 ? 6.999 4.281 -17.527 1.00 94.69 347 LEU A N 1
ATOM 2811 C CA . LEU A 1 347 ? 6.225 3.036 -17.468 1.00 94.69 347 LEU A CA 1
ATOM 2812 C C . LEU A 1 347 ? 7.097 1.840 -17.072 1.00 94.69 347 LEU A C 1
ATOM 2814 O O . LEU A 1 347 ? 6.675 1.056 -16.224 1.00 94.69 347 LEU A O 1
ATOM 2818 N N . ASP A 1 348 ? 8.299 1.709 -17.637 1.00 94.88 348 ASP A N 1
ATOM 2819 C CA . ASP A 1 348 ? 9.221 0.614 -17.314 1.00 94.88 348 ASP A CA 1
ATOM 2820 C C . ASP A 1 348 ? 9.709 0.688 -15.860 1.00 94.88 348 ASP A C 1
ATOM 2822 O O . ASP A 1 348 ? 9.716 -0.328 -15.159 1.00 94.88 348 ASP A O 1
ATOM 2826 N N . GLN A 1 349 ? 10.055 1.882 -15.363 1.00 93.12 349 GLN A N 1
ATOM 2827 C CA . GLN A 1 349 ? 10.435 2.069 -13.960 1.00 93.12 349 GLN A CA 1
ATOM 2828 C C . GLN A 1 349 ? 9.290 1.696 -13.013 1.00 93.12 349 GLN A C 1
ATOM 2830 O O . GLN A 1 349 ? 9.487 0.950 -12.047 1.00 93.12 349 GLN A O 1
ATOM 2835 N N . LEU A 1 350 ? 8.077 2.165 -13.309 1.00 92.88 350 LEU A N 1
ATOM 2836 C CA . LEU A 1 350 ? 6.884 1.844 -12.535 1.00 92.88 350 LEU A CA 1
ATOM 2837 C C . LEU A 1 350 ? 6.587 0.335 -12.553 1.00 92.88 350 LEU A C 1
ATOM 2839 O O . LEU A 1 350 ? 6.385 -0.265 -11.494 1.00 92.88 350 LEU A O 1
ATOM 2843 N N . ALA A 1 351 ? 6.617 -0.302 -13.727 1.00 93.88 351 ALA A N 1
ATOM 2844 C CA . ALA A 1 351 ? 6.430 -1.744 -13.875 1.00 93.88 351 ALA A CA 1
ATOM 2845 C C . ALA A 1 351 ? 7.502 -2.542 -13.112 1.00 93.88 351 ALA A C 1
ATOM 2847 O O . ALA A 1 351 ? 7.188 -3.540 -12.455 1.00 93.88 351 ALA A O 1
ATOM 2848 N N . GLY A 1 352 ? 8.754 -2.074 -13.124 1.00 94.25 352 GLY A N 1
ATOM 2849 C CA . GLY A 1 352 ? 9.856 -2.645 -12.352 1.00 94.25 352 GLY A CA 1
ATOM 2850 C C . GLY A 1 352 ? 9.608 -2.595 -10.842 1.00 94.25 352 GLY A C 1
ATOM 2851 O O . GLY A 1 352 ? 9.784 -3.603 -10.150 1.00 94.25 352 GLY A O 1
ATOM 2852 N N . ILE A 1 353 ? 9.122 -1.464 -10.322 1.00 93.75 353 ILE A N 1
ATOM 2853 C CA . ILE A 1 353 ? 8.769 -1.309 -8.900 1.00 93.75 353 ILE A CA 1
ATOM 2854 C C . ILE A 1 353 ? 7.620 -2.244 -8.514 1.00 93.75 353 ILE A C 1
ATOM 2856 O O . ILE A 1 353 ? 7.709 -2.947 -7.500 1.00 93.75 353 ILE A O 1
ATOM 2860 N N . LEU A 1 354 ? 6.555 -2.288 -9.320 1.00 94.19 354 LEU A N 1
ATOM 2861 C CA . LEU A 1 354 ? 5.403 -3.164 -9.087 1.00 94.19 354 LEU A CA 1
ATOM 2862 C C . LEU A 1 354 ? 5.826 -4.642 -9.106 1.00 94.19 354 LEU A C 1
ATOM 2864 O O . LEU A 1 354 ? 5.504 -5.391 -8.181 1.00 94.19 354 LEU A O 1
ATOM 2868 N N . SER A 1 355 ? 6.641 -5.041 -10.085 1.00 95.44 355 SER A N 1
ATOM 2869 C CA . SER A 1 355 ? 7.226 -6.386 -10.186 1.00 95.44 355 SER A CA 1
ATOM 2870 C C . SER A 1 355 ? 8.085 -6.739 -8.970 1.00 95.44 355 SER A C 1
ATOM 2872 O O . SER A 1 355 ? 7.944 -7.826 -8.398 1.00 95.44 355 SER A O 1
ATOM 2874 N N . GLY A 1 356 ? 8.926 -5.808 -8.513 1.00 95.31 356 GLY A N 1
ATOM 2875 C CA . GLY A 1 356 ? 9.731 -5.962 -7.302 1.00 95.31 356 GLY A CA 1
ATOM 2876 C C . GLY A 1 356 ? 8.872 -6.172 -6.050 1.00 95.31 356 GLY A C 1
ATOM 2877 O O . GLY A 1 356 ? 9.161 -7.054 -5.236 1.00 95.31 356 GLY A O 1
ATOM 2878 N N . LYS A 1 357 ? 7.763 -5.433 -5.915 1.00 94.44 357 LYS A N 1
ATOM 2879 C CA . LYS A 1 357 ? 6.793 -5.610 -4.819 1.00 94.44 357 LYS A CA 1
ATOM 2880 C C . LYS A 1 357 ? 6.066 -6.955 -4.903 1.00 94.44 357 LYS A C 1
ATOM 2882 O O . LYS A 1 357 ? 5.925 -7.637 -3.889 1.00 94.44 357 LYS A O 1
ATOM 2887 N N . ILE A 1 358 ? 5.677 -7.408 -6.093 1.00 95.69 358 ILE A N 1
ATOM 2888 C CA . ILE A 1 358 ? 5.078 -8.739 -6.286 1.00 95.69 358 ILE A CA 1
ATOM 2889 C C . ILE A 1 358 ? 6.059 -9.838 -5.864 1.00 95.69 358 ILE A C 1
ATOM 2891 O O . ILE A 1 358 ? 5.677 -10.760 -5.137 1.00 95.69 358 ILE A O 1
ATOM 2895 N N . ALA A 1 359 ? 7.326 -9.739 -6.279 1.00 95.31 359 ALA A N 1
ATOM 2896 C CA . ALA A 1 359 ? 8.376 -10.671 -5.878 1.00 95.31 359 ALA A CA 1
ATOM 2897 C C . ALA A 1 359 ? 8.582 -10.664 -4.356 1.00 95.31 359 ALA A C 1
ATOM 2899 O O . ALA A 1 359 ? 8.656 -11.733 -3.748 1.00 95.31 359 ALA A O 1
ATOM 2900 N N . PHE A 1 360 ? 8.576 -9.481 -3.729 1.00 93.44 360 PHE A N 1
ATOM 2901 C CA . PHE A 1 360 ? 8.636 -9.321 -2.276 1.00 93.44 360 PHE A CA 1
ATOM 2902 C C . PHE A 1 360 ? 7.547 -10.143 -1.564 1.00 93.44 360 PHE A C 1
ATOM 2904 O O . PHE A 1 360 ? 7.883 -10.920 -0.670 1.00 93.44 360 PHE A O 1
ATOM 2911 N N . PHE A 1 361 ? 6.280 -10.043 -1.992 1.00 91.94 361 PHE A N 1
ATOM 2912 C CA . PHE A 1 361 ? 5.154 -10.768 -1.379 1.00 91.94 361 PHE A CA 1
ATOM 2913 C C . PHE A 1 361 ? 5.078 -12.259 -1.756 1.00 91.94 361 PHE A C 1
ATOM 2915 O O . PHE A 1 361 ? 4.348 -13.014 -1.116 1.00 91.94 361 PHE A O 1
ATOM 2922 N N . LYS A 1 362 ? 5.804 -12.713 -2.788 1.00 90.31 362 LYS A N 1
ATOM 2923 C CA . LYS A 1 362 ? 5.914 -14.141 -3.149 1.00 90.31 362 LYS A CA 1
ATOM 2924 C C . LYS A 1 362 ? 6.912 -14.906 -2.277 1.00 90.31 362 LYS A C 1
ATOM 2926 O O . LYS A 1 362 ? 6.865 -16.137 -2.261 1.00 90.31 362 LYS A O 1
ATOM 2931 N N . ARG A 1 363 ? 7.824 -14.214 -1.584 1.00 86.69 363 ARG A N 1
ATOM 2932 C CA . ARG A 1 363 ? 8.825 -14.863 -0.729 1.00 86.69 363 ARG A CA 1
ATOM 2933 C C . ARG A 1 363 ? 8.134 -15.665 0.371 1.00 86.69 363 ARG A C 1
ATOM 2935 O O . ARG A 1 363 ? 7.206 -15.184 1.013 1.00 86.69 363 ARG A O 1
ATOM 2942 N N . LYS A 1 364 ? 8.583 -16.907 0.563 1.00 77.06 364 LYS A N 1
ATOM 2943 C CA . LYS A 1 364 ? 8.098 -17.755 1.652 1.00 77.06 364 LYS A CA 1
ATOM 2944 C C . LYS A 1 364 ? 8.691 -17.245 2.957 1.00 77.06 364 LYS A C 1
ATOM 2946 O O . LYS A 1 364 ? 9.911 -17.202 3.094 1.00 77.06 364 LYS A O 1
ATOM 2951 N N . ASP A 1 365 ? 7.836 -16.915 3.911 1.00 69.50 365 ASP A N 1
ATOM 2952 C CA . ASP A 1 365 ? 8.279 -16.697 5.283 1.00 69.50 365 ASP A CA 1
ATOM 2953 C C . ASP A 1 365 ? 8.614 -18.058 5.897 1.00 69.50 365 ASP A C 1
ATOM 2955 O O . ASP A 1 365 ? 7.860 -19.018 5.733 1.00 69.50 365 ASP A O 1
ATOM 2959 N N . GLY A 1 366 ? 9.747 -18.167 6.592 1.00 60.44 366 GLY A N 1
ATOM 2960 C CA . GLY A 1 366 ? 10.256 -19.428 7.150 1.00 60.44 366 GLY A CA 1
ATOM 2961 C C . GLY A 1 366 ? 9.410 -20.056 8.269 1.00 60.44 366 GLY A C 1
ATOM 2962 O O . GLY A 1 366 ? 9.853 -21.018 8.891 1.00 60.44 366 GLY A O 1
ATOM 2963 N N . 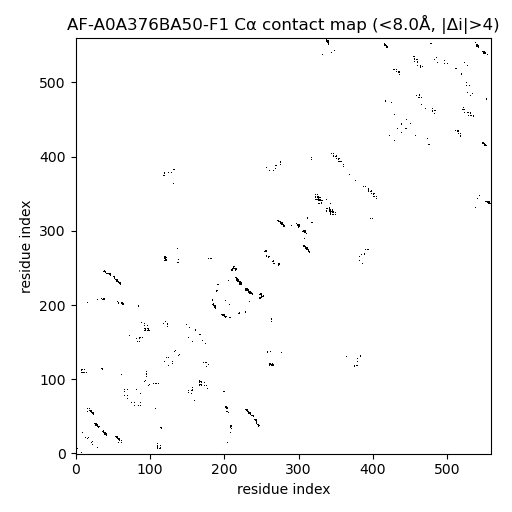VAL A 1 367 ? 8.209 -19.541 8.546 1.00 60.34 367 VAL A N 1
ATOM 2964 C CA . VAL A 1 367 ? 7.367 -19.972 9.666 1.00 60.34 367 VAL A CA 1
ATOM 2965 C C . VAL A 1 367 ? 6.467 -21.131 9.239 1.00 60.34 367 VAL A C 1
ATOM 2967 O O . VAL A 1 367 ? 5.604 -21.007 8.365 1.00 60.34 367 VAL A O 1
ATOM 2970 N N . ARG A 1 368 ? 6.664 -22.288 9.876 1.00 59.09 368 ARG A N 1
ATOM 2971 C CA . ARG A 1 368 ? 5.840 -23.484 9.675 1.00 59.09 368 ARG A CA 1
ATOM 2972 C C . ARG A 1 368 ? 4.512 -23.298 10.409 1.00 59.09 368 ARG A C 1
ATOM 2974 O O . ARG A 1 368 ? 4.499 -23.160 11.621 1.00 59.09 368 ARG A O 1
ATOM 2981 N N . SER A 1 369 ? 3.389 -23.365 9.694 1.00 58.81 369 SER A N 1
ATOM 2982 C CA . SER A 1 369 ? 2.046 -23.379 10.305 1.00 58.81 369 SER A CA 1
ATOM 2983 C C . SER A 1 369 ? 1.676 -24.720 10.953 1.00 58.81 369 SER A C 1
ATOM 2985 O O . SER A 1 369 ? 0.547 -24.897 11.397 1.00 58.81 369 SER A O 1
ATOM 2987 N N . ASN A 1 370 ? 2.590 -25.691 10.975 1.00 59.47 370 ASN A N 1
ATOM 2988 C CA . ASN A 1 370 ? 2.302 -27.024 11.490 1.00 59.47 370 ASN A CA 1
ATOM 2989 C C . ASN A 1 370 ? 2.291 -26.996 13.021 1.00 59.47 370 ASN A C 1
ATOM 2991 O O . ASN A 1 370 ? 3.323 -26.739 13.633 1.00 59.47 370 ASN A O 1
ATOM 2995 N N . GLY A 1 371 ? 1.133 -27.293 13.616 1.00 66.69 371 GLY A N 1
ATOM 2996 C CA . GLY A 1 371 ? 0.960 -27.418 15.066 1.00 66.69 371 GLY A CA 1
ATOM 2997 C C . GLY A 1 371 ? 0.457 -26.163 15.787 1.00 66.69 371 GLY A C 1
ATOM 2998 O O . GLY A 1 371 ? 0.279 -26.219 16.999 1.00 66.69 371 GLY A O 1
ATOM 2999 N N . LEU A 1 372 ? 0.196 -25.055 15.081 1.00 76.00 372 LEU A N 1
ATOM 3000 C CA . LEU A 1 372 ? -0.448 -23.879 15.680 1.00 76.00 372 LEU A CA 1
ATOM 3001 C C . LEU A 1 372 ? -1.953 -24.123 15.849 1.00 76.00 372 LEU A C 1
ATOM 3003 O O . LEU A 1 372 ? -2.611 -24.644 14.948 1.00 76.00 372 LEU A O 1
ATOM 3007 N N . THR A 1 373 ? -2.509 -23.713 16.988 1.00 76.31 373 THR A N 1
ATOM 3008 C CA . THR A 1 373 ? -3.945 -23.821 17.289 1.00 76.31 373 THR A CA 1
ATOM 3009 C C . THR A 1 373 ? -4.467 -22.534 17.919 1.00 76.31 373 THR A C 1
ATOM 3011 O O . THR A 1 373 ? -3.720 -21.810 18.574 1.00 76.31 373 THR A O 1
ATOM 3014 N N . GLY A 1 374 ? -5.763 -22.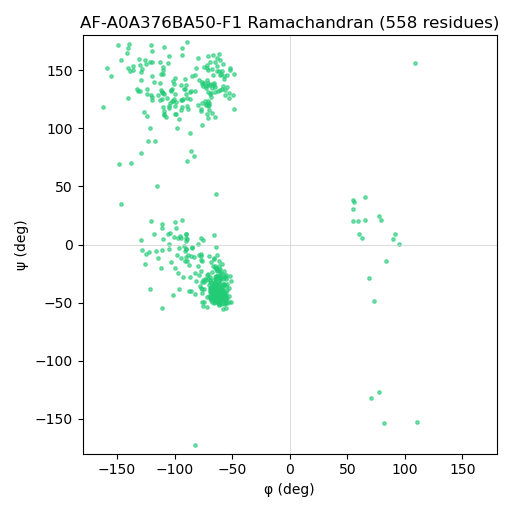257 17.767 1.00 84.50 374 GLY A N 1
ATOM 3015 C CA . GLY A 1 374 ? -6.409 -21.115 18.413 1.00 84.50 374 GLY A CA 1
ATOM 3016 C C . GLY A 1 374 ? -5.985 -19.768 17.821 1.00 84.50 374 GLY A C 1
ATOM 3017 O O . GLY A 1 374 ? -6.008 -19.579 16.605 1.00 84.50 374 GLY A O 1
ATOM 3018 N N . ARG A 1 375 ? -5.635 -18.812 18.690 1.00 86.69 375 ARG A N 1
ATOM 3019 C CA . ARG A 1 375 ? -5.359 -17.415 18.317 1.00 86.69 375 ARG A CA 1
ATOM 3020 C C . ARG A 1 375 ? -4.180 -17.270 17.356 1.00 86.69 375 ARG A C 1
ATOM 3022 O O . ARG A 1 375 ? -4.281 -16.511 16.396 1.00 86.69 375 ARG A O 1
ATOM 3029 N N . ASP A 1 376 ? -3.091 -17.993 17.591 1.00 88.38 376 ASP A N 1
ATOM 3030 C CA . ASP A 1 376 ? -1.887 -17.853 16.769 1.00 88.38 376 ASP A CA 1
ATOM 3031 C C . ASP A 1 376 ? -2.110 -18.357 15.342 1.00 88.38 376 ASP A C 1
ATOM 3033 O O . ASP A 1 376 ? -1.676 -17.710 14.392 1.00 88.38 376 ASP A O 1
ATOM 3037 N N . ASP A 1 377 ? -2.866 -19.444 15.158 1.00 88.62 377 ASP A N 1
ATOM 3038 C CA . ASP A 1 377 ? -3.251 -19.903 13.818 1.00 88.62 377 ASP A CA 1
ATOM 3039 C C . ASP A 1 377 ? -4.085 -18.840 13.080 1.00 88.62 377 ASP A C 1
ATOM 3041 O O . ASP A 1 377 ? -3.832 -18.548 11.909 1.00 88.62 377 ASP A O 1
ATOM 3045 N N . LEU A 1 378 ? -5.020 -18.181 13.774 1.00 89.00 378 LEU A N 1
ATOM 3046 C CA . LEU A 1 378 ? -5.824 -17.102 13.194 1.00 89.00 378 LEU A CA 1
ATOM 3047 C C . LEU A 1 378 ? -4.964 -15.894 12.781 1.00 89.00 378 LEU A C 1
ATOM 3049 O O . LEU A 1 378 ? -5.136 -15.376 11.677 1.00 89.00 378 LEU A O 1
ATOM 3053 N N . ILE A 1 379 ? -3.996 -15.491 13.608 1.00 92.31 379 ILE A N 1
ATOM 3054 C CA . ILE A 1 379 ? -3.047 -14.412 13.284 1.00 92.31 379 ILE A CA 1
ATOM 3055 C C . ILE A 1 379 ? -2.206 -14.775 12.054 1.00 92.31 379 ILE A C 1
ATOM 3057 O O . ILE A 1 379 ? -2.092 -13.978 11.121 1.00 92.31 379 ILE A O 1
ATOM 3061 N N . ILE A 1 380 ? -1.666 -15.995 11.993 1.00 91.94 380 ILE A N 1
ATOM 3062 C CA . ILE A 1 380 ? -0.885 -16.448 10.835 1.00 91.94 380 ILE A CA 1
ATOM 3063 C C . ILE A 1 380 ? -1.742 -16.483 9.562 1.00 91.94 380 ILE A C 1
ATOM 3065 O O . ILE A 1 380 ? -1.257 -16.118 8.486 1.00 91.94 380 ILE A O 1
ATOM 3069 N N . ARG A 1 381 ? -3.020 -16.875 9.653 1.00 91.00 381 ARG A N 1
ATOM 3070 C CA . ARG A 1 381 ? -3.960 -16.799 8.522 1.00 91.00 381 ARG A CA 1
ATOM 3071 C C . ARG A 1 381 ? -4.190 -15.356 8.076 1.00 91.00 381 ARG A C 1
ATOM 3073 O O . ARG A 1 381 ? -4.104 -15.098 6.878 1.00 91.00 381 ARG A O 1
ATOM 3080 N N . ILE A 1 382 ? -4.399 -14.424 9.008 1.00 93.50 382 ILE A N 1
ATOM 3081 C CA . ILE A 1 382 ? -4.540 -12.985 8.722 1.00 93.50 382 ILE A CA 1
ATOM 3082 C C . ILE A 1 382 ? -3.305 -12.453 7.985 1.00 93.50 382 ILE A C 1
ATOM 3084 O O . ILE A 1 382 ? -3.445 -11.816 6.943 1.00 93.50 382 ILE A O 1
ATOM 3088 N N . ILE A 1 383 ? -2.097 -12.773 8.459 1.00 94.06 383 ILE A N 1
ATOM 3089 C CA . ILE A 1 383 ? -0.835 -12.356 7.825 1.00 94.06 383 ILE A CA 1
ATOM 3090 C C . ILE A 1 383 ? -0.731 -12.898 6.394 1.00 94.06 383 ILE A C 1
ATOM 3092 O O . ILE A 1 383 ? -0.460 -12.144 5.456 1.00 94.06 383 ILE A O 1
ATOM 3096 N N . LYS A 1 384 ? -0.966 -14.204 6.201 1.00 92.44 384 LYS A N 1
ATOM 3097 C CA . LYS A 1 384 ? -0.917 -14.842 4.873 1.00 92.44 384 LYS A CA 1
ATOM 3098 C C . LYS A 1 384 ? -1.938 -14.231 3.916 1.00 92.44 384 LYS A C 1
ATOM 3100 O O . LYS A 1 384 ? -1.632 -14.013 2.739 1.00 92.44 384 LYS A O 1
ATOM 3105 N N . LEU A 1 385 ? -3.138 -13.950 4.415 1.00 93.56 385 LEU A N 1
ATOM 3106 C CA . LEU A 1 385 ? -4.213 -13.375 3.624 1.00 93.56 385 LEU A CA 1
ATOM 3107 C C . LEU A 1 385 ? -3.901 -11.927 3.239 1.00 93.56 385 LEU A C 1
ATOM 3109 O O . LEU A 1 385 ? -3.971 -11.611 2.057 1.00 93.56 385 LEU A O 1
ATOM 3113 N N . TYR A 1 386 ? -3.432 -11.099 4.178 1.00 95.12 386 TYR A N 1
ATOM 3114 C CA . TYR A 1 386 ? -2.971 -9.730 3.913 1.00 95.12 386 TYR A CA 1
ATOM 3115 C C . TYR A 1 386 ? -1.877 -9.684 2.839 1.00 95.12 386 TYR A C 1
ATOM 3117 O O . TYR A 1 386 ? -1.970 -8.930 1.873 1.00 95.12 386 TYR A O 1
ATOM 3125 N N . LYS A 1 387 ? -0.858 -10.548 2.932 1.00 94.00 387 LYS A N 1
ATOM 3126 C CA . LYS A 1 387 ? 0.185 -10.635 1.895 1.00 94.00 387 LYS A CA 1
ATOM 3127 C C . LYS A 1 387 ? -0.381 -11.025 0.534 1.00 94.00 387 LYS A C 1
ATOM 3129 O O . LYS A 1 387 ? 0.062 -10.522 -0.498 1.00 94.00 387 LYS A O 1
ATOM 3134 N N . THR A 1 388 ? -1.361 -11.924 0.526 1.00 93.62 388 THR A N 1
ATOM 3135 C CA . THR A 1 388 ? -2.013 -12.382 -0.702 1.00 93.62 388 THR A CA 1
ATOM 3136 C C . THR A 1 388 ? -2.847 -11.275 -1.341 1.00 93.62 388 THR A C 1
ATOM 3138 O O . THR A 1 388 ? -2.747 -11.085 -2.554 1.00 93.62 388 THR A O 1
ATOM 3141 N N . THR A 1 389 ? -3.638 -10.533 -0.560 1.00 93.25 389 THR A N 1
ATOM 3142 C CA . THR A 1 389 ? -4.454 -9.417 -1.063 1.00 93.25 389 THR A CA 1
ATOM 3143 C C . THR A 1 389 ? -3.571 -8.280 -1.571 1.00 93.25 389 THR A C 1
ATOM 3145 O O . THR A 1 389 ? -3.763 -7.834 -2.699 1.00 93.25 389 THR A O 1
ATOM 3148 N N . GLN A 1 390 ? -2.520 -7.908 -0.834 1.00 93.81 390 GLN A N 1
ATOM 3149 C CA . GLN A 1 390 ? -1.540 -6.912 -1.276 1.00 93.81 390 GLN A CA 1
ATOM 3150 C C . GLN A 1 390 ? -0.857 -7.323 -2.586 1.00 93.81 390 GLN A C 1
ATOM 3152 O O . GLN A 1 390 ? -0.827 -6.549 -3.541 1.00 93.81 390 GLN A O 1
ATOM 3157 N N . ARG A 1 391 ? -0.389 -8.574 -2.700 1.00 94.19 391 ARG A N 1
ATOM 3158 C CA . ARG A 1 391 ? 0.195 -9.090 -3.950 1.00 94.19 391 ARG A CA 1
ATOM 3159 C C . ARG A 1 391 ? -0.772 -8.985 -5.129 1.00 94.19 391 ARG A C 1
ATOM 3161 O O . ARG A 1 391 ? -0.342 -8.609 -6.214 1.00 94.19 391 ARG A O 1
ATOM 3168 N N . LYS A 1 392 ? -2.050 -9.335 -4.933 1.00 93.00 392 LYS A N 1
ATOM 3169 C CA . LYS A 1 392 ? -3.081 -9.213 -5.978 1.00 93.00 392 LYS A CA 1
ATOM 3170 C C . LYS A 1 392 ? -3.260 -7.755 -6.407 1.00 93.00 392 LYS A C 1
ATOM 3172 O O . LYS A 1 392 ? -3.333 -7.498 -7.599 1.00 93.00 392 LYS A O 1
ATOM 3177 N N . LEU A 1 393 ? -3.268 -6.806 -5.469 1.00 92.50 393 LEU A N 1
ATOM 3178 C CA . LEU A 1 393 ? -3.354 -5.380 -5.798 1.00 92.50 393 LEU A CA 1
ATOM 3179 C C . LEU A 1 393 ? -2.148 -4.906 -6.618 1.00 92.50 393 LEU A C 1
ATOM 3181 O O . LEU A 1 393 ? -2.339 -4.235 -7.629 1.00 92.50 393 LEU A O 1
ATOM 3185 N N . PHE A 1 394 ? -0.923 -5.282 -6.238 1.00 94.12 394 PHE A N 1
ATOM 3186 C CA . PHE A 1 394 ? 0.266 -4.953 -7.033 1.00 94.12 394 PHE A CA 1
ATOM 3187 C C . PHE A 1 394 ? 0.226 -5.591 -8.428 1.00 94.12 394 PHE A C 1
ATOM 3189 O O . PHE A 1 394 ? 0.551 -4.913 -9.398 1.00 94.12 394 PHE A O 1
ATOM 3196 N N . GLN A 1 395 ? -0.208 -6.852 -8.542 1.00 94.50 395 GLN A N 1
ATOM 3197 C CA . GLN A 1 395 ? -0.349 -7.534 -9.834 1.00 94.50 395 GLN A CA 1
ATOM 3198 C C . GLN A 1 395 ? -1.374 -6.838 -10.730 1.00 94.50 395 GLN A C 1
ATOM 3200 O O . GLN A 1 395 ? -1.052 -6.519 -11.864 1.00 94.50 395 GLN A O 1
ATOM 3205 N N . ASN A 1 396 ? -2.561 -6.518 -10.208 1.00 92.44 396 ASN A N 1
ATOM 3206 C CA . ASN A 1 396 ? -3.584 -5.816 -10.982 1.00 92.44 396 ASN A CA 1
ATOM 3207 C C . ASN A 1 396 ? -3.069 -4.468 -11.514 1.00 92.44 396 ASN A C 1
ATOM 3209 O O . ASN A 1 396 ? -3.360 -4.100 -12.645 1.00 92.44 396 ASN A O 1
ATOM 3213 N N . ASN A 1 397 ? -2.296 -3.728 -10.710 1.00 91.62 397 ASN A N 1
ATOM 3214 C CA . ASN A 1 397 ? -1.702 -2.466 -11.151 1.00 91.62 397 ASN A CA 1
ATOM 3215 C C . ASN A 1 397 ? -0.602 -2.674 -12.200 1.00 91.62 397 ASN A C 1
ATOM 3217 O O . ASN A 1 397 ? -0.521 -1.886 -13.137 1.00 91.62 397 ASN A O 1
ATOM 3221 N N . LEU A 1 398 ? 0.213 -3.728 -12.075 1.00 93.38 398 LEU A N 1
ATOM 3222 C CA . LEU A 1 398 ? 1.203 -4.082 -13.094 1.00 93.38 398 LEU A CA 1
ATOM 3223 C C . LEU A 1 398 ? 0.516 -4.393 -14.427 1.00 93.38 398 LEU A C 1
ATOM 3225 O O . LEU A 1 398 ? 0.895 -3.828 -15.447 1.00 93.38 398 LEU A O 1
ATOM 3229 N N . ASP A 1 399 ? -0.544 -5.201 -14.396 1.00 92.81 399 ASP A N 1
ATOM 3230 C CA . ASP A 1 399 ? -1.305 -5.574 -15.588 1.00 92.81 399 ASP A CA 1
ATOM 3231 C C . ASP A 1 399 ? -1.903 -4.331 -16.280 1.00 92.81 399 ASP A C 1
ATOM 3233 O O . ASP A 1 399 ? -1.885 -4.237 -17.507 1.00 92.81 399 ASP A O 1
ATOM 3237 N N . ILE A 1 400 ? -2.388 -3.343 -15.512 1.00 91.25 400 ILE A N 1
ATOM 3238 C CA . ILE A 1 400 ? -2.884 -2.066 -16.058 1.00 91.25 400 ILE A CA 1
ATOM 3239 C C . ILE A 1 400 ? -1.756 -1.277 -16.737 1.00 91.25 400 ILE A C 1
ATOM 3241 O O . ILE A 1 400 ? -1.941 -0.790 -17.854 1.00 91.25 400 ILE A O 1
ATOM 3245 N N . VAL A 1 401 ? -0.595 -1.159 -16.088 1.00 91.69 401 VAL A N 1
ATOM 3246 C CA . VAL A 1 401 ? 0.571 -0.437 -16.625 1.00 91.69 401 VAL A CA 1
ATOM 3247 C C . VAL A 1 401 ? 1.075 -1.091 -17.913 1.00 91.69 401 VAL A C 1
ATOM 3249 O O . VAL A 1 401 ? 1.280 -0.403 -18.914 1.00 91.69 401 VAL A O 1
ATOM 3252 N N . GLU A 1 402 ? 1.211 -2.417 -17.932 1.00 92.19 402 GLU A N 1
ATOM 3253 C CA . GLU A 1 402 ? 1.636 -3.177 -19.112 1.00 92.19 402 GLU A CA 1
ATOM 3254 C C . GLU A 1 402 ? 0.610 -3.093 -20.251 1.00 92.19 402 GLU A C 1
ATOM 3256 O O . GLU A 1 402 ? 0.977 -2.956 -21.425 1.00 92.19 402 GLU A O 1
ATOM 3261 N N . HIS A 1 403 ? -0.684 -3.131 -19.919 1.00 92.00 403 HIS A N 1
ATOM 3262 C CA . HIS A 1 403 ? -1.754 -2.956 -20.895 1.00 92.00 403 HIS A CA 1
ATOM 3263 C C . HIS A 1 403 ? -1.714 -1.564 -21.529 1.00 92.00 403 HIS A C 1
ATOM 3265 O O . HIS A 1 403 ? -1.754 -1.451 -22.756 1.00 92.00 403 HIS A O 1
ATOM 3271 N N . TYR A 1 404 ? -1.575 -0.516 -20.713 1.00 91.81 404 TYR A N 1
ATOM 3272 C CA . TYR A 1 404 ? -1.453 0.856 -21.196 1.00 91.81 404 TYR A CA 1
ATOM 3273 C C . TYR A 1 404 ? -0.199 1.042 -22.059 1.00 91.81 404 TYR A C 1
ATOM 3275 O O . TYR A 1 404 ? -0.290 1.624 -23.139 1.00 91.81 404 TYR A O 1
ATOM 3283 N N . GLN A 1 405 ? 0.951 0.486 -21.656 1.00 92.56 405 GLN A N 1
ATOM 3284 C CA . GLN A 1 405 ? 2.172 0.520 -22.467 1.00 92.56 405 GLN A CA 1
ATOM 3285 C C . GLN A 1 405 ? 1.929 -0.086 -23.857 1.00 92.56 405 GLN A C 1
ATOM 3287 O O . GLN A 1 405 ? 2.291 0.517 -24.868 1.00 92.56 405 GLN A O 1
ATOM 3292 N N . LYS A 1 406 ? 1.274 -1.252 -23.926 1.00 92.50 406 LYS A N 1
ATOM 3293 C CA . LYS A 1 406 ? 0.943 -1.907 -25.198 1.00 92.50 406 LYS A CA 1
ATOM 3294 C C . LYS A 1 406 ? -0.002 -1.056 -26.053 1.00 92.50 406 LYS A C 1
ATOM 3296 O O . LYS A 1 406 ? 0.265 -0.872 -27.238 1.00 92.50 406 LYS A O 1
ATOM 3301 N N . GLN A 1 407 ? -1.065 -0.510 -25.460 1.00 92.88 407 GLN A N 1
ATOM 3302 C CA . GLN A 1 407 ? -1.988 0.384 -26.165 1.00 92.88 407 GLN A CA 1
ATOM 3303 C C . GLN A 1 407 ? -1.267 1.621 -26.712 1.00 92.88 407 GLN A C 1
ATOM 3305 O O . GLN A 1 407 ? -1.491 2.010 -27.858 1.00 92.88 407 GLN A O 1
ATOM 3310 N N . LEU A 1 408 ? -0.374 2.222 -25.921 1.00 92.56 408 LEU A N 1
ATOM 3311 C CA . LEU A 1 408 ? 0.399 3.389 -26.329 1.00 92.56 408 LEU A CA 1
ATOM 3312 C C . LEU A 1 408 ? 1.310 3.078 -27.521 1.00 92.56 408 LEU A C 1
ATOM 3314 O O . LEU A 1 408 ? 1.343 3.854 -28.475 1.00 92.56 408 LEU A O 1
ATOM 3318 N N . MET A 1 409 ? 1.989 1.928 -27.507 1.00 92.69 409 MET A N 1
ATOM 3319 C CA . MET A 1 409 ? 2.790 1.468 -28.647 1.00 92.69 409 MET A CA 1
ATOM 3320 C C . MET A 1 409 ? 1.944 1.320 -29.918 1.00 92.69 409 MET A C 1
ATOM 3322 O O . MET A 1 409 ? 2.334 1.821 -30.971 1.00 92.69 409 MET A O 1
ATOM 3326 N N . ASP A 1 410 ? 0.765 0.699 -29.823 1.00 92.75 410 ASP A N 1
ATOM 3327 C CA . ASP A 1 410 ? -0.127 0.505 -30.972 1.00 92.75 410 ASP A CA 1
ATOM 3328 C C . ASP A 1 410 ? -0.646 1.844 -31.529 1.00 92.75 410 ASP A C 1
ATOM 3330 O O . ASP A 1 410 ? -0.656 2.055 -32.747 1.00 92.75 410 ASP A O 1
ATOM 3334 N N . MET A 1 411 ? -1.023 2.778 -30.646 1.00 92.56 411 MET A N 1
ATOM 3335 C CA . MET A 1 411 ? -1.488 4.122 -31.017 1.00 92.56 411 MET A CA 1
ATOM 3336 C C . MET A 1 411 ? -0.390 4.968 -31.667 1.00 92.56 411 MET A C 1
ATOM 3338 O O . MET A 1 411 ? -0.671 5.789 -32.541 1.00 92.56 411 MET A O 1
ATOM 3342 N N . LYS A 1 412 ? 0.863 4.791 -31.239 1.00 91.75 412 LYS A N 1
ATOM 3343 C CA . LYS A 1 412 ? 2.001 5.629 -31.644 1.00 91.75 412 LYS A CA 1
ATOM 3344 C C . LYS A 1 412 ? 2.939 4.947 -32.631 1.00 91.75 412 LYS A C 1
ATOM 3346 O O . LYS A 1 412 ? 3.971 5.517 -32.968 1.00 91.75 412 LYS A O 1
ATOM 3351 N N . LYS A 1 413 ? 2.560 3.784 -33.168 1.00 89.38 413 LYS A N 1
ATOM 3352 C CA . LYS A 1 413 ? 3.364 2.985 -34.109 1.00 89.38 413 LYS A CA 1
ATOM 3353 C C . LYS A 1 413 ? 3.908 3.767 -35.312 1.00 89.38 413 LYS A C 1
ATOM 3355 O O . LYS A 1 413 ? 4.972 3.440 -35.809 1.00 89.38 413 LYS A O 1
ATOM 3360 N N . ASN A 1 414 ? 3.187 4.790 -35.781 1.00 87.38 414 ASN A N 1
ATOM 3361 C CA . ASN A 1 414 ? 3.593 5.607 -36.933 1.00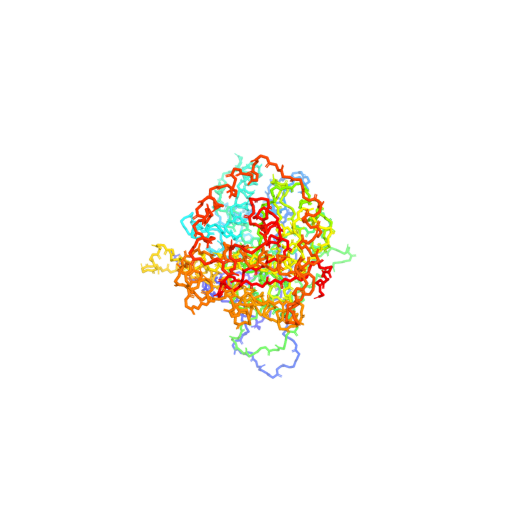 87.38 414 ASN A CA 1
ATOM 3362 C C . ASN A 1 414 ? 4.590 6.722 -36.562 1.00 87.38 414 ASN A C 1
ATOM 3364 O O . ASN A 1 414 ? 5.138 7.358 -37.452 1.00 87.38 414 ASN A O 1
ATOM 3368 N N . GLN A 1 415 ? 4.798 6.975 -35.267 1.00 88.31 415 GLN A N 1
ATOM 3369 C CA . GLN A 1 415 ? 5.746 7.963 -34.730 1.00 88.31 415 GLN A CA 1
ATOM 3370 C C . GLN A 1 415 ? 7.051 7.299 -34.258 1.00 88.31 415 GLN A C 1
ATOM 3372 O O . GLN A 1 415 ? 7.892 7.942 -33.633 1.00 88.31 415 GLN A O 1
ATOM 3377 N N . MET A 1 416 ? 7.206 5.997 -34.519 1.00 92.81 416 MET A N 1
ATOM 3378 C CA . MET A 1 416 ? 8.349 5.204 -34.091 1.00 92.81 416 MET A CA 1
ATOM 3379 C C . MET A 1 416 ? 8.802 4.253 -35.196 1.00 92.81 416 MET A C 1
ATOM 3381 O O . MET A 1 416 ? 7.993 3.751 -35.975 1.00 92.81 416 MET A O 1
ATOM 3385 N N . ILE A 1 417 ? 10.097 3.963 -35.233 1.00 95.06 417 ILE A N 1
ATOM 3386 C CA . ILE A 1 417 ? 10.666 2.878 -36.034 1.00 95.06 417 ILE A CA 1
ATOM 3387 C C . ILE A 1 417 ? 11.451 1.960 -35.105 1.00 95.06 417 ILE A C 1
ATOM 3389 O O . ILE A 1 417 ? 12.216 2.429 -34.264 1.00 95.06 417 ILE A O 1
ATOM 3393 N N . SER A 1 418 ? 11.261 0.647 -35.224 1.00 95.31 418 SER A N 1
ATOM 3394 C CA . SER A 1 418 ? 12.053 -0.289 -34.426 1.00 95.31 418 SER A CA 1
ATOM 3395 C C . SER A 1 418 ? 13.384 -0.599 -35.102 1.00 95.31 418 SER A C 1
ATOM 3397 O O . SER A 1 418 ? 13.473 -0.724 -36.326 1.00 95.31 418 SER A O 1
ATOM 3399 N N . PHE A 1 419 ? 14.442 -0.792 -34.318 1.00 95.94 419 PHE A N 1
ATOM 3400 C CA . PHE A 1 419 ? 15.751 -1.159 -34.855 1.00 95.94 419 PHE A CA 1
ATOM 3401 C C . PHE A 1 419 ? 15.732 -2.551 -35.512 1.00 95.94 419 PHE A C 1
ATOM 3403 O O . PHE A 1 419 ? 16.517 -2.845 -36.412 1.00 95.94 419 PHE A O 1
ATOM 3410 N N . LYS A 1 420 ? 14.751 -3.393 -35.167 1.00 95.12 420 LYS A N 1
ATOM 3411 C CA . LYS A 1 420 ? 14.462 -4.637 -35.891 1.00 95.12 420 LYS A CA 1
ATOM 3412 C C . LYS A 1 420 ? 13.931 -4.376 -37.304 1.00 95.12 420 LYS A C 1
ATOM 3414 O O . LYS A 1 420 ? 14.304 -5.088 -38.238 1.00 95.12 420 LYS A O 1
ATOM 3419 N N . GLN A 1 421 ? 13.095 -3.352 -37.495 1.00 95.12 421 GLN A N 1
ATOM 3420 C CA . GLN A 1 421 ? 12.669 -2.916 -38.830 1.00 95.12 421 GLN A CA 1
ATOM 3421 C C . GLN A 1 421 ? 13.841 -2.339 -39.627 1.00 95.12 421 GLN A C 1
ATOM 3423 O O . GLN A 1 421 ? 13.978 -2.686 -40.800 1.00 95.12 421 GLN A O 1
ATOM 3428 N N . VAL A 1 422 ? 14.703 -1.540 -38.988 1.00 94.94 422 VAL A N 1
ATOM 3429 C CA . VAL A 1 422 ? 15.951 -1.032 -39.583 1.00 94.94 422 VAL A CA 1
ATOM 3430 C C . VAL A 1 422 ? 16.809 -2.194 -40.083 1.00 94.94 422 VAL A C 1
ATOM 3432 O O . VAL A 1 422 ? 17.096 -2.268 -41.273 1.00 94.94 422 VAL A O 1
ATOM 3435 N N . PHE A 1 423 ? 17.116 -3.166 -39.219 1.00 93.69 423 PHE A N 1
ATOM 3436 C CA . PHE A 1 423 ? 17.901 -4.355 -39.573 1.00 93.69 423 PHE A CA 1
ATOM 3437 C C . PHE A 1 423 ? 17.274 -5.148 -40.733 1.00 93.69 423 PHE A C 1
ATOM 3439 O O . PHE A 1 423 ? 17.966 -5.714 -41.578 1.00 93.69 423 PHE A O 1
ATOM 3446 N N . LYS A 1 424 ? 15.937 -5.195 -40.815 1.00 94.94 424 LYS A N 1
ATOM 3447 C CA . LYS A 1 424 ? 15.239 -5.879 -41.910 1.00 94.94 424 LYS A CA 1
ATOM 3448 C C . LYS A 1 424 ? 15.302 -5.102 -43.229 1.00 94.94 424 LYS A C 1
ATOM 3450 O O . LYS A 1 424 ? 15.382 -5.759 -44.270 1.00 94.94 424 LYS A O 1
ATOM 3455 N N . ARG A 1 425 ? 15.199 -3.770 -43.200 1.00 95.69 425 ARG A N 1
ATOM 3456 C CA . ARG A 1 425 ? 15.112 -2.905 -44.390 1.00 95.69 425 ARG A CA 1
ATOM 3457 C C . ARG A 1 425 ? 16.487 -2.532 -44.945 1.00 95.69 425 ARG A C 1
ATOM 3459 O O . ARG A 1 425 ? 16.671 -2.583 -46.157 1.00 95.69 425 ARG A O 1
ATOM 3466 N N . ASP A 1 426 ? 17.459 -2.252 -44.084 1.00 95.38 426 ASP A N 1
ATOM 3467 C CA . ASP A 1 426 ? 18.828 -1.912 -44.469 1.00 95.38 426 ASP A CA 1
ATOM 3468 C C . ASP A 1 426 ? 19.685 -3.173 -44.661 1.00 95.38 426 ASP A C 1
ATOM 3470 O O . ASP A 1 426 ? 20.430 -3.607 -43.780 1.00 95.38 426 ASP A O 1
ATOM 3474 N N . LYS A 1 427 ? 19.545 -3.808 -45.830 1.00 94.88 427 LYS A N 1
ATOM 3475 C CA . LYS A 1 427 ? 20.263 -5.053 -46.150 1.00 94.88 427 LYS A CA 1
ATOM 3476 C C . LYS A 1 427 ? 21.774 -4.876 -46.217 1.00 94.88 427 LYS A C 1
ATOM 3478 O O . LYS A 1 427 ? 22.499 -5.793 -45.843 1.00 94.88 427 LYS A O 1
ATOM 3483 N N . ILE A 1 428 ? 22.236 -3.712 -46.668 1.00 95.12 428 ILE A N 1
ATOM 3484 C CA . ILE A 1 428 ? 23.663 -3.395 -46.754 1.00 95.12 428 ILE A CA 1
ATOM 3485 C C . ILE A 1 428 ? 24.250 -3.379 -45.344 1.00 95.12 428 ILE A C 1
ATOM 3487 O O . ILE A 1 428 ? 25.244 -4.054 -45.077 1.00 95.12 428 ILE A O 1
ATOM 3491 N N . PHE A 1 429 ? 23.593 -2.678 -44.419 1.00 95.94 429 PHE A N 1
ATOM 3492 C CA . PHE A 1 429 ? 24.038 -2.628 -43.037 1.00 95.94 429 PHE A CA 1
ATOM 3493 C C . PHE A 1 429 ? 23.918 -3.983 -42.323 1.00 95.94 429 PHE A C 1
ATOM 3495 O O . PHE A 1 429 ? 24.858 -4.400 -41.650 1.00 95.94 429 PHE A O 1
ATOM 3502 N N . ALA A 1 430 ? 22.818 -4.718 -42.511 1.00 96.25 430 ALA A N 1
ATOM 3503 C CA . ALA A 1 430 ? 22.656 -6.051 -41.925 1.00 96.25 430 ALA A CA 1
ATOM 3504 C C . ALA A 1 430 ? 23.757 -7.027 -42.381 1.00 96.25 430 ALA A C 1
ATOM 3506 O O . ALA A 1 430 ? 24.329 -7.740 -41.556 1.00 96.25 430 ALA A O 1
ATOM 3507 N N . ASN A 1 431 ? 24.114 -7.011 -43.670 1.00 96.44 431 ASN A N 1
ATOM 3508 C CA . ASN A 1 431 ? 25.220 -7.812 -44.197 1.00 96.44 431 ASN A CA 1
ATOM 3509 C C . ASN A 1 431 ? 26.571 -7.371 -43.616 1.00 96.44 431 ASN A C 1
ATOM 3511 O O . ASN A 1 431 ? 27.401 -8.219 -43.294 1.00 96.44 431 ASN A O 1
ATOM 3515 N N . ALA A 1 432 ? 26.783 -6.067 -43.419 1.00 96.69 432 ALA A N 1
ATOM 3516 C CA . ALA A 1 432 ? 27.989 -5.571 -42.764 1.00 96.69 432 ALA A CA 1
ATOM 3517 C C . ALA A 1 432 ? 28.103 -6.063 -41.313 1.00 96.69 432 ALA A C 1
ATOM 3519 O O . ALA A 1 432 ? 29.181 -6.481 -40.897 1.00 96.69 432 ALA A O 1
ATOM 3520 N N . LEU A 1 433 ? 26.998 -6.090 -40.558 1.00 96.19 433 LEU A N 1
ATOM 3521 C CA . LEU A 1 433 ? 26.976 -6.649 -39.202 1.00 96.19 433 LEU A CA 1
ATOM 3522 C C . LEU A 1 433 ? 27.201 -8.168 -39.188 1.00 96.19 433 LEU A C 1
ATOM 3524 O O . LEU A 1 433 ? 27.860 -8.680 -38.280 1.00 96.19 433 LEU A O 1
ATOM 3528 N N . LEU A 1 434 ? 26.696 -8.895 -40.188 1.00 96.19 434 LEU A N 1
ATOM 3529 C CA . LEU A 1 434 ? 26.974 -10.322 -40.351 1.00 96.19 434 LEU A CA 1
ATOM 3530 C C . LEU A 1 434 ? 28.472 -10.575 -40.572 1.00 96.19 434 LEU A C 1
ATOM 3532 O O . LEU A 1 434 ? 29.050 -11.403 -39.875 1.00 96.19 434 LEU A O 1
ATOM 3536 N N . LEU A 1 435 ? 29.109 -9.837 -41.482 1.00 95.38 435 LEU A N 1
ATOM 3537 C CA . LEU A 1 435 ? 30.537 -9.986 -41.781 1.00 95.38 435 LEU A CA 1
ATOM 3538 C C . LEU A 1 435 ? 31.428 -9.544 -40.610 1.00 95.38 435 LEU A C 1
ATOM 3540 O O . LEU A 1 435 ? 32.395 -10.225 -40.278 1.00 95.38 435 LEU A O 1
ATOM 3544 N N . ALA A 1 436 ? 31.088 -8.432 -39.956 1.00 94.25 436 ALA A N 1
ATOM 3545 C CA . ALA A 1 436 ? 31.885 -7.863 -38.873 1.00 94.25 436 ALA A CA 1
ATOM 3546 C C . ALA A 1 436 ? 31.739 -8.612 -37.536 1.00 94.25 436 ALA A C 1
ATOM 3548 O O . ALA A 1 436 ? 32.714 -8.754 -36.795 1.00 94.25 436 ALA A O 1
ATOM 3549 N N . PHE A 1 437 ? 30.525 -9.067 -37.205 1.00 94.62 437 PHE A N 1
ATOM 3550 C CA . PHE A 1 437 ? 30.185 -9.569 -35.867 1.00 94.62 437 PHE A CA 1
ATOM 3551 C C . PHE A 1 437 ? 29.530 -10.959 -35.860 1.00 94.62 437 PHE A C 1
ATOM 3553 O O . PHE A 1 437 ? 29.278 -11.517 -34.783 1.00 94.62 437 PHE A O 1
ATOM 3560 N N . GLY A 1 438 ? 29.245 -11.547 -37.025 1.00 94.25 438 GLY A N 1
ATOM 3561 C CA . GLY A 1 438 ? 28.533 -12.823 -37.129 1.00 94.25 438 GLY A CA 1
ATOM 3562 C C . GLY A 1 438 ? 27.091 -12.726 -36.626 1.00 94.25 438 GLY A C 1
ATOM 3563 O O . GLY A 1 438 ? 26.655 -13.585 -35.860 1.00 94.25 438 GLY A O 1
ATOM 3564 N N . CYS A 1 439 ? 26.392 -11.633 -36.945 1.00 93.88 439 CYS A N 1
ATOM 3565 C CA . CYS A 1 439 ? 25.005 -11.394 -36.545 1.00 93.88 439 CYS A CA 1
ATOM 3566 C C . CYS A 1 439 ? 24.033 -11.760 -37.668 1.00 93.88 439 CYS A C 1
ATOM 3568 O O . CYS A 1 439 ? 23.825 -10.982 -38.593 1.00 93.88 439 CYS A O 1
ATOM 3570 N N . GLU A 1 440 ? 23.415 -12.935 -37.566 1.00 92.25 440 GLU A N 1
ATOM 3571 C CA . GLU A 1 440 ? 22.485 -13.455 -38.582 1.00 92.25 440 GLU A CA 1
ATOM 3572 C C . GLU A 1 440 ? 21.082 -12.834 -38.490 1.00 92.25 440 GLU A C 1
ATOM 3574 O O . GLU A 1 440 ? 20.340 -12.777 -39.469 1.00 92.25 440 GLU A O 1
ATOM 3579 N N . ASN A 1 441 ? 20.700 -12.372 -37.299 1.00 92.19 441 ASN A N 1
ATOM 3580 C CA . ASN A 1 441 ? 19.390 -11.798 -37.002 1.00 92.19 441 ASN A CA 1
ATOM 3581 C C . ASN A 1 441 ? 19.482 -10.738 -35.893 1.00 92.19 441 ASN A C 1
ATOM 3583 O O . ASN A 1 441 ? 20.521 -10.569 -35.251 1.00 92.19 441 ASN A O 1
ATOM 3587 N N . TYR A 1 442 ? 18.377 -10.026 -35.662 1.00 90.56 442 TYR A N 1
ATOM 3588 C CA . TYR A 1 442 ? 18.294 -8.979 -34.643 1.00 90.56 442 TYR A CA 1
ATOM 3589 C C . TYR A 1 442 ? 18.563 -9.527 -33.232 1.00 90.56 442 TYR A C 1
ATOM 3591 O O . TYR A 1 442 ? 19.265 -8.909 -32.435 1.00 90.56 442 TYR A O 1
ATOM 3599 N N . GLU A 1 443 ? 18.051 -10.718 -32.927 1.00 91.06 443 GLU A N 1
ATOM 3600 C CA . GLU A 1 443 ? 18.197 -11.367 -31.624 1.00 91.06 443 GLU A CA 1
ATOM 3601 C C . GLU A 1 443 ? 19.677 -11.648 -31.286 1.00 91.06 443 GLU A C 1
ATOM 3603 O O . GLU A 1 443 ? 20.090 -11.552 -30.126 1.00 91.06 443 GLU A O 1
ATOM 3608 N N . SER A 1 444 ? 20.509 -11.884 -32.308 1.00 92.69 444 SER A N 1
ATOM 3609 C CA . SER A 1 444 ? 21.961 -12.060 -32.172 1.00 92.69 444 SER A CA 1
ATOM 3610 C C . SER A 1 444 ? 22.661 -10.820 -31.606 1.00 92.69 444 SER A C 1
ATOM 3612 O O . SER A 1 444 ? 23.687 -10.957 -30.937 1.00 92.69 444 SER A O 1
ATOM 3614 N N . LEU A 1 445 ? 22.120 -9.617 -31.838 1.00 92.12 445 LEU A N 1
ATOM 3615 C CA . LEU A 1 445 ? 22.685 -8.358 -31.336 1.00 92.12 445 LEU A CA 1
ATOM 3616 C C . LEU A 1 445 ? 22.614 -8.288 -29.806 1.00 92.12 445 LEU A C 1
ATOM 3618 O O . LEU A 1 445 ? 23.590 -7.919 -29.147 1.00 92.12 445 LEU A O 1
ATOM 3622 N N . GLY A 1 446 ? 21.466 -8.683 -29.244 1.00 87.69 446 GLY A N 1
ATOM 3623 C CA . GLY A 1 446 ? 21.249 -8.763 -27.801 1.00 87.69 446 GLY A CA 1
ATOM 3624 C C . GLY A 1 446 ? 22.074 -9.878 -27.160 1.00 87.69 446 GLY A C 1
ATOM 3625 O O . GLY A 1 446 ? 22.779 -9.633 -26.182 1.00 87.69 446 GLY A O 1
ATOM 3626 N N . ALA A 1 447 ? 22.070 -11.078 -27.754 1.00 89.56 447 ALA A N 1
ATOM 3627 C CA . ALA A 1 447 ? 22.822 -12.230 -27.245 1.00 89.56 447 ALA A CA 1
ATOM 3628 C C . ALA A 1 447 ? 24.338 -11.969 -27.162 1.00 89.56 447 ALA A C 1
ATOM 3630 O O . ALA A 1 447 ? 24.993 -12.385 -26.206 1.00 89.56 447 ALA A O 1
ATOM 3631 N N . LYS A 1 448 ? 24.891 -11.234 -28.135 1.00 93.06 448 LYS A N 1
ATOM 3632 C CA . LYS A 1 448 ? 26.308 -10.840 -28.170 1.00 93.06 448 LYS A CA 1
ATOM 3633 C C . LYS A 1 448 ? 26.614 -9.572 -27.364 1.00 93.06 448 LYS A C 1
ATOM 3635 O O . LYS A 1 448 ? 27.777 -9.192 -27.288 1.00 93.06 448 LYS A O 1
ATOM 3640 N N . LYS A 1 449 ? 25.607 -8.925 -26.759 1.00 91.94 449 LYS A N 1
ATOM 3641 C CA . LYS A 1 449 ? 25.732 -7.656 -26.015 1.00 91.94 449 LYS A CA 1
ATOM 3642 C C . LYS A 1 449 ? 26.345 -6.513 -26.841 1.00 91.94 449 LYS A C 1
ATOM 3644 O O . LYS A 1 449 ? 27.084 -5.692 -26.310 1.00 91.94 449 LYS A O 1
ATOM 3649 N N . ILE A 1 450 ? 26.032 -6.450 -28.138 1.00 93.00 450 ILE A N 1
ATOM 3650 C CA . ILE A 1 450 ? 26.549 -5.420 -29.063 1.00 93.00 450 ILE A CA 1
ATOM 3651 C C . ILE A 1 450 ? 25.452 -4.534 -29.665 1.00 93.00 450 ILE A C 1
ATOM 3653 O O . ILE A 1 450 ? 25.729 -3.756 -30.575 1.00 93.00 450 ILE A O 1
ATOM 3657 N N . LEU A 1 451 ? 24.212 -4.649 -29.178 1.00 93.44 451 LEU A N 1
ATOM 3658 C CA . LEU A 1 451 ? 23.063 -3.892 -29.682 1.00 93.44 451 LEU A CA 1
ATOM 3659 C C . LEU A 1 451 ? 23.349 -2.386 -29.753 1.00 93.44 451 LEU A C 1
ATOM 3661 O O . LEU A 1 451 ? 23.171 -1.794 -30.814 1.00 93.44 451 LEU A O 1
ATOM 3665 N N . ASN A 1 452 ? 23.868 -1.801 -28.668 1.00 93.19 452 ASN A N 1
ATOM 3666 C CA . ASN A 1 452 ? 24.129 -0.363 -28.618 1.00 93.19 452 ASN A CA 1
ATOM 3667 C C . ASN A 1 452 ? 25.238 0.060 -29.598 1.00 93.19 452 ASN A C 1
ATOM 3669 O O . ASN A 1 452 ? 25.094 1.038 -30.324 1.00 93.19 452 ASN A O 1
ATOM 3673 N N . HIS A 1 453 ? 26.308 -0.737 -29.717 1.00 94.19 453 HIS A N 1
ATOM 3674 C CA . HIS A 1 453 ? 27.352 -0.500 -30.720 1.00 94.19 453 HIS A CA 1
ATOM 3675 C C . HIS A 1 453 ? 26.789 -0.529 -32.144 1.00 94.19 453 HIS A C 1
ATOM 3677 O O . HIS A 1 453 ? 27.111 0.334 -32.953 1.00 94.19 453 HIS A O 1
ATOM 3683 N N . CYS A 1 454 ? 25.923 -1.495 -32.452 1.00 95.69 454 CYS A N 1
ATOM 3684 C CA . CYS A 1 454 ? 25.317 -1.613 -33.776 1.00 95.69 454 CYS A CA 1
ATOM 3685 C C . CYS A 1 454 ? 24.361 -0.452 -34.074 1.00 95.69 454 CYS A C 1
ATOM 3687 O O . CYS A 1 454 ? 24.319 0.022 -35.205 1.00 95.69 454 CYS A O 1
ATOM 3689 N N . LEU A 1 455 ? 23.627 0.027 -33.070 1.00 96.62 455 LEU A N 1
ATOM 3690 C CA . LEU A 1 455 ? 22.759 1.193 -33.194 1.00 96.62 455 LEU A CA 1
ATOM 3691 C C . LEU A 1 455 ? 23.564 2.459 -33.516 1.00 96.62 455 LEU A C 1
ATOM 3693 O O . LEU A 1 455 ? 23.243 3.158 -34.474 1.00 96.62 455 LEU A O 1
ATOM 3697 N N . MET A 1 456 ? 24.665 2.699 -32.795 1.00 97.25 456 MET A N 1
ATOM 3698 C CA . MET A 1 456 ? 25.564 3.818 -33.088 1.00 97.25 456 MET A CA 1
ATOM 3699 C C . MET A 1 456 ? 26.181 3.706 -34.486 1.00 97.25 456 MET A C 1
ATOM 3701 O O . MET A 1 456 ? 26.148 4.665 -35.250 1.00 97.25 456 MET A O 1
ATOM 3705 N N . LEU A 1 457 ? 26.696 2.527 -34.860 1.00 97.69 457 LEU A N 1
ATOM 3706 C CA . LEU A 1 457 ? 27.260 2.301 -36.195 1.00 97.69 457 LEU A CA 1
ATOM 3707 C C . LEU A 1 457 ? 26.235 2.584 -37.302 1.00 97.69 457 LEU A C 1
ATOM 3709 O O . LEU A 1 457 ? 26.591 3.139 -38.342 1.00 97.69 457 LEU A O 1
ATOM 3713 N N . TRP A 1 458 ? 24.966 2.231 -37.080 1.00 97.69 458 TRP A N 1
ATOM 3714 C CA . TRP A 1 458 ? 23.893 2.537 -38.019 1.00 97.69 458 TRP A CA 1
ATOM 3715 C C . TRP A 1 458 ? 23.654 4.044 -38.155 1.00 97.69 458 TRP A C 1
ATOM 3717 O O . TRP A 1 458 ? 23.560 4.534 -39.276 1.00 97.69 458 TRP A O 1
ATOM 3727 N N . LEU A 1 459 ? 23.605 4.785 -37.044 1.00 98.12 459 LEU A N 1
ATOM 3728 C CA . LEU A 1 459 ? 23.411 6.241 -37.057 1.00 98.12 459 LEU A CA 1
ATOM 3729 C C . LEU A 1 459 ? 24.562 6.966 -37.773 1.00 98.12 459 LEU A C 1
ATOM 3731 O O . LEU A 1 459 ? 24.319 7.859 -38.584 1.00 98.12 459 LEU A O 1
ATOM 3735 N N . ILE A 1 460 ? 25.810 6.543 -37.539 1.00 97.94 460 ILE A N 1
ATOM 3736 C CA . ILE A 1 460 ? 26.986 7.095 -38.232 1.00 97.94 460 ILE A CA 1
ATOM 3737 C C . ILE A 1 460 ? 26.903 6.805 -39.734 1.00 97.94 460 ILE A C 1
ATOM 3739 O O . ILE A 1 460 ? 27.106 7.700 -40.556 1.00 97.94 460 ILE A O 1
ATOM 3743 N N . ARG A 1 461 ? 26.544 5.569 -40.111 1.00 96.69 461 ARG A N 1
ATOM 3744 C CA . ARG A 1 461 ? 26.324 5.205 -41.515 1.00 96.69 461 ARG A CA 1
ATOM 3745 C C . ARG A 1 461 ? 25.230 6.064 -42.145 1.00 96.69 461 ARG A C 1
ATOM 3747 O O . ARG A 1 461 ? 25.431 6.564 -43.245 1.00 96.69 461 ARG A O 1
ATOM 3754 N N . LEU A 1 462 ? 24.098 6.233 -41.464 1.00 96.94 462 LEU A N 1
ATOM 3755 C CA . LEU A 1 462 ? 22.968 7.018 -41.955 1.00 96.94 462 LEU A CA 1
ATOM 3756 C C . LEU A 1 462 ? 23.404 8.451 -42.285 1.00 96.94 462 LEU A C 1
ATOM 3758 O O . LEU A 1 462 ? 23.084 8.949 -43.361 1.00 96.94 462 LEU A O 1
ATOM 3762 N N . LYS A 1 463 ? 24.212 9.070 -41.414 1.00 96.75 463 LYS A N 1
ATOM 3763 C CA . LYS A 1 463 ? 24.810 10.385 -41.674 1.00 96.75 463 LYS A CA 1
ATOM 3764 C C . LYS A 1 463 ? 25.728 10.382 -42.899 1.00 96.75 463 LYS A C 1
ATOM 3766 O O . LYS A 1 463 ? 25.602 11.244 -43.759 1.00 96.75 463 LYS A O 1
ATOM 3771 N N . ASN A 1 464 ? 26.632 9.409 -42.992 1.00 96.88 464 ASN A N 1
ATOM 3772 C CA . ASN A 1 464 ? 27.584 9.314 -44.102 1.00 96.88 464 ASN A CA 1
ATOM 3773 C C . ASN A 1 464 ? 26.893 9.104 -45.459 1.00 96.88 464 ASN A C 1
ATOM 3775 O O . ASN A 1 464 ? 27.350 9.636 -46.468 1.00 96.88 464 ASN A O 1
ATOM 3779 N N . CYS A 1 465 ? 25.796 8.346 -45.485 1.00 95.38 465 CYS A N 1
ATOM 3780 C CA . CYS A 1 465 ? 24.943 8.185 -46.660 1.00 95.38 465 CYS A CA 1
ATOM 3781 C C . CYS A 1 465 ? 24.222 9.500 -47.008 1.00 95.38 465 CYS A C 1
ATOM 3783 O O . CYS A 1 465 ? 24.255 9.926 -48.160 1.00 95.38 465 CYS A O 1
ATOM 3785 N N . TYR A 1 466 ? 23.656 10.191 -46.014 1.00 95.06 466 TYR A N 1
ATOM 3786 C CA . TYR A 1 466 ? 23.006 11.489 -46.216 1.00 95.06 466 TYR A CA 1
ATOM 3787 C C . TYR A 1 466 ? 23.966 12.550 -46.778 1.00 95.06 466 TYR A C 1
ATOM 3789 O O . TYR A 1 466 ? 23.637 13.222 -47.752 1.00 95.06 466 TYR A O 1
ATOM 3797 N N . ASP A 1 467 ? 25.187 12.651 -46.240 1.00 94.62 467 ASP A N 1
ATOM 3798 C CA . ASP A 1 467 ? 26.216 13.589 -46.720 1.00 94.62 467 ASP A CA 1
ATOM 3799 C C . ASP A 1 467 ? 26.626 13.313 -48.187 1.00 94.62 467 ASP A C 1
ATOM 3801 O O . ASP A 1 467 ? 27.139 14.197 -48.874 1.00 94.62 467 ASP A O 1
ATOM 3805 N N . LYS A 1 468 ? 26.390 12.091 -48.685 1.00 93.69 468 LYS A N 1
ATOM 3806 C CA . LYS A 1 468 ? 26.601 11.688 -50.085 1.00 93.69 468 LYS A CA 1
ATOM 3807 C C . LYS A 1 468 ? 25.383 11.899 -50.990 1.00 93.69 468 LYS A C 1
ATOM 3809 O O . LYS A 1 468 ? 25.490 11.657 -52.191 1.00 93.69 468 LYS A O 1
ATOM 3814 N N . GLY A 1 469 ? 24.250 12.332 -50.441 1.00 92.50 469 GLY A N 1
ATOM 3815 C CA . GLY A 1 469 ? 22.987 12.462 -51.167 1.00 92.50 469 GLY A CA 1
ATOM 3816 C C . GLY A 1 469 ? 22.233 11.141 -51.356 1.00 92.50 469 GLY A C 1
ATOM 3817 O O . GLY A 1 469 ? 21.418 11.040 -52.269 1.00 92.50 469 GLY A O 1
ATOM 3818 N N . GLU A 1 470 ? 22.508 10.118 -50.540 1.00 91.62 470 GLU A N 1
ATOM 3819 C CA . GLU A 1 470 ? 21.697 8.896 -50.506 1.00 91.62 470 GLU A CA 1
ATOM 3820 C C . GLU A 1 470 ? 20.456 9.105 -49.623 1.00 91.62 470 GLU A C 1
ATOM 3822 O O . GLU A 1 470 ? 20.560 9.559 -48.481 1.00 91.62 470 GLU A O 1
ATOM 3827 N N . GLU A 1 471 ? 19.285 8.720 -50.130 1.00 84.19 471 GLU A N 1
ATOM 3828 C CA . GLU A 1 471 ? 18.005 8.841 -49.426 1.00 84.19 471 GLU A CA 1
ATOM 3829 C C . GLU A 1 471 ? 17.453 7.470 -49.009 1.00 84.19 471 GLU A C 1
ATOM 3831 O O . GLU A 1 471 ? 17.619 6.460 -49.697 1.00 84.19 471 GLU A O 1
ATOM 3836 N N . PHE A 1 472 ? 16.769 7.434 -47.861 1.00 88.81 472 PHE A N 1
ATOM 3837 C CA . PHE A 1 472 ? 16.115 6.237 -47.333 1.00 88.81 472 PHE A CA 1
ATOM 3838 C C . PHE A 1 472 ? 14.626 6.513 -47.113 1.00 88.81 472 PHE A C 1
ATOM 3840 O O . PHE A 1 472 ? 14.230 6.859 -46.004 1.00 88.81 472 PHE A O 1
ATOM 3847 N N . ASP A 1 473 ? 13.788 6.281 -48.128 1.00 87.81 473 ASP A N 1
ATOM 3848 C CA . ASP A 1 473 ? 12.329 6.534 -48.085 1.00 87.81 473 ASP A CA 1
ATOM 3849 C C . ASP A 1 473 ? 11.613 5.910 -46.877 1.00 87.81 473 ASP A C 1
ATOM 3851 O O . ASP A 1 473 ? 10.553 6.348 -46.435 1.00 87.81 473 ASP A O 1
ATOM 3855 N N . TRP A 1 474 ? 12.176 4.822 -46.353 1.00 91.62 474 TRP A N 1
ATOM 3856 C CA . TRP A 1 474 ? 11.620 4.076 -45.237 1.00 91.62 474 TRP A CA 1
ATOM 3857 C C . TRP A 1 474 ? 12.081 4.570 -43.861 1.00 91.62 474 TRP A C 1
ATOM 3859 O O . TRP A 1 474 ? 11.513 4.123 -42.858 1.00 91.62 474 TRP A O 1
ATOM 3869 N N . CYS A 1 475 ? 13.123 5.403 -43.803 1.00 93.19 475 CYS A N 1
ATOM 3870 C CA . CYS A 1 475 ? 13.711 5.924 -42.577 1.00 93.19 475 CYS A CA 1
ATOM 3871 C C . CYS A 1 475 ? 13.097 7.295 -42.257 1.00 93.19 475 CYS A C 1
ATOM 3873 O O . CYS A 1 475 ? 13.164 8.197 -43.089 1.00 93.19 475 CYS A O 1
ATOM 3875 N N . PRO A 1 476 ? 12.518 7.493 -41.062 1.00 94.19 476 PRO A N 1
ATOM 3876 C CA . PRO A 1 476 ? 11.975 8.790 -40.681 1.00 94.19 476 PRO A CA 1
ATOM 3877 C C . PRO A 1 476 ? 13.029 9.906 -40.704 1.00 94.19 476 PRO A C 1
ATOM 3879 O O . PRO A 1 476 ? 14.116 9.757 -40.140 1.00 94.19 476 PRO A O 1
ATOM 3882 N N . PHE A 1 477 ? 12.677 11.046 -41.304 1.00 93.12 477 PHE A N 1
ATOM 3883 C CA . PHE A 1 477 ? 13.585 12.185 -41.475 1.00 93.12 477 PHE A CA 1
ATOM 3884 C C . PHE A 1 477 ? 14.034 12.809 -40.142 1.00 93.12 477 PHE A C 1
ATOM 3886 O O . PHE A 1 477 ? 15.180 13.233 -40.017 1.00 93.12 477 PHE A O 1
ATOM 3893 N N . PHE A 1 478 ? 13.202 12.748 -39.095 1.00 94.69 478 PHE A N 1
ATOM 3894 C CA . PHE A 1 478 ? 13.558 13.295 -37.780 1.00 94.69 478 PHE A CA 1
ATOM 3895 C C . PHE A 1 478 ? 14.854 12.698 -37.198 1.00 94.69 478 PHE A C 1
ATOM 3897 O O . PHE A 1 478 ? 15.520 13.337 -36.382 1.00 94.69 478 PHE A O 1
ATOM 3904 N N . ILE A 1 479 ? 15.223 11.469 -37.593 1.00 96.44 479 ILE A N 1
ATOM 3905 C CA . ILE A 1 479 ? 16.450 10.809 -37.129 1.00 96.44 479 ILE A CA 1
ATOM 3906 C C . ILE A 1 479 ? 17.668 11.533 -37.703 1.00 96.44 479 ILE A C 1
ATOM 3908 O O . ILE A 1 479 ? 18.580 11.877 -36.951 1.00 96.44 479 ILE A O 1
ATOM 3912 N N . ILE A 1 480 ? 17.670 11.809 -39.014 1.00 96.25 480 ILE A N 1
ATOM 3913 C CA . ILE A 1 480 ? 18.778 12.529 -39.645 1.00 96.25 480 ILE A CA 1
ATOM 3914 C C . ILE A 1 480 ? 18.816 13.988 -39.190 1.00 96.25 480 ILE A C 1
ATOM 3916 O O . ILE A 1 480 ? 19.893 14.486 -38.870 1.00 96.25 480 ILE A O 1
ATOM 3920 N N . GLU A 1 481 ? 17.660 14.644 -39.033 1.00 95.69 481 GLU A N 1
ATOM 3921 C CA . GLU A 1 481 ? 17.597 15.998 -38.470 1.00 95.69 481 GLU A CA 1
ATOM 3922 C C . GLU A 1 481 ? 18.235 16.059 -37.085 1.00 95.69 481 GLU A C 1
ATOM 3924 O O . GLU A 1 481 ? 19.048 16.943 -36.811 1.00 95.69 481 GLU A O 1
ATOM 3929 N N . LYS A 1 482 ? 17.926 15.093 -36.210 1.00 95.81 482 LYS A N 1
ATOM 3930 C CA . LYS A 1 482 ? 18.517 15.048 -34.872 1.00 95.81 482 LYS A CA 1
ATOM 3931 C C . LYS A 1 482 ? 20.024 14.814 -34.919 1.00 95.81 482 LYS A C 1
ATOM 3933 O O . LYS A 1 482 ? 20.738 15.492 -34.180 1.00 95.81 482 LYS A O 1
ATOM 3938 N N . ILE A 1 483 ? 20.504 13.913 -35.784 1.00 97.44 483 ILE A N 1
ATOM 3939 C CA . ILE A 1 483 ? 21.944 13.693 -35.984 1.00 97.44 483 ILE A CA 1
ATOM 3940 C C . ILE A 1 483 ? 22.619 15.011 -36.370 1.00 97.44 483 ILE A C 1
ATOM 3942 O O . ILE A 1 483 ? 23.590 15.389 -35.728 1.00 97.44 483 ILE A O 1
ATOM 3946 N N . LEU A 1 484 ? 22.096 15.738 -37.362 1.00 96.94 484 LEU A N 1
ATOM 3947 C CA . LEU A 1 484 ? 22.684 16.999 -37.829 1.00 96.94 484 LEU A CA 1
ATOM 3948 C C . LEU A 1 484 ? 22.651 18.095 -36.756 1.00 96.94 484 LEU A C 1
ATOM 3950 O O . LEU A 1 484 ? 23.627 18.823 -36.584 1.00 96.94 484 LEU A O 1
ATOM 3954 N N . VAL A 1 485 ? 21.549 18.212 -36.009 1.00 95.94 485 VAL A N 1
ATOM 3955 C CA . VAL A 1 485 ? 21.435 19.180 -34.908 1.00 95.94 485 VAL A CA 1
ATOM 3956 C C . VAL A 1 485 ? 22.480 18.903 -33.830 1.00 95.94 485 VAL A C 1
ATOM 3958 O O . VAL A 1 485 ? 23.120 19.839 -33.358 1.00 95.94 485 VAL A O 1
ATOM 3961 N N . ILE A 1 486 ? 22.679 17.645 -33.441 1.00 95.56 486 ILE A N 1
ATOM 3962 C CA . ILE A 1 486 ? 23.673 17.289 -32.422 1.00 95.56 486 ILE A CA 1
ATOM 3963 C C . ILE A 1 486 ? 25.085 17.450 -32.986 1.00 95.56 486 ILE A C 1
ATOM 3965 O O . ILE A 1 486 ? 25.921 18.087 -32.355 1.00 95.56 486 ILE A O 1
ATOM 3969 N N . ASP A 1 487 ? 25.337 16.971 -34.204 1.00 95.94 487 ASP A N 1
ATOM 3970 C CA . ASP A 1 487 ? 26.633 17.075 -34.875 1.00 95.94 487 ASP A CA 1
ATOM 3971 C C . ASP A 1 487 ? 27.107 18.529 -35.006 1.00 95.94 487 ASP A C 1
ATOM 3973 O O . ASP A 1 487 ? 28.299 18.782 -34.872 1.00 95.94 487 ASP A O 1
ATOM 3977 N N . ASN A 1 488 ? 26.200 19.492 -35.189 1.00 95.44 488 ASN A N 1
ATOM 3978 C CA . ASN A 1 488 ? 26.544 20.913 -35.290 1.00 95.44 488 ASN A CA 1
ATOM 3979 C C . ASN A 1 488 ? 26.733 21.620 -33.938 1.00 95.44 488 ASN A C 1
ATOM 3981 O O . ASN A 1 488 ? 27.426 22.633 -33.886 1.00 95.44 488 ASN A O 1
ATOM 3985 N N . ASN A 1 489 ? 26.118 21.123 -32.861 1.00 94.19 489 ASN A N 1
ATOM 3986 C CA . ASN A 1 489 ? 26.051 21.838 -31.579 1.00 94.19 489 ASN A CA 1
ATOM 3987 C C . ASN A 1 489 ? 26.803 21.149 -30.432 1.00 94.19 489 ASN A C 1
ATOM 3989 O O . ASN A 1 489 ? 26.967 21.754 -29.374 1.00 94.19 489 ASN A O 1
ATOM 3993 N N . ILE A 1 490 ? 27.237 19.897 -30.601 1.00 92.25 490 ILE A N 1
ATOM 3994 C CA . ILE A 1 490 ? 27.891 19.147 -29.528 1.00 92.25 490 ILE A CA 1
ATOM 3995 C C . ILE A 1 490 ? 29.280 19.719 -29.216 1.00 92.25 490 ILE A C 1
ATOM 3997 O O . ILE A 1 490 ? 30.119 19.901 -30.106 1.00 92.25 490 ILE A O 1
ATOM 4001 N N . SER A 1 491 ? 29.522 19.968 -27.931 1.00 91.12 491 SER A N 1
ATOM 4002 C CA . SER A 1 491 ? 30.853 20.212 -27.378 1.00 91.12 491 SER A CA 1
ATOM 4003 C C . SER A 1 491 ? 31.398 18.882 -26.877 1.00 91.12 491 SER A C 1
ATOM 4005 O O . SER A 1 491 ? 30.723 18.223 -26.098 1.00 91.12 491 SER A O 1
ATOM 4007 N N . ILE A 1 492 ? 32.579 18.477 -27.347 1.00 90.38 492 ILE A N 1
ATOM 4008 C CA . ILE A 1 492 ? 33.211 17.221 -26.922 1.00 90.38 492 ILE A CA 1
ATOM 4009 C C . ILE A 1 492 ? 34.065 17.501 -25.697 1.00 90.38 492 ILE A C 1
ATOM 4011 O O . ILE A 1 492 ? 35.027 18.272 -25.778 1.00 90.38 492 ILE A O 1
ATOM 4015 N N . GLU A 1 493 ? 33.732 16.851 -24.594 1.00 91.75 493 GLU A N 1
ATOM 4016 C CA . GLU A 1 493 ? 34.475 16.931 -23.346 1.00 91.75 493 GLU A CA 1
ATOM 4017 C C . GLU A 1 493 ? 35.505 15.797 -23.253 1.00 91.75 493 GLU A C 1
ATOM 4019 O O . GLU A 1 493 ? 35.569 14.881 -24.083 1.00 91.75 493 GLU A O 1
ATOM 4024 N N . ARG A 1 494 ? 36.401 15.882 -22.267 1.00 91.19 494 ARG A N 1
ATOM 4025 C CA . ARG A 1 494 ? 37.462 14.881 -22.108 1.00 91.19 494 ARG A CA 1
ATOM 4026 C C . ARG A 1 494 ? 36.869 13.534 -21.697 1.00 91.19 494 ARG A C 1
ATOM 4028 O O . ARG A 1 494 ? 37.330 12.491 -22.157 1.00 91.19 494 ARG A O 1
ATOM 4035 N N . GLU A 1 495 ? 35.849 13.590 -20.860 1.00 90.94 495 GLU A N 1
ATOM 4036 C CA . GLU A 1 495 ? 35.077 12.480 -20.332 1.00 90.94 495 GLU A CA 1
ATOM 4037 C C . GLU A 1 495 ? 34.451 11.662 -21.473 1.00 90.94 495 GLU A C 1
ATOM 4039 O O . GLU A 1 495 ? 34.595 10.440 -21.487 1.00 90.94 495 GLU A O 1
ATOM 4044 N N . ASP A 1 496 ? 33.901 12.321 -22.500 1.00 90.31 496 ASP A N 1
ATOM 4045 C CA . ASP A 1 496 ? 33.341 11.650 -23.683 1.00 90.31 496 ASP A CA 1
ATOM 4046 C C . ASP A 1 496 ? 34.405 10.831 -24.433 1.00 90.31 496 ASP A C 1
ATOM 4048 O O . ASP A 1 496 ? 34.178 9.709 -24.891 1.00 90.31 496 ASP A O 1
ATOM 4052 N N . ILE A 1 497 ? 35.615 11.380 -24.572 1.00 91.44 497 ILE A N 1
ATOM 4053 C CA . ILE A 1 497 ? 36.725 10.694 -25.246 1.00 91.44 497 ILE A CA 1
ATOM 4054 C C . ILE A 1 497 ? 37.201 9.496 -24.419 1.00 91.44 497 ILE A C 1
ATOM 4056 O O . ILE A 1 497 ? 37.569 8.462 -24.987 1.00 91.44 497 ILE A O 1
ATOM 4060 N N . GLU A 1 498 ? 37.218 9.626 -23.093 1.00 93.19 498 GLU A N 1
ATOM 4061 C CA . GLU A 1 498 ? 37.585 8.546 -22.178 1.00 93.19 498 GLU A CA 1
ATOM 4062 C C . GLU A 1 498 ? 36.542 7.415 -22.195 1.00 93.19 498 GLU A C 1
ATOM 4064 O O . GLU A 1 498 ? 36.927 6.242 -22.189 1.00 93.19 498 GLU A O 1
ATOM 4069 N N . GLU A 1 499 ? 35.255 7.744 -22.329 1.00 92.38 499 GLU A N 1
ATOM 4070 C CA . GLU A 1 499 ? 34.158 6.779 -22.438 1.00 92.38 499 GLU A CA 1
ATOM 4071 C C . GLU A 1 499 ? 34.137 6.053 -23.796 1.00 92.38 499 GLU A C 1
ATOM 4073 O O . GLU A 1 499 ? 34.173 4.819 -23.856 1.00 92.38 499 GLU A O 1
ATOM 4078 N N . TYR A 1 500 ? 34.132 6.795 -24.908 1.00 93.00 500 TYR A N 1
ATOM 4079 C CA . TYR A 1 500 ? 33.941 6.222 -26.248 1.00 93.00 500 TYR A CA 1
ATOM 4080 C C . TYR A 1 500 ? 35.249 5.836 -26.950 1.00 93.00 500 TYR A C 1
ATOM 4082 O O . TYR A 1 500 ? 35.240 5.076 -27.924 1.00 93.00 500 TYR A O 1
ATOM 4090 N N . GLY A 1 501 ? 36.400 6.293 -26.455 1.00 92.38 501 GLY A N 1
ATOM 4091 C CA . GLY A 1 501 ? 37.719 5.981 -27.009 1.00 92.38 501 GLY A CA 1
ATOM 4092 C C . GLY A 1 501 ? 38.054 4.485 -27.047 1.00 92.38 501 GLY A C 1
ATOM 4093 O O . GLY A 1 501 ? 38.509 4.006 -28.093 1.00 92.38 501 GLY A O 1
ATOM 4094 N N . PRO A 1 502 ? 37.842 3.715 -25.961 1.00 94.50 502 PRO A N 1
ATOM 4095 C CA . PRO A 1 502 ? 38.022 2.264 -25.965 1.00 94.50 502 PRO A CA 1
ATOM 4096 C C . PRO A 1 502 ? 37.111 1.557 -26.974 1.00 94.50 502 PRO A C 1
ATOM 4098 O O . PRO A 1 502 ? 37.579 0.688 -27.715 1.00 94.50 502 PRO A O 1
ATOM 4101 N N . VAL A 1 503 ? 35.838 1.964 -27.054 1.00 91.50 503 VAL A N 1
ATOM 4102 C CA . VAL A 1 503 ? 34.864 1.407 -28.006 1.00 91.50 503 VAL A CA 1
ATOM 4103 C C . VAL A 1 503 ? 35.329 1.667 -29.437 1.00 91.50 503 VAL A C 1
ATOM 4105 O O . VAL A 1 503 ? 35.469 0.720 -30.212 1.00 91.50 503 VAL A O 1
ATOM 4108 N N . TYR A 1 504 ? 35.675 2.914 -29.765 1.00 94.25 504 TYR A N 1
ATOM 4109 C CA . TYR A 1 504 ? 36.196 3.295 -31.078 1.00 94.25 504 TYR A CA 1
ATOM 4110 C C . TYR A 1 504 ? 37.424 2.463 -31.474 1.00 94.25 504 TYR A C 1
ATOM 4112 O O . TYR A 1 504 ? 37.436 1.856 -32.543 1.00 94.25 504 TYR A O 1
ATOM 4120 N N . LYS A 1 505 ? 38.427 2.352 -30.591 1.00 95.00 505 LYS A N 1
ATOM 4121 C CA . LYS A 1 505 ? 39.658 1.578 -30.848 1.00 95.00 505 LYS A CA 1
ATOM 4122 C C . LYS A 1 505 ? 39.406 0.079 -31.018 1.00 95.00 505 LYS A C 1
ATOM 4124 O O . LYS A 1 505 ? 40.166 -0.590 -31.714 1.00 95.00 505 LYS A O 1
ATOM 4129 N N . SER A 1 506 ? 38.365 -0.460 -30.382 1.00 94.19 506 SER A N 1
ATOM 4130 C CA . SER A 1 506 ? 37.994 -1.870 -30.542 1.00 94.19 506 SER A CA 1
ATOM 4131 C C . SER A 1 506 ? 37.396 -2.174 -31.923 1.00 94.19 506 SER A C 1
ATOM 4133 O O . SER A 1 506 ? 37.493 -3.305 -32.403 1.00 94.19 506 SER A O 1
ATOM 4135 N N . LEU A 1 507 ? 36.813 -1.163 -32.576 1.00 94.88 507 LEU A N 1
ATOM 4136 C CA . LEU A 1 507 ? 36.116 -1.284 -33.855 1.00 94.88 507 LEU A CA 1
ATOM 4137 C C . LEU A 1 507 ? 36.982 -0.806 -35.034 1.00 94.88 507 LEU A C 1
ATOM 4139 O O . LEU A 1 507 ? 37.063 -1.479 -36.060 1.00 94.88 507 LEU A O 1
ATOM 4143 N N . PHE A 1 508 ? 37.687 0.316 -34.894 1.00 95.25 508 PHE A N 1
ATOM 4144 C CA . PHE A 1 508 ? 38.454 0.956 -35.964 1.00 95.25 508 PHE A CA 1
ATOM 4145 C C . PHE A 1 508 ? 39.967 0.888 -35.702 1.00 95.25 508 PHE A C 1
ATOM 4147 O O . PHE A 1 508 ? 40.404 1.074 -34.566 1.00 95.25 508 PHE A O 1
ATOM 4154 N N . PRO A 1 509 ? 40.798 0.613 -36.733 1.00 94.31 509 PRO A N 1
ATOM 4155 C CA . PRO A 1 509 ? 40.474 0.550 -38.167 1.00 94.31 509 PRO A CA 1
ATOM 4156 C C . PRO A 1 509 ? 40.044 -0.843 -38.665 1.00 94.31 509 PRO A C 1
ATOM 4158 O O . PRO A 1 509 ? 39.964 -1.060 -39.872 1.00 94.31 509 PRO A O 1
ATOM 4161 N N . LYS A 1 510 ? 39.818 -1.814 -37.766 1.00 95.38 510 LYS A N 1
ATOM 4162 C CA . LYS A 1 510 ? 39.499 -3.200 -38.145 1.00 95.38 510 LYS A CA 1
ATOM 4163 C C . LYS A 1 510 ? 38.276 -3.271 -39.066 1.00 95.38 510 LYS A C 1
ATOM 4165 O O . LYS A 1 510 ? 38.379 -3.838 -40.147 1.00 95.38 510 LYS A O 1
ATOM 4170 N N . LEU A 1 511 ? 37.171 -2.632 -38.686 1.00 95.88 511 LEU A N 1
ATOM 4171 C CA . LEU A 1 511 ? 35.942 -2.608 -39.480 1.00 95.88 511 LEU A CA 1
ATOM 4172 C C . LEU A 1 511 ? 36.141 -2.011 -40.879 1.00 95.88 511 LEU A C 1
ATOM 4174 O O . LEU A 1 511 ? 35.623 -2.564 -41.844 1.00 95.88 511 LEU A O 1
ATOM 4178 N N . SER A 1 512 ? 36.926 -0.938 -41.011 1.00 94.75 512 SER A N 1
ATOM 4179 C CA . SER A 1 512 ? 37.223 -0.327 -42.315 1.00 94.75 512 SER A CA 1
ATOM 4180 C C . SER A 1 512 ? 38.016 -1.247 -43.242 1.00 94.75 512 SER A C 1
ATOM 4182 O O . SER A 1 512 ? 37.895 -1.119 -44.455 1.00 94.75 512 SER A O 1
ATOM 4184 N N . ARG A 1 513 ? 38.826 -2.166 -42.697 1.00 95.12 513 ARG A N 1
ATOM 4185 C CA . ARG A 1 513 ? 39.548 -3.172 -43.494 1.00 95.12 513 ARG A CA 1
ATOM 4186 C C . ARG A 1 513 ? 38.675 -4.370 -43.841 1.00 95.12 513 ARG A C 1
ATOM 4188 O O . ARG A 1 513 ? 38.737 -4.847 -44.967 1.00 95.12 513 ARG A O 1
ATOM 4195 N N . ASP A 1 514 ? 37.899 -4.849 -42.873 1.00 93.81 514 ASP A N 1
ATOM 4196 C CA . ASP A 1 514 ? 37.159 -6.107 -42.990 1.00 93.81 514 ASP A CA 1
ATOM 4197 C C . ASP A 1 514 ? 35.842 -5.929 -43.773 1.00 93.81 514 ASP A C 1
ATOM 4199 O O . ASP A 1 514 ? 35.417 -6.845 -44.475 1.00 93.81 514 ASP A O 1
ATOM 4203 N N . VAL A 1 515 ? 35.201 -4.753 -43.688 1.00 96.25 515 VAL A N 1
ATOM 4204 C CA . VAL A 1 515 ? 33.965 -4.414 -44.424 1.00 96.25 515 VAL A CA 1
ATOM 4205 C C . VAL A 1 515 ? 34.046 -2.972 -44.976 1.00 96.25 515 VAL A C 1
ATOM 4207 O O . VAL A 1 515 ? 33.353 -2.064 -44.495 1.00 96.25 515 VAL A O 1
ATOM 4210 N N . PRO A 1 516 ? 34.910 -2.727 -45.981 1.00 94.88 516 PRO A N 1
ATOM 4211 C CA . PRO A 1 516 ? 35.221 -1.382 -46.471 1.00 94.88 516 PRO A CA 1
ATOM 4212 C C . PRO A 1 516 ? 34.029 -0.670 -47.121 1.00 94.88 516 PRO A C 1
ATOM 4214 O O . PRO A 1 516 ? 33.893 0.541 -46.966 1.00 94.88 516 PRO A O 1
ATOM 4217 N N . ASP A 1 517 ? 33.125 -1.403 -47.775 1.00 92.75 517 ASP A N 1
ATOM 4218 C CA . ASP A 1 517 ? 31.979 -0.822 -48.494 1.00 92.75 517 ASP A CA 1
ATOM 4219 C C . ASP A 1 517 ? 31.030 -0.026 -47.584 1.00 92.75 517 ASP A C 1
ATOM 4221 O O . ASP A 1 517 ? 30.290 0.838 -48.050 1.00 92.75 517 ASP A O 1
ATOM 4225 N N . VAL A 1 518 ? 31.066 -0.297 -46.275 1.00 94.81 518 VAL A N 1
ATOM 4226 C CA . VAL A 1 518 ? 30.291 0.434 -45.267 1.00 94.81 518 VAL A CA 1
ATOM 4227 C C . VAL A 1 518 ? 31.199 1.270 -44.372 1.00 94.81 518 VAL A C 1
ATOM 4229 O O . VAL A 1 518 ? 31.004 2.478 -44.250 1.00 94.81 518 VAL A O 1
ATOM 4232 N N . PHE A 1 519 ? 32.205 0.654 -43.748 1.00 96.88 519 PHE A N 1
ATOM 4233 C CA . PHE A 1 519 ? 32.998 1.305 -42.699 1.00 96.88 519 PHE A CA 1
ATOM 4234 C C . PHE A 1 519 ? 34.231 2.063 -43.224 1.00 96.88 519 PHE A C 1
ATOM 4236 O O . PHE A 1 519 ? 34.996 2.605 -42.428 1.00 96.88 519 PHE A O 1
ATOM 4243 N N . ASN A 1 520 ? 34.449 2.118 -44.542 1.00 94.38 520 ASN A N 1
ATOM 4244 C CA . ASN A 1 520 ? 35.432 3.003 -45.187 1.00 94.38 520 ASN A CA 1
ATOM 4245 C C . ASN A 1 520 ? 34.757 4.118 -46.015 1.00 94.38 520 ASN A C 1
ATOM 4247 O O . ASN A 1 520 ? 35.388 4.776 -46.841 1.00 94.38 520 ASN A O 1
ATOM 4251 N N . VAL A 1 521 ? 33.453 4.325 -45.809 1.00 93.31 521 VAL A N 1
ATOM 4252 C CA . VAL A 1 521 ? 32.644 5.334 -46.492 1.00 93.31 521 VAL A CA 1
ATOM 4253 C C . VAL A 1 521 ? 32.260 6.447 -45.517 1.00 93.31 521 VAL A C 1
ATOM 4255 O O . VAL A 1 521 ? 31.540 6.201 -44.552 1.00 93.31 521 VAL A O 1
ATOM 4258 N N . GLY A 1 522 ? 32.697 7.677 -45.803 1.00 94.44 522 GLY A N 1
ATOM 4259 C CA . GLY A 1 522 ? 32.396 8.863 -44.993 1.00 94.44 522 GLY A CA 1
ATOM 4260 C C . GLY A 1 522 ? 33.305 9.004 -43.769 1.00 94.44 522 GLY A C 1
ATOM 4261 O O . GLY A 1 522 ? 34.447 8.544 -43.781 1.00 94.44 522 GLY A O 1
ATOM 4262 N N . ASN A 1 523 ? 32.816 9.670 -42.722 1.00 95.50 523 ASN A N 1
ATOM 4263 C CA . ASN A 1 523 ? 33.567 9.925 -41.497 1.00 95.50 523 ASN A CA 1
ATOM 4264 C C . ASN A 1 523 ? 33.165 8.938 -40.390 1.00 95.50 523 ASN A C 1
ATOM 4266 O O . ASN A 1 523 ? 31.994 8.834 -40.034 1.00 95.50 523 ASN A O 1
ATOM 4270 N N . TRP A 1 524 ? 34.148 8.233 -39.831 1.00 96.50 524 TRP A N 1
ATOM 4271 C CA . TRP A 1 524 ? 33.972 7.267 -38.740 1.00 96.50 524 TRP A CA 1
ATOM 4272 C C . TRP A 1 524 ? 34.789 7.633 -37.498 1.00 96.50 524 TRP A C 1
ATOM 4274 O O . TRP A 1 524 ? 35.073 6.771 -36.675 1.00 96.50 524 TRP A O 1
ATOM 4284 N N . GLY A 1 525 ? 35.207 8.895 -37.364 1.00 94.88 525 GLY A N 1
ATOM 4285 C CA . GLY A 1 525 ? 36.005 9.353 -36.232 1.00 94.88 525 GLY A CA 1
ATOM 4286 C C . GLY A 1 525 ? 35.296 9.206 -34.882 1.00 94.88 525 GLY A C 1
ATOM 4287 O O . GLY A 1 525 ? 34.078 9.072 -34.792 1.00 94.88 525 GLY A O 1
ATOM 4288 N N . ILE A 1 526 ? 36.071 9.289 -33.797 1.00 94.44 526 ILE A N 1
ATOM 4289 C CA . ILE A 1 526 ? 35.547 9.196 -32.422 1.00 94.44 526 ILE A CA 1
ATOM 4290 C C . ILE A 1 526 ? 34.427 10.210 -32.145 1.00 94.44 526 ILE A C 1
ATOM 4292 O O . ILE A 1 526 ? 33.458 9.891 -31.465 1.00 94.44 526 ILE A O 1
ATOM 4296 N N . ARG A 1 527 ? 34.501 11.402 -32.750 1.00 95.56 527 ARG A N 1
ATOM 4297 C CA . ARG A 1 527 ? 33.448 12.420 -32.669 1.00 95.56 527 ARG A CA 1
ATOM 4298 C C . ARG A 1 527 ? 32.088 11.889 -33.126 1.00 95.56 527 ARG A C 1
ATOM 4300 O O . ARG A 1 527 ? 31.083 12.191 -32.499 1.00 95.56 527 ARG A O 1
ATOM 4307 N N . GLN A 1 528 ? 32.050 11.093 -34.192 1.00 96.31 528 GLN A N 1
ATOM 4308 C CA . GLN A 1 528 ? 30.807 10.540 -34.733 1.00 96.31 528 GLN A CA 1
ATOM 4309 C C . GLN A 1 528 ? 30.195 9.497 -33.792 1.00 96.31 528 GLN A C 1
ATOM 4311 O O . GLN A 1 528 ? 28.976 9.392 -33.727 1.00 96.31 528 GLN A O 1
ATOM 4316 N N . PHE A 1 529 ? 31.016 8.773 -33.027 1.00 96.31 529 PHE A N 1
ATOM 4317 C CA . PHE A 1 529 ? 30.533 7.874 -31.976 1.00 96.31 529 PHE A CA 1
ATOM 4318 C C . PHE A 1 529 ? 29.875 8.635 -30.830 1.00 96.31 529 PHE A C 1
ATOM 4320 O O . PHE A 1 529 ? 28.795 8.244 -30.405 1.00 96.31 529 PHE A O 1
ATOM 4327 N N . ILE A 1 530 ? 30.480 9.741 -30.395 1.00 96.19 530 ILE A N 1
ATOM 4328 C CA . ILE A 1 530 ? 29.929 10.599 -29.337 1.00 96.19 530 ILE A CA 1
ATOM 4329 C C . ILE A 1 530 ? 28.595 11.211 -29.796 1.00 96.19 530 ILE A C 1
ATOM 4331 O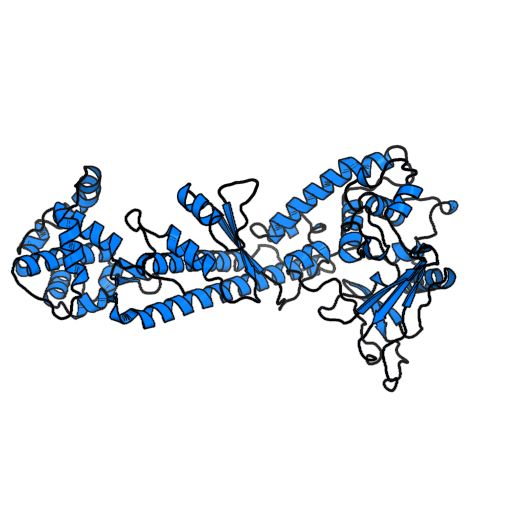 O . ILE A 1 530 ? 27.593 11.125 -29.093 1.00 96.19 530 ILE A O 1
ATOM 4335 N N . VAL A 1 531 ? 28.539 11.735 -31.028 1.00 97.00 531 VAL A N 1
ATOM 4336 C CA . VAL A 1 531 ? 27.287 12.230 -31.635 1.00 97.00 531 VAL A CA 1
ATOM 4337 C C . VAL A 1 531 ? 26.228 11.131 -31.697 1.00 97.00 531 VAL A C 1
ATOM 4339 O O . VAL A 1 531 ? 25.079 11.362 -31.333 1.00 97.00 531 VAL A O 1
ATOM 4342 N N . ALA A 1 532 ? 26.593 9.934 -32.162 1.00 97.38 532 ALA A N 1
ATOM 4343 C CA . ALA A 1 532 ? 25.657 8.825 -32.278 1.00 97.38 532 ALA A CA 1
ATOM 4344 C C . ALA A 1 532 ? 25.134 8.366 -30.912 1.00 97.38 532 ALA A C 1
ATOM 4346 O O . ALA A 1 532 ? 23.946 8.079 -30.805 1.00 97.38 532 ALA A O 1
ATOM 4347 N N . ALA A 1 533 ? 25.978 8.328 -29.883 1.00 95.19 533 ALA A N 1
ATOM 4348 C CA . ALA A 1 533 ? 25.562 8.000 -28.526 1.00 95.19 533 ALA A CA 1
ATOM 4349 C C . ALA A 1 533 ? 24.544 9.012 -27.979 1.00 95.19 533 ALA A C 1
ATOM 4351 O O . ALA A 1 533 ? 23.468 8.620 -27.539 1.00 95.19 533 ALA A O 1
ATOM 4352 N N . GLU A 1 534 ? 24.804 10.311 -28.142 1.00 94.62 534 GLU A N 1
ATOM 4353 C CA . GLU A 1 534 ? 23.875 11.367 -27.720 1.00 94.62 534 GLU A CA 1
ATOM 4354 C C . GLU A 1 534 ? 22.534 11.299 -28.487 1.00 94.62 534 GLU A C 1
ATOM 4356 O O . GLU A 1 534 ? 21.464 11.579 -27.940 1.00 94.62 534 GLU A O 1
ATOM 4361 N N . VAL A 1 535 ? 22.549 10.887 -29.764 1.00 96.31 535 VAL A N 1
ATOM 4362 C CA . VAL A 1 535 ? 21.318 10.610 -30.530 1.00 96.31 535 VAL A CA 1
ATOM 4363 C C . VAL A 1 535 ? 20.575 9.399 -29.960 1.00 96.31 535 VAL A C 1
ATOM 4365 O O . VAL A 1 535 ? 19.344 9.442 -29.861 1.00 96.31 535 VAL A O 1
ATOM 4368 N N . VAL A 1 536 ? 21.293 8.327 -29.602 1.00 95.62 536 VAL A N 1
ATOM 4369 C CA . VAL A 1 536 ? 20.697 7.141 -28.971 1.00 95.62 536 VAL A CA 1
ATOM 4370 C C . VAL A 1 536 ? 19.980 7.548 -27.693 1.00 95.62 536 VAL A C 1
ATOM 4372 O O . VAL A 1 536 ? 18.791 7.265 -27.572 1.00 95.62 536 VAL A O 1
ATOM 4375 N N . ASP A 1 537 ? 20.644 8.284 -26.808 1.00 92.38 537 ASP A N 1
ATOM 4376 C CA . ASP A 1 537 ? 20.066 8.698 -25.531 1.00 92.38 537 ASP A CA 1
ATOM 4377 C C . ASP A 1 537 ? 18.804 9.549 -25.718 1.00 92.38 537 ASP A C 1
ATOM 4379 O O . ASP A 1 537 ? 17.800 9.348 -25.034 1.00 92.38 537 ASP A O 1
ATOM 4383 N N . LYS A 1 538 ? 18.799 10.467 -26.696 1.00 93.44 538 LYS A N 1
ATOM 4384 C CA . LYS A 1 538 ? 17.647 11.351 -26.937 1.00 93.44 538 LYS A CA 1
ATOM 4385 C C . LYS A 1 538 ? 16.461 10.696 -27.635 1.00 93.44 538 LYS A C 1
ATOM 4387 O O . LYS A 1 538 ? 15.335 11.148 -27.422 1.00 93.44 538 LYS A O 1
ATOM 4392 N N . LEU A 1 539 ? 16.685 9.719 -28.515 1.00 95.56 539 LEU A N 1
ATOM 4393 C CA . LEU A 1 539 ? 15.626 9.186 -29.387 1.00 95.56 539 LEU A CA 1
ATOM 4394 C C . LEU A 1 539 ? 15.223 7.749 -29.075 1.00 95.56 539 LEU A C 1
ATOM 4396 O O . LEU A 1 539 ? 14.153 7.319 -29.511 1.00 95.56 539 LEU A O 1
ATOM 4400 N N . CYS A 1 540 ? 16.067 6.985 -28.387 1.00 96.25 540 CYS A N 1
ATOM 4401 C CA . CYS A 1 540 ? 15.873 5.551 -28.260 1.00 96.25 540 CYS A CA 1
ATOM 4402 C C . CYS A 1 540 ? 15.269 5.174 -26.913 1.00 96.25 540 CYS A C 1
ATOM 4404 O O . CYS A 1 540 ? 15.639 5.681 -25.863 1.00 96.25 540 CYS A O 1
ATOM 4406 N N . TRP A 1 541 ? 14.365 4.205 -26.956 1.00 96.06 541 TRP A N 1
ATOM 4407 C CA . TRP A 1 541 ? 13.896 3.468 -25.791 1.00 96.06 541 TRP A CA 1
ATOM 4408 C C . TRP A 1 541 ? 13.995 1.980 -26.108 1.00 96.06 541 TRP A C 1
ATOM 4410 O O . TRP A 1 541 ? 13.564 1.536 -27.175 1.00 96.06 541 TRP A O 1
ATOM 4420 N N . THR A 1 542 ? 14.572 1.201 -25.196 1.00 93.50 542 THR A N 1
ATOM 4421 C CA . THR A 1 542 ? 14.673 -0.253 -25.354 1.00 93.50 542 THR A CA 1
ATOM 4422 C C . THR A 1 542 ? 13.670 -0.934 -24.449 1.00 93.50 542 THR A C 1
ATOM 4424 O O . THR A 1 542 ? 13.761 -0.851 -23.228 1.00 93.50 542 THR A O 1
ATOM 4427 N N . ARG A 1 543 ? 12.727 -1.651 -25.058 1.00 90.94 543 ARG A N 1
ATOM 4428 C CA . ARG A 1 543 ? 11.670 -2.333 -24.324 1.00 90.94 543 ARG A CA 1
ATOM 4429 C C . ARG A 1 543 ? 12.225 -3.546 -23.585 1.00 90.94 543 ARG A C 1
ATOM 4431 O O . ARG A 1 543 ? 12.700 -4.496 -24.212 1.00 90.94 543 ARG A O 1
ATOM 4438 N N . GLY A 1 544 ? 12.072 -3.572 -22.262 1.00 82.88 544 GLY A N 1
ATOM 4439 C CA . GLY A 1 544 ? 12.619 -4.645 -21.419 1.00 82.88 544 GLY A CA 1
ATOM 4440 C C . GLY A 1 544 ? 12.094 -6.054 -21.735 1.00 82.88 544 GLY A C 1
ATOM 4441 O O . GLY A 1 544 ? 12.820 -7.030 -21.574 1.00 82.88 544 GLY A O 1
ATOM 4442 N N . VAL A 1 545 ? 10.857 -6.179 -22.234 1.00 82.00 545 VAL A N 1
ATOM 4443 C CA . VAL A 1 545 ? 10.201 -7.482 -22.475 1.00 82.00 545 VAL A CA 1
ATOM 4444 C C . VAL A 1 545 ? 10.865 -8.292 -23.595 1.00 82.00 545 VAL A C 1
ATOM 4446 O O . VAL A 1 545 ? 10.960 -9.513 -23.499 1.00 82.00 545 VAL A O 1
ATOM 4449 N N . ASN A 1 546 ? 11.294 -7.636 -24.676 1.00 85.25 546 ASN A N 1
ATOM 4450 C CA . ASN A 1 546 ? 11.824 -8.299 -25.873 1.00 85.25 546 ASN A CA 1
ATOM 4451 C C . ASN A 1 546 ? 13.184 -7.751 -26.334 1.00 85.25 546 ASN A C 1
ATOM 4453 O O . ASN A 1 546 ? 13.692 -8.189 -27.365 1.00 85.25 546 ASN A O 1
ATOM 4457 N N . ASN A 1 547 ? 13.765 -6.811 -25.583 1.00 86.31 547 ASN A N 1
ATOM 4458 C CA . ASN A 1 547 ? 15.021 -6.136 -25.905 1.00 86.31 547 ASN A CA 1
ATOM 4459 C C . ASN A 1 547 ? 15.014 -5.478 -27.303 1.00 86.31 547 ASN A C 1
ATOM 4461 O O . ASN A 1 547 ? 16.035 -5.403 -27.995 1.00 86.31 547 ASN A O 1
ATOM 4465 N N . GLU A 1 548 ? 13.835 -5.046 -27.757 1.00 92.38 548 GLU A N 1
ATOM 4466 C CA . GLU A 1 548 ? 13.674 -4.314 -29.006 1.00 92.38 548 GLU A CA 1
ATOM 4467 C C . GLU A 1 548 ? 13.818 -2.814 -28.753 1.00 92.38 548 GLU A C 1
ATOM 4469 O O . GLU A 1 548 ? 13.133 -2.252 -27.896 1.00 92.38 548 GLU A O 1
ATOM 4474 N N . THR A 1 549 ? 14.711 -2.171 -29.503 1.00 96.12 549 THR A N 1
ATOM 4475 C CA . THR A 1 549 ? 14.921 -0.725 -29.428 1.00 96.12 549 THR A CA 1
ATOM 4476 C C . THR A 1 549 ? 14.015 -0.015 -30.420 1.00 96.12 549 THR A C 1
ATOM 4478 O O . THR A 1 549 ? 13.983 -0.358 -31.603 1.00 96.12 549 THR A O 1
ATOM 4481 N N . TYR A 1 550 ? 13.293 0.987 -29.935 1.00 96.62 550 TYR A N 1
ATOM 4482 C CA . TYR A 1 550 ? 12.430 1.860 -30.714 1.00 96.62 550 TYR A CA 1
ATOM 4483 C C . TYR A 1 550 ? 13.044 3.252 -30.759 1.00 96.62 550 TYR A C 1
ATOM 4485 O O . TYR A 1 550 ? 13.426 3.793 -29.724 1.00 96.62 550 TYR A O 1
ATOM 4493 N N . ILE A 1 551 ? 13.122 3.815 -31.959 1.00 96.81 551 ILE A N 1
ATOM 4494 C CA . ILE A 1 551 ? 13.603 5.169 -32.220 1.00 96.81 551 ILE A CA 1
ATOM 4495 C C . ILE A 1 551 ? 12.372 6.040 -32.443 1.00 96.81 551 ILE A C 1
ATOM 4497 O O . ILE A 1 551 ? 11.532 5.724 -33.292 1.00 96.81 551 ILE A O 1
ATOM 4501 N N . MET A 1 552 ? 12.244 7.100 -31.655 1.00 94.88 552 MET A N 1
ATOM 4502 C CA . MET A 1 552 ? 11.047 7.930 -31.573 1.00 94.88 552 MET A CA 1
ATOM 4503 C C . MET A 1 552 ? 11.389 9.399 -31.734 1.00 94.88 552 MET A C 1
ATOM 4505 O O . MET A 1 552 ? 12.453 9.851 -31.321 1.00 94.88 552 MET A O 1
ATOM 4509 N N . GLU A 1 553 ? 10.462 10.148 -32.316 1.00 90.19 553 GLU A N 1
ATOM 4510 C CA . GLU A 1 553 ? 10.617 11.585 -32.465 1.00 90.19 553 GLU A CA 1
ATOM 4511 C C . GLU A 1 553 ? 10.571 12.289 -31.098 1.00 90.19 553 GLU A C 1
ATOM 4513 O O . GLU A 1 553 ? 9.709 12.016 -30.256 1.00 90.19 553 GLU A O 1
ATOM 4518 N N . GLN A 1 554 ? 11.497 13.222 -30.876 1.00 90.56 554 GLN A N 1
ATOM 4519 C CA . GLN A 1 554 ? 11.566 14.007 -29.646 1.00 90.56 554 GLN A CA 1
ATOM 4520 C C . GLN A 1 554 ? 10.604 15.202 -29.720 1.00 90.56 554 GLN A C 1
ATOM 4522 O O . GLN A 1 554 ? 11.023 16.336 -29.945 1.00 90.56 554 GLN A O 1
ATOM 4527 N N . VAL A 1 555 ? 9.310 14.933 -29.540 1.00 90.81 555 VAL A N 1
ATOM 4528 C CA . VAL A 1 555 ? 8.229 15.934 -29.547 1.00 90.81 555 VAL A CA 1
ATOM 4529 C C . VAL A 1 555 ? 7.442 15.933 -28.232 1.00 90.81 555 VAL A C 1
ATOM 4531 O O . VAL A 1 555 ? 7.424 14.912 -27.534 1.00 90.81 555 VAL A O 1
ATOM 4534 N N . PRO A 1 556 ? 6.768 17.048 -27.882 1.00 91.94 556 PRO A N 1
ATOM 4535 C CA . PRO A 1 556 ? 5.907 17.105 -26.707 1.00 91.94 556 PRO A CA 1
ATOM 4536 C C . PRO A 1 556 ? 4.821 16.025 -26.728 1.00 91.94 556 PRO A C 1
ATOM 4538 O O . PRO A 1 556 ? 4.055 15.904 -27.686 1.00 91.94 556 PRO A O 1
ATOM 4541 N N . TYR A 1 557 ? 4.722 15.269 -25.638 1.00 90.88 557 TYR A N 1
ATOM 4542 C CA . TYR A 1 557 ? 3.690 14.267 -25.419 1.00 90.88 557 TYR A CA 1
ATOM 4543 C C . TYR A 1 557 ? 2.867 14.601 -24.174 1.00 90.88 557 TYR A C 1
ATOM 4545 O O . TYR A 1 557 ? 3.393 14.729 -23.070 1.00 90.88 557 TYR A O 1
ATOM 4553 N N . ASN A 1 558 ? 1.552 14.704 -24.359 1.00 87.44 558 ASN A N 1
ATOM 4554 C CA . ASN A 1 558 ? 0.607 14.913 -23.271 1.00 87.44 558 ASN A CA 1
ATOM 4555 C C . ASN A 1 558 ? -0.042 13.582 -22.898 1.00 87.44 558 ASN A C 1
ATOM 4557 O O . ASN A 1 558 ? -0.724 12.969 -23.718 1.00 87.44 558 ASN A O 1
ATOM 4561 N N . ILE A 1 559 ? 0.158 13.159 -21.651 1.00 83.88 559 ILE A N 1
ATOM 4562 C CA . ILE A 1 559 ? -0.513 11.992 -21.076 1.00 83.88 559 ILE A CA 1
ATOM 4563 C C . ILE A 1 559 ? -1.947 12.411 -20.728 1.00 83.88 559 ILE A C 1
ATOM 4565 O O . ILE A 1 559 ? -2.141 13.297 -19.882 1.00 83.88 559 ILE A O 1
ATOM 4569 N N . VAL A 1 560 ? -2.916 11.799 -21.411 1.00 72.00 560 VAL A N 1
ATOM 4570 C CA . VAL A 1 560 ? -4.359 12.044 -21.249 1.00 72.00 560 VAL A CA 1
ATOM 4571 C C . VAL A 1 560 ? -4.968 10.988 -20.348 1.00 72.00 560 VAL A C 1
ATOM 4573 O O . VAL A 1 560 ? -4.655 9.797 -20.565 1.00 72.00 560 VAL A O 1
#

Solvent-accessible surface area (backbone atoms only — not comparable to full-atom values): 31861 Å² total; per-residue (Å²): 131,86,74,61,73,68,57,46,53,55,45,24,53,48,53,41,41,79,64,66,25,45,74,54,79,57,62,38,78,45,81,40,94,97,66,33,42,32,32,24,33,21,79,83,52,65,81,80,62,85,63,53,55,82,55,36,36,41,34,45,91,66,44,50,32,51,65,59,24,33,60,75,69,66,55,84,68,64,72,86,82,49,65,75,48,48,51,35,25,48,43,45,25,38,73,69,73,25,70,56,56,77,90,82,58,54,85,62,38,44,55,57,72,53,51,62,92,72,75,55,20,57,77,69,50,52,70,72,63,45,55,73,38,63,94,41,67,58,35,53,54,39,52,54,48,49,51,54,50,49,54,48,37,62,71,57,44,50,66,74,32,75,90,43,87,41,36,82,75,51,71,69,43,45,52,49,24,47,44,48,47,64,55,40,39,44,56,28,54,68,58,71,40,81,90,47,68,82,27,46,25,40,46,72,78,67,50,33,33,42,79,34,79,89,48,54,60,46,81,45,61,40,60,51,98,84,70,46,53,52,28,41,34,40,35,51,72,46,66,61,66,60,50,68,35,77,45,66,33,54,89,68,89,76,63,28,45,56,53,31,24,53,37,64,28,46,71,59,88,83,49,61,50,22,64,49,75,50,78,44,78,53,93,50,71,66,62,49,54,47,59,71,70,45,96,55,83,61,42,64,38,91,87,71,72,45,31,42,32,43,74,49,47,66,76,52,78,83,58,66,60,59,52,52,49,35,11,51,76,46,44,54,95,88,49,95,56,44,27,60,55,17,38,52,48,14,50,50,55,50,42,49,52,31,51,50,51,34,53,60,53,65,57,81,71,94,73,76,76,79,86,59,63,71,70,62,37,52,44,53,50,50,53,55,47,51,40,48,46,53,31,50,53,36,47,56,53,34,53,51,52,55,50,50,52,52,51,49,49,68,76,42,48,90,59,42,49,42,52,62,54,47,50,68,69,40,55,70,58,36,50,47,42,29,75,75,69,68,33,89,49,70,69,44,28,60,78,68,73,41,44,69,62,53,51,31,54,48,50,37,46,53,49,33,38,45,79,71,72,51,83,57,95,88,56,66,64,66,58,58,53,48,48,53,55,43,65,75,67,66,79,87,54,71,64,56,50,68,65,47,43,62,58,44,59,73,44,48,69,57,42,33,71,78,42,38,91,60,58,60,51,69,72,83,52,68,68,44,51,55,42,24,47,56,46,43,70,67,28,45,42,67,42,83,91,77,70,49,41,35,41,37,65,86,47,84,47,82,90,127

Organism: NCBI:txid36035